Protein AF-A0AAD2G4K4-F1 (afdb_monomer_lite)

Radius of gyration: 38.52 Å; chains: 1; bounding box: 92×46×113 Å

Foldseek 3Di:
DPPDDLVVLVVVCVVFFDDKDKDKFWDADLQFQQQWDWDADPVSLFIFTQDHHPLHSCNPDPHDGQWTWQDWPPHGQDSDPVVNRVSRNRDHTMIMTIITHGPDRPPPPPPDDDDDDDDDDDDDFDKDKDKFFAPDLQDDQQWDKDWDPDADPVRFTWIFTLGGHCVGRCNPDAGGWTWQDKPPHGPRDPVVNVVSSRRDRMIMTITGDDSGRPPSPPCVVPVVVVPDPPPLPQPPPLVVVLLVLLVLLLVLLVVLLVLLVVLQPPQPDDDVNHGADPPCVSVVLSVVLVVLSVVLVLLSVLLVCCSVPVDPPDPVVPDPPDDPVCCVSPVDDVVVSVVVNLVSLLCNLVSLLVSLLSCLQRHDPVSSVVSLVSSVVSLVSSVVSCVSVVLVVDPVSVVSSCVSVVSNVVSVVVVVVCVVQVGWHAHPVQRWIWTFAQWAAPVRHRADQQWHFDWDQDPNDTDRPDTHHDDPVNTDHDPDDDVVRGGTHGDDD

Sequence (493 aa):
MKGGSETSALAALKPYLESVFSIEAEKPFPNCKVGIRVTKSNRWKVFYVSQIREDSIFVNTKLKTGDVLVTINGKPCPDTLQHVLGMLGSITGPVKLTAAATKRAFDIEDDDEEKGEEKGEVTSRRLTTFEVTKKKKSDKLGFTVDTSRFKNPDGSNQLIVTRVQRGGSFPDLKSGSILLSVNGKRATDYKKTVKQLRSSRSLNIAVEEPLCPSLMGQDQRSIMFGKRHIKIETPPKGVIIIWFLIAVELLFDLVTTSFAFKAFFEESRTCCGEKIDSGAIPLATALPFALLVVAELGFLLRAMRLTMWPPTVSEEELDPNRSCISKLFFGSNPGIVIFVINFLTVINPFFGFIIAWMLIYQSDEQEAYFVVGMESIAVILHFISVHYEGQARTIVGKLIHSLVIIPFLATGVLLSWFLQVKGICYNSEVNLFWFEGCEVCPTGVPPENGLCPIIETSNGTNTTVGYEQYYLWELEQTNYCDGEFRMCFFPSD

Organism: NCBI:txid2856

pLDDT: mean 82.11, std 15.87, range [33.81, 98.06]

Secondary structure (DSSP, 8-state):
----STHHHHHHHTTTEEEEEEEEEEESSTTS---EEEEE-TTT--EEEEEE-TT-TTTTSS--TTPEEEEETTEEPPSSHHHHHHHHHH--EEEEEEEEEESS------S---------------EEEEEEE-SSTT---SEEEEEEEEEPTTSPEEEEEEEE-TTSS-TTPPTT-EEEEETTEE---HHHHHHHHHH-SEEEEEEEPPS-GGGTTTSHHHHTTTTS--------HHHHHHHHHHHHHHHHHHHHHHHHHHHHH-TTPEETTEEPP--SHHHHHHHHHHHHHHHHHHHHHHHHHHHHS-----GGGG-TTS-HHHHHHHT--HHHHHHHHHHHHHHHHHHHHHHHHHHHHHS-HHHHHHHHHHHHHHHHHHHHHHHHHTGGGSHHHHHHHGGGHHHHHHHHHHHHHHHHHT-EEEETTTTEEEE-B-EE-TTSSPPBTTBEEEEEEETTEEEEEEEE---GGGSEEPS---TT--B------

InterPro domains:
  IPR001478 PDZ domain [PS50106] (129-200)
  IPR001478 PDZ domain [SM00228] (32-103)
  IPR001478 PDZ domain [SM00228] (139-211)
  IPR036034 PDZ superfamily [G3DSA:2.30.42.10] (17-103)
  IPR036034 PDZ superfamily [G3DSA:2.30.42.10] (107-211)
  IPR036034 PDZ superfamily [SSF50156] (22-100)
  IPR036034 PDZ superfamily [SSF50156] (126-200)

Structure (mmCIF, N/CA/C/O backbone):
data_AF-A0AAD2G4K4-F1
#
_entry.id   AF-A0AAD2G4K4-F1
#
loop_
_atom_site.group_PDB
_atom_site.id
_atom_site.type_symbol
_atom_site.label_atom_id
_atom_site.label_alt_id
_atom_site.label_comp_id
_atom_site.label_asym_id
_atom_site.label_entity_id
_atom_site.label_seq_id
_atom_site.pdbx_PDB_ins_code
_atom_site.Cartn_x
_atom_site.Cartn_y
_atom_site.Cartn_z
_atom_site.occupancy
_atom_site.B_iso_or_equiv
_atom_site.auth_seq_id
_atom_site.auth_comp_id
_atom_site.auth_asym_id
_atom_site.auth_atom_id
_atom_site.pdbx_PDB_model_num
ATOM 1 N N . MET A 1 1 ? -20.060 -12.446 -41.875 1.00 38.09 1 MET A N 1
ATOM 2 C CA . MET A 1 1 ? -18.981 -11.491 -42.214 1.00 38.09 1 MET A CA 1
ATOM 3 C C . MET A 1 1 ? -19.585 -10.093 -42.317 1.00 38.09 1 MET A C 1
ATOM 5 O O . MET A 1 1 ? -20.312 -9.833 -43.263 1.00 38.09 1 MET A O 1
ATOM 9 N N . LYS A 1 2 ? -19.381 -9.224 -41.315 1.00 38.09 2 LYS A N 1
ATOM 10 C CA . LYS A 1 2 ? -19.821 -7.816 -41.347 1.00 38.09 2 LYS A CA 1
ATOM 11 C C . LYS A 1 2 ? -18.715 -6.972 -41.997 1.00 38.09 2 LYS A C 1
ATOM 13 O O . LYS A 1 2 ? -17.807 -6.534 -41.305 1.00 38.09 2 LYS A O 1
ATOM 18 N N . GLY A 1 3 ? -18.757 -6.792 -43.315 1.00 46.12 3 GLY A N 1
ATOM 19 C CA . GLY A 1 3 ? -17.822 -5.933 -44.056 1.00 46.12 3 GLY A CA 1
ATOM 20 C C . GLY A 1 3 ? -18.427 -4.562 -44.360 1.00 46.12 3 GLY A C 1
ATOM 21 O O . GLY A 1 3 ? -18.760 -4.314 -45.511 1.00 46.12 3 GLY A O 1
ATOM 22 N N . GLY A 1 4 ? -18.646 -3.708 -43.349 1.00 44.84 4 GLY A N 1
ATOM 23 C CA . GLY A 1 4 ? -19.543 -2.553 -43.534 1.00 44.84 4 GLY A CA 1
ATOM 24 C C . GLY A 1 4 ? -19.251 -1.231 -42.820 1.00 44.84 4 GLY A C 1
ATOM 25 O O . GLY A 1 4 ? -20.104 -0.360 -42.910 1.00 44.84 4 GLY A O 1
ATOM 26 N N . SER A 1 5 ? -18.122 -1.026 -42.131 1.00 53.84 5 SER A N 1
ATOM 27 C CA . SER A 1 5 ? -17.897 0.259 -41.423 1.00 53.84 5 SER A CA 1
ATOM 28 C C . SER A 1 5 ? -16.596 0.984 -41.778 1.00 53.84 5 SER A C 1
ATOM 30 O O . SER A 1 5 ? -16.565 2.212 -41.763 1.00 53.84 5 SER A O 1
ATOM 32 N N . GLU A 1 6 ? -15.525 0.275 -42.140 1.00 51.62 6 GLU A N 1
ATOM 33 C CA . GLU A 1 6 ? -14.201 0.899 -42.321 1.00 51.62 6 GLU A CA 1
ATOM 34 C C . GLU A 1 6 ? -14.027 1.612 -43.674 1.00 51.62 6 GLU A C 1
ATOM 36 O O . GLU A 1 6 ? -13.258 2.566 -43.782 1.00 51.62 6 GLU A O 1
ATOM 41 N N . THR A 1 7 ? -14.799 1.247 -44.703 1.00 56.56 7 THR A N 1
ATOM 42 C CA . THR A 1 7 ? -14.780 1.944 -46.003 1.00 56.56 7 THR A CA 1
ATOM 43 C C . THR A 1 7 ? -15.347 3.363 -45.933 1.00 56.56 7 THR A C 1
ATOM 45 O O . THR A 1 7 ? -15.078 4.163 -46.826 1.00 56.56 7 THR A O 1
ATOM 48 N N . SER A 1 8 ? -16.080 3.716 -44.872 1.00 64.62 8 SER A N 1
ATOM 49 C CA . SER A 1 8 ? -16.776 5.003 -44.784 1.00 64.62 8 SER A CA 1
ATOM 50 C C . SER A 1 8 ? -15.848 6.190 -44.502 1.00 64.62 8 SER A C 1
ATOM 52 O O . SER A 1 8 ? -16.069 7.266 -45.055 1.00 64.62 8 SER A O 1
ATOM 54 N N . ALA A 1 9 ? -14.814 6.029 -43.667 1.00 75.44 9 ALA A N 1
ATOM 55 C CA . ALA A 1 9 ? -13.943 7.147 -43.279 1.00 75.44 9 ALA A CA 1
ATOM 56 C C . ALA A 1 9 ? -12.976 7.539 -44.409 1.00 75.44 9 ALA A C 1
ATOM 58 O O . ALA A 1 9 ? -12.831 8.717 -44.738 1.00 75.44 9 ALA A O 1
ATOM 59 N N . LEU A 1 10 ? -12.375 6.547 -45.075 1.00 80.69 10 LEU A N 1
ATOM 60 C CA . LEU A 1 10 ? -11.493 6.798 -46.217 1.00 80.69 10 LEU A CA 1
ATOM 61 C C . LEU A 1 10 ? -12.275 7.320 -47.436 1.00 80.69 10 LEU A C 1
ATOM 63 O O . LEU A 1 10 ? -11.776 8.169 -48.172 1.00 80.69 10 LEU A O 1
ATOM 67 N N . ALA A 1 11 ? -13.516 6.856 -47.633 1.00 84.31 11 ALA A N 1
ATOM 68 C CA . ALA A 1 11 ? -14.384 7.358 -48.697 1.00 84.31 11 ALA A CA 1
ATOM 69 C C . ALA A 1 11 ? -14.719 8.847 -48.519 1.00 84.31 11 ALA A C 1
ATOM 71 O O . ALA A 1 11 ? -14.697 9.586 -49.502 1.00 84.31 11 ALA A O 1
ATOM 72 N N . ALA A 1 12 ? -14.948 9.299 -47.280 1.00 83.44 12 ALA A N 1
ATOM 73 C CA . ALA A 1 12 ? -15.188 10.710 -46.972 1.00 83.44 12 ALA A CA 1
ATOM 74 C C . ALA A 1 12 ? -13.959 11.600 -47.245 1.00 83.44 12 ALA A C 1
ATOM 76 O O . ALA A 1 12 ? -14.106 12.772 -47.588 1.00 83.44 12 ALA A O 1
ATOM 77 N N . LEU A 1 13 ? -12.749 11.039 -47.147 1.00 86.44 13 LEU A N 1
ATOM 78 C CA . LEU A 1 13 ? -11.493 11.745 -47.414 1.00 86.44 13 LEU A CA 1
ATOM 79 C C . LEU A 1 13 ? -11.042 11.697 -48.873 1.00 86.44 13 LEU A C 1
ATOM 81 O O . LEU A 1 13 ? -10.170 12.472 -49.255 1.00 86.44 13 LEU A O 1
ATOM 85 N N . LYS A 1 14 ? -11.645 10.844 -49.708 1.00 89.38 14 LYS A N 1
ATOM 86 C CA . LYS A 1 14 ? -11.273 10.659 -51.119 1.00 89.38 14 LYS A CA 1
ATOM 87 C C . LYS A 1 14 ? -11.053 11.962 -51.918 1.00 89.38 14 LYS A C 1
ATOM 89 O O . LYS A 1 14 ? -10.082 11.989 -52.669 1.00 89.38 14 LYS A O 1
ATOM 94 N N . PRO A 1 15 ? -11.858 13.040 -51.786 1.00 88.69 15 PRO A N 1
ATOM 95 C CA . PRO A 1 15 ? -11.594 14.290 -52.514 1.00 88.69 15 PRO A CA 1
ATOM 96 C C . PRO A 1 15 ? -10.344 15.056 -52.036 1.00 88.69 15 PRO A C 1
ATOM 98 O O . PRO A 1 15 ? -9.802 15.865 -52.792 1.00 88.69 15 PRO A O 1
ATOM 101 N N . TYR A 1 16 ? -9.867 14.792 -50.816 1.00 87.25 16 TYR A N 1
ATOM 102 C CA . TYR A 1 16 ? -8.712 15.449 -50.190 1.00 87.25 16 TYR A CA 1
ATOM 103 C C . TYR A 1 16 ? -7.402 14.661 -50.339 1.00 87.25 16 TYR A C 1
ATOM 105 O O . TYR A 1 16 ? -6.321 15.217 -50.127 1.00 87.25 16 TYR A O 1
ATOM 113 N N . LEU A 1 17 ? -7.486 13.383 -50.718 1.00 90.31 17 LEU A N 1
ATOM 114 C CA . LEU A 1 17 ? -6.324 12.534 -50.962 1.00 90.31 17 LEU A CA 1
ATOM 115 C C . LEU A 1 17 ? -5.774 12.770 -52.375 1.00 90.31 17 LEU A C 1
ATOM 117 O O . LEU A 1 17 ? -6.519 12.862 -53.352 1.00 90.31 17 LEU A O 1
ATOM 121 N N . GLU A 1 18 ? -4.455 12.876 -52.486 1.00 91.31 18 GLU A N 1
ATOM 122 C CA . GLU A 1 18 ? -3.761 13.026 -53.765 1.00 91.31 18 GLU A CA 1
ATOM 123 C C . GLU A 1 18 ? -3.397 11.668 -54.359 1.00 91.31 18 GLU A C 1
ATOM 125 O O . GLU A 1 18 ? -3.717 11.374 -55.510 1.00 91.31 18 GLU A O 1
ATOM 130 N N . SER A 1 19 ? -2.753 10.820 -53.559 1.00 94.69 19 SER A N 1
ATOM 131 C CA . SER A 1 19 ? -2.336 9.482 -53.965 1.00 94.69 19 SER A CA 1
ATOM 132 C C . SER A 1 19 ? -2.186 8.571 -52.751 1.00 94.69 19 SER A C 1
ATOM 134 O O . SER A 1 19 ? -1.867 9.027 -51.656 1.00 94.69 19 SER A O 1
ATOM 136 N N . VAL A 1 20 ? -2.417 7.272 -52.943 1.00 95.50 20 VAL A N 1
ATOM 137 C CA . VAL A 1 20 ? -2.126 6.240 -51.940 1.00 95.50 20 VAL A CA 1
ATOM 138 C C . VAL A 1 20 ? -0.822 5.563 -52.334 1.00 95.50 20 VAL A C 1
ATOM 140 O O . VAL A 1 20 ? -0.665 5.144 -53.480 1.00 95.50 20 VAL A O 1
ATOM 143 N N . PHE A 1 21 ? 0.113 5.447 -51.398 1.00 97.06 21 PHE A N 1
ATOM 144 C CA . PHE A 1 21 ? 1.418 4.843 -51.635 1.00 97.06 21 PHE A CA 1
ATOM 145 C C . PHE A 1 21 ? 1.817 3.913 -50.485 1.00 97.06 21 PHE A C 1
ATOM 147 O O . PHE A 1 21 ? 1.339 4.033 -49.357 1.00 97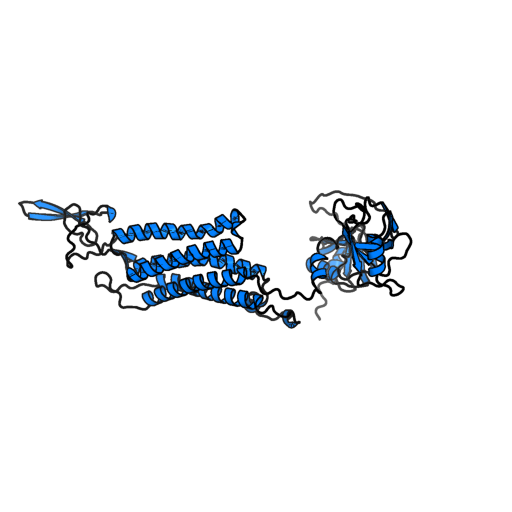.06 21 PHE A O 1
ATOM 154 N N . SER A 1 22 ? 2.691 2.950 -50.780 1.00 96.94 22 SER A N 1
ATOM 155 C CA . SER A 1 22 ? 3.241 2.029 -49.784 1.00 96.94 22 SER A CA 1
ATOM 156 C C . SER A 1 22 ? 4.729 2.287 -49.608 1.00 96.94 22 SER A C 1
ATOM 158 O O . SER A 1 22 ? 5.456 2.452 -50.586 1.00 96.94 22 SER A O 1
ATOM 160 N N . ILE A 1 23 ? 5.172 2.283 -48.358 1.00 97.62 23 ILE A N 1
ATOM 161 C CA . ILE A 1 23 ? 6.576 2.368 -47.960 1.00 97.62 23 ILE A CA 1
ATOM 162 C C . ILE A 1 23 ? 6.923 1.168 -47.093 1.00 97.62 23 ILE A C 1
ATOM 164 O O . ILE A 1 23 ? 6.054 0.603 -46.426 1.00 97.62 23 ILE A O 1
ATOM 168 N N . GLU A 1 24 ? 8.193 0.799 -47.096 1.00 97.12 24 GLU A N 1
ATOM 169 C CA . GLU A 1 24 ? 8.725 -0.275 -46.273 1.00 97.12 24 GLU A CA 1
ATOM 170 C C . GLU A 1 24 ? 10.051 0.179 -45.671 1.00 97.12 24 GLU A C 1
ATOM 172 O O . GLU A 1 24 ? 10.870 0.791 -46.356 1.00 97.12 24 GLU A O 1
ATOM 177 N N . ALA A 1 25 ? 10.229 -0.079 -44.380 1.00 95.19 25 ALA A N 1
ATOM 178 C CA . ALA A 1 25 ? 11.468 0.174 -43.663 1.00 95.19 25 ALA A CA 1
ATOM 179 C C . ALA A 1 25 ? 11.753 -0.989 -42.717 1.00 95.19 25 ALA A C 1
ATOM 181 O O . ALA A 1 25 ? 10.838 -1.578 -42.142 1.00 95.19 25 ALA A O 1
ATOM 182 N N . GLU A 1 26 ? 13.024 -1.325 -42.534 1.00 92.50 26 GLU A N 1
ATOM 183 C CA . GLU A 1 26 ? 13.418 -2.408 -41.641 1.00 92.50 26 GLU A CA 1
ATOM 184 C C . GLU A 1 26 ? 13.613 -1.879 -40.220 1.00 92.50 26 GLU A C 1
ATOM 186 O O . GLU A 1 26 ? 14.428 -0.988 -39.972 1.00 92.50 26 GLU A O 1
ATOM 191 N N . LYS A 1 27 ? 12.862 -2.433 -39.265 1.00 91.38 27 LYS A N 1
ATOM 192 C CA . LYS A 1 27 ? 13.034 -2.137 -37.847 1.00 91.38 27 LYS A CA 1
ATOM 193 C C . LYS A 1 27 ? 14.104 -3.076 -37.275 1.00 91.38 27 LYS A C 1
ATOM 195 O O . LYS A 1 27 ? 13.838 -4.270 -37.116 1.00 91.38 27 LYS A O 1
ATOM 200 N N . PRO A 1 28 ? 15.293 -2.556 -36.908 1.00 79.50 28 PRO A N 1
ATOM 201 C CA . PRO A 1 28 ? 16.455 -3.391 -36.598 1.00 79.50 28 PRO A CA 1
ATOM 202 C C . PRO A 1 28 ? 16.275 -4.210 -35.315 1.00 79.50 28 PRO A C 1
ATOM 204 O O . PRO A 1 28 ? 16.853 -5.284 -35.168 1.00 79.50 28 PRO A O 1
ATOM 207 N N . PHE A 1 29 ? 15.463 -3.712 -34.376 1.00 78.62 29 PHE A N 1
ATOM 208 C CA . PHE A 1 29 ? 15.222 -4.346 -33.084 1.00 78.62 29 PHE A CA 1
ATOM 209 C C . PHE A 1 29 ? 13.735 -4.286 -32.730 1.00 78.62 29 PHE A C 1
ATOM 211 O O . PHE A 1 29 ? 13.131 -3.232 -32.940 1.00 78.62 29 PHE A O 1
ATOM 218 N N . PRO A 1 30 ? 13.159 -5.326 -32.094 1.00 75.56 30 PRO A N 1
ATOM 219 C CA . PRO A 1 30 ? 11.766 -5.320 -31.634 1.00 75.56 30 PRO A CA 1
ATOM 220 C C . PRO A 1 30 ? 11.384 -4.082 -30.822 1.00 75.56 30 PRO A C 1
ATOM 222 O O . PRO A 1 30 ? 10.279 -3.563 -30.945 1.00 75.56 30 PRO A O 1
ATOM 225 N N . ASN A 1 31 ? 12.342 -3.555 -30.062 1.00 72.06 31 ASN A N 1
ATOM 226 C CA . ASN A 1 31 ? 12.116 -2.424 -29.180 1.00 72.06 31 ASN A CA 1
ATOM 227 C C . ASN A 1 31 ? 12.498 -1.077 -29.812 1.00 72.06 31 ASN A C 1
ATOM 229 O O . ASN A 1 31 ? 12.203 -0.064 -29.190 1.00 72.06 31 ASN A O 1
ATOM 233 N N . CYS A 1 32 ? 13.136 -1.014 -30.999 1.00 81.44 32 CYS A N 1
ATOM 234 C CA . CYS A 1 32 ? 13.417 0.291 -31.620 1.00 81.44 32 CYS A CA 1
ATOM 235 C C . CYS A 1 32 ? 12.094 0.972 -32.000 1.00 81.44 32 CYS A C 1
ATOM 237 O O . CYS A 1 32 ? 11.219 0.388 -32.640 1.00 81.44 32 CYS A O 1
ATOM 239 N N . LYS A 1 33 ? 11.916 2.219 -31.565 1.00 89.38 33 LYS A N 1
ATOM 240 C CA . LYS A 1 33 ? 10.749 3.007 -31.952 1.00 89.38 33 LYS A CA 1
ATOM 241 C C . LYS A 1 33 ? 10.818 3.271 -33.450 1.00 89.38 33 LYS A C 1
ATOM 243 O O . LYS A 1 33 ? 11.879 3.548 -33.989 1.00 89.38 33 LYS A O 1
ATOM 248 N N . VAL A 1 34 ? 9.661 3.247 -34.096 1.00 95.00 34 VAL A N 1
ATOM 249 C CA . VAL A 1 34 ? 9.535 3.558 -35.523 1.00 95.00 34 VAL A CA 1
ATOM 250 C C . VAL A 1 34 ? 9.960 5.006 -35.831 1.00 95.00 34 VAL A C 1
ATOM 252 O O . VAL A 1 34 ? 10.424 5.294 -36.925 1.00 95.00 34 VAL A O 1
ATOM 255 N N . GLY A 1 35 ? 9.841 5.913 -34.854 1.00 94.19 35 GLY A N 1
ATOM 256 C CA . GLY A 1 35 ? 10.281 7.308 -34.976 1.00 94.19 35 GLY A CA 1
ATOM 257 C C . GLY A 1 35 ? 9.278 8.237 -35.664 1.00 94.19 35 GLY A C 1
ATOM 258 O O . GLY A 1 35 ? 9.604 9.384 -35.950 1.00 94.19 35 GLY A O 1
ATOM 259 N N . ILE A 1 36 ? 8.042 7.779 -35.871 1.00 96.81 36 ILE A N 1
ATOM 260 C CA . ILE A 1 36 ? 6.916 8.620 -36.291 1.00 96.81 36 ILE A CA 1
ATOM 261 C C . ILE A 1 36 ? 5.986 8.891 -35.106 1.00 96.81 36 ILE A C 1
ATOM 263 O O . ILE A 1 36 ? 5.761 8.012 -34.268 1.00 96.81 36 ILE A O 1
ATOM 267 N N . ARG A 1 37 ? 5.437 10.102 -35.045 1.00 96.00 37 ARG A N 1
ATOM 268 C CA . ARG A 1 37 ? 4.323 10.470 -34.171 1.00 96.00 37 ARG A CA 1
ATOM 269 C C . ARG A 1 37 ? 3.048 10.436 -34.997 1.00 96.00 37 ARG A C 1
ATOM 271 O O . ARG A 1 37 ? 3.013 10.945 -36.115 1.00 96.00 37 ARG A O 1
ATOM 278 N N . VAL A 1 38 ? 2.024 9.802 -34.445 1.00 96.62 38 VAL A N 1
ATOM 279 C CA . VAL A 1 38 ? 0.726 9.648 -35.093 1.00 96.62 38 VAL A CA 1
ATOM 280 C C . VAL A 1 38 ? -0.315 10.322 -34.218 1.00 96.62 38 VAL A C 1
ATOM 282 O O . VAL A 1 38 ? -0.332 10.092 -33.009 1.00 96.62 38 VAL A O 1
ATOM 285 N N . THR A 1 39 ? -1.176 11.128 -34.827 1.00 95.19 39 THR A N 1
ATOM 286 C CA . THR A 1 39 ? -2.286 11.805 -34.151 1.00 95.19 39 THR A CA 1
ATOM 287 C C . THR A 1 39 ? -3.598 11.378 -34.800 1.00 95.19 39 THR A C 1
ATOM 289 O O . THR A 1 39 ? -3.647 11.094 -35.999 1.00 95.19 39 THR A O 1
ATOM 292 N N . LYS A 1 40 ? -4.666 11.279 -34.002 1.00 95.12 40 LYS A N 1
ATOM 293 C CA . LYS A 1 40 ? -6.010 11.000 -34.509 1.00 95.12 40 LYS A CA 1
ATOM 294 C C . LYS A 1 40 ? -6.724 12.318 -34.772 1.00 95.12 40 LYS A C 1
ATOM 296 O O . LYS A 1 40 ? -6.896 13.104 -33.852 1.00 95.12 40 LYS A O 1
ATOM 301 N N . SER A 1 41 ? -7.195 12.528 -35.995 1.00 92.12 41 SER A N 1
ATOM 302 C CA . SER A 1 41 ? -8.091 13.643 -36.288 1.00 92.12 41 SER A CA 1
ATOM 303 C C . SER A 1 41 ? -9.498 13.325 -35.784 1.00 92.12 41 SER A C 1
ATOM 305 O O . SER A 1 41 ? -10.118 12.354 -36.228 1.00 92.12 41 SER A O 1
ATOM 307 N N . ASN A 1 42 ? -10.030 14.162 -34.893 1.00 88.50 42 ASN A N 1
ATOM 308 C CA . ASN A 1 42 ? -11.394 14.013 -34.378 1.00 88.50 42 ASN A CA 1
ATOM 309 C C . ASN A 1 42 ? -12.450 14.236 -35.469 1.00 88.50 42 ASN A C 1
ATOM 311 O O . ASN A 1 42 ? -13.436 13.501 -35.539 1.00 88.50 42 ASN A O 1
ATOM 315 N N . ARG A 1 43 ? -12.205 15.201 -36.365 1.00 87.50 43 ARG A N 1
ATOM 316 C CA . ARG A 1 43 ? -13.115 15.568 -37.459 1.00 87.50 43 ARG A CA 1
ATOM 317 C C . ARG A 1 43 ? -13.258 14.458 -38.497 1.00 87.50 43 ARG A C 1
ATOM 319 O O . ARG A 1 43 ? -14.366 14.137 -38.912 1.00 87.50 43 ARG A O 1
ATOM 326 N N . TRP A 1 44 ? -12.136 13.874 -38.907 1.00 86.75 44 TRP A N 1
ATOM 327 C CA . TRP A 1 44 ? -12.094 12.921 -40.020 1.00 86.75 44 TRP A CA 1
ATOM 328 C C . TRP A 1 44 ? -12.034 11.460 -39.567 1.00 86.75 44 TRP A C 1
ATOM 330 O O . TRP A 1 44 ? -12.142 10.559 -40.392 1.00 86.75 44 TRP A O 1
ATOM 340 N N . LYS A 1 45 ? -11.868 11.222 -38.257 1.00 92.25 45 LYS A N 1
ATOM 341 C CA . LYS A 1 45 ? -11.708 9.896 -37.643 1.00 92.25 45 LYS A CA 1
ATOM 342 C C . LYS A 1 45 ? -10.590 9.059 -38.284 1.00 92.25 45 LYS A C 1
ATOM 344 O O . LYS A 1 45 ? -10.679 7.837 -38.309 1.00 92.25 45 LYS A O 1
ATOM 349 N N . VAL A 1 46 ? -9.528 9.708 -38.762 1.00 94.38 46 VAL A N 1
ATOM 350 C CA . VAL A 1 46 ? -8.339 9.048 -39.326 1.00 94.38 46 VAL A CA 1
ATOM 351 C C . VAL A 1 46 ? -7.080 9.380 -38.545 1.00 94.38 46 VAL A C 1
ATOM 353 O O . VAL A 1 46 ? -7.031 10.362 -37.805 1.00 94.38 46 VAL A O 1
ATOM 356 N N . PHE A 1 47 ? -6.051 8.564 -38.739 1.00 96.06 47 PHE A N 1
ATOM 357 C CA . PHE A 1 47 ? -4.725 8.779 -38.179 1.00 96.06 47 PHE A CA 1
ATOM 358 C C . PHE A 1 47 ? -3.823 9.424 -39.218 1.00 96.06 47 PHE A C 1
ATOM 360 O O . PHE A 1 47 ? -3.763 8.952 -40.350 1.00 96.06 47 PHE A O 1
ATOM 367 N N . TYR A 1 48 ? -3.102 10.468 -38.831 1.00 95.75 48 TYR A N 1
ATOM 368 C CA . TYR A 1 48 ? -2.116 11.116 -39.689 1.00 95.75 48 TYR A CA 1
ATOM 369 C C . TYR A 1 48 ? -0.768 11.222 -38.982 1.00 95.75 48 TYR A C 1
ATOM 371 O O . TYR A 1 48 ? -0.680 11.186 -37.751 1.00 95.75 48 TYR A O 1
ATOM 379 N N . VAL A 1 49 ? 0.296 11.321 -39.774 1.00 96.94 49 VAL A N 1
ATOM 380 C CA . VAL A 1 49 ? 1.660 11.490 -39.274 1.00 96.94 49 VAL A CA 1
ATOM 381 C C . VAL A 1 49 ? 1.840 12.941 -38.842 1.00 96.94 49 VAL A C 1
ATOM 383 O O . VAL A 1 49 ? 1.946 13.828 -39.680 1.00 96.94 49 VAL A O 1
ATOM 386 N N . SER A 1 50 ? 1.871 13.208 -37.541 1.00 94.88 50 SER A N 1
ATOM 387 C CA . SER A 1 50 ? 2.050 14.569 -37.019 1.00 94.88 50 SER A CA 1
ATOM 388 C C . SER A 1 50 ? 3.516 14.991 -36.968 1.00 94.88 50 SER A C 1
ATOM 390 O O . SER A 1 50 ? 3.823 16.166 -37.127 1.00 94.88 50 SER A O 1
ATOM 392 N N . GLN A 1 51 ? 4.435 14.040 -36.793 1.00 95.44 51 GLN A N 1
ATOM 393 C CA . GLN A 1 51 ? 5.871 14.311 -36.745 1.00 95.44 51 GLN A CA 1
ATOM 394 C C . GLN A 1 51 ? 6.660 13.105 -37.253 1.00 95.44 51 GLN A C 1
ATOM 396 O O . GLN A 1 51 ? 6.331 11.960 -36.938 1.00 95.44 51 GLN A O 1
ATOM 401 N N . ILE A 1 52 ? 7.741 13.357 -37.985 1.00 95.69 52 ILE A N 1
ATOM 402 C CA . ILE A 1 52 ? 8.755 12.353 -38.315 1.00 95.69 52 ILE A CA 1
ATOM 403 C C . ILE A 1 52 ? 10.043 12.815 -37.646 1.00 95.69 52 ILE A C 1
ATOM 405 O O . ILE A 1 52 ? 10.531 13.902 -37.935 1.00 95.69 52 ILE A O 1
ATOM 409 N N . ARG A 1 53 ? 10.558 12.026 -36.702 1.00 91.19 53 ARG A N 1
ATOM 410 C CA . ARG A 1 53 ? 11.823 12.340 -36.028 1.00 91.19 53 ARG A CA 1
ATOM 411 C C . ARG A 1 53 ? 12.991 12.116 -36.987 1.00 91.19 53 ARG A C 1
ATOM 413 O O . ARG A 1 53 ? 12.913 11.247 -37.852 1.00 91.19 53 ARG A O 1
ATOM 420 N N . GLU A 1 54 ? 14.089 12.836 -36.788 1.00 87.19 54 GLU A N 1
ATOM 421 C CA . GLU A 1 54 ? 15.309 12.662 -37.592 1.00 87.19 54 GLU A CA 1
ATOM 422 C C . GLU A 1 54 ? 15.889 11.240 -37.488 1.00 87.19 54 GLU A C 1
ATOM 424 O O . GLU A 1 54 ? 16.417 10.710 -38.459 1.00 87.19 54 GLU A O 1
ATOM 429 N N . ASP A 1 55 ? 15.720 10.582 -36.333 1.00 83.25 55 ASP A N 1
ATOM 430 C CA . ASP A 1 55 ? 16.116 9.188 -36.087 1.00 83.25 55 ASP A CA 1
ATOM 431 C C . ASP A 1 55 ? 15.048 8.158 -36.513 1.00 83.25 55 ASP A C 1
ATOM 433 O O . ASP A 1 55 ? 15.097 6.997 -36.104 1.00 83.25 55 ASP A O 1
ATOM 437 N N . SER A 1 56 ? 14.047 8.565 -37.300 1.00 94.38 56 SER A N 1
ATOM 438 C CA . SER A 1 56 ? 12.980 7.682 -37.776 1.00 94.38 56 SER A CA 1
ATOM 439 C C . SER A 1 56 ? 13.474 6.691 -38.821 1.00 94.38 56 SER A C 1
ATOM 441 O O . SER A 1 56 ? 14.168 7.062 -39.767 1.00 94.38 56 SER A O 1
ATOM 443 N N . ILE A 1 57 ? 12.993 5.444 -38.749 1.00 94.19 57 ILE A N 1
ATOM 444 C CA . ILE A 1 57 ? 13.242 4.453 -39.812 1.00 94.19 57 ILE A CA 1
ATOM 445 C C . ILE A 1 57 ? 12.604 4.874 -41.149 1.00 94.19 57 ILE A C 1
ATOM 447 O O . ILE A 1 57 ? 12.951 4.338 -42.197 1.00 94.19 57 ILE A O 1
ATOM 451 N N . PHE A 1 58 ? 11.684 5.845 -41.113 1.00 95.94 58 PHE A N 1
ATOM 452 C CA . PHE A 1 58 ? 10.984 6.383 -42.275 1.00 95.94 58 PHE A CA 1
ATOM 453 C C . PHE A 1 58 ? 11.530 7.728 -42.779 1.00 95.94 58 PHE A C 1
ATOM 455 O O . PHE A 1 58 ? 10.992 8.239 -43.760 1.00 95.94 58 PHE A O 1
ATOM 462 N N . VAL A 1 59 ? 12.586 8.291 -42.171 1.00 93.75 59 VAL A N 1
ATOM 463 C CA . VAL A 1 59 ? 13.106 9.635 -42.515 1.00 93.75 59 VAL A CA 1
ATOM 464 C C . VAL A 1 59 ? 13.506 9.771 -43.992 1.00 93.75 59 VAL A C 1
ATOM 466 O O . VAL A 1 59 ? 13.264 10.800 -44.609 1.00 93.75 59 VAL A O 1
ATOM 469 N N . ASN A 1 60 ? 14.029 8.698 -44.592 1.00 90.50 60 ASN A N 1
ATOM 470 C CA . ASN A 1 60 ? 14.472 8.663 -45.992 1.00 90.50 60 ASN A CA 1
ATOM 471 C C . ASN A 1 60 ? 13.426 8.059 -46.945 1.00 90.50 60 ASN A C 1
ATOM 473 O O . ASN A 1 60 ? 13.765 7.577 -48.027 1.00 90.50 60 ASN A O 1
ATOM 477 N N . THR A 1 61 ? 12.158 8.015 -46.537 1.00 95.94 61 THR A N 1
ATOM 478 C CA . THR A 1 61 ? 11.071 7.466 -47.359 1.00 95.94 61 THR A CA 1
ATOM 479 C C . THR A 1 61 ? 10.199 8.576 -47.939 1.00 95.94 61 THR A C 1
ATOM 481 O O . THR A 1 61 ? 10.442 9.759 -47.731 1.00 95.94 61 THR A O 1
ATOM 484 N N . LYS A 1 62 ? 9.161 8.202 -48.696 1.00 96.31 62 LYS A N 1
ATOM 485 C CA . LYS A 1 62 ? 8.185 9.162 -49.233 1.00 96.31 62 LYS A CA 1
ATOM 486 C C . LYS A 1 62 ? 7.197 9.687 -48.182 1.00 96.31 62 LYS A C 1
ATOM 488 O O . LYS A 1 62 ? 6.403 10.553 -48.527 1.00 96.31 62 LYS A O 1
ATOM 493 N N . LEU A 1 63 ? 7.224 9.155 -46.955 1.00 96.94 63 LEU A N 1
ATOM 494 C CA . LEU A 1 63 ? 6.338 9.577 -45.871 1.00 96.94 63 LEU A CA 1
ATOM 495 C C . LEU A 1 63 ? 6.659 11.007 -45.442 1.00 96.94 63 LEU A C 1
ATOM 497 O O . LEU A 1 63 ? 7.813 11.324 -45.161 1.00 96.94 63 LEU A O 1
ATOM 501 N N . LYS A 1 64 ? 5.634 11.842 -45.336 1.00 96.38 64 LYS A N 1
ATOM 502 C CA . LYS A 1 64 ? 5.730 13.220 -44.862 1.00 96.38 64 LYS A CA 1
ATOM 503 C C . LYS A 1 64 ? 4.784 13.450 -43.689 1.00 96.38 64 LYS A C 1
ATOM 505 O O . LYS A 1 64 ? 3.847 12.688 -43.447 1.00 96.38 64 LYS A O 1
ATOM 510 N N . THR A 1 65 ? 5.041 14.513 -42.935 1.00 95.75 65 THR A N 1
ATOM 511 C CA . THR A 1 65 ? 4.078 15.013 -41.952 1.00 95.75 65 THR A CA 1
ATOM 512 C C . THR A 1 65 ? 2.800 15.464 -42.668 1.00 95.75 65 THR A C 1
ATOM 514 O O . THR A 1 65 ? 2.856 16.073 -43.733 1.00 95.75 65 THR A O 1
ATOM 517 N N . GLY A 1 66 ? 1.640 15.120 -42.109 1.00 94.62 66 GLY A N 1
ATOM 518 C CA . GLY A 1 66 ? 0.318 15.346 -42.699 1.00 94.62 66 GLY A CA 1
ATOM 519 C C . GLY A 1 66 ? -0.252 14.168 -43.501 1.00 94.62 66 GLY A C 1
ATOM 520 O O . GLY A 1 66 ? -1.453 14.166 -43.780 1.00 94.62 66 GLY A O 1
ATOM 521 N N . ASP A 1 67 ? 0.551 13.148 -43.826 1.00 96.19 67 ASP A N 1
ATOM 522 C CA . ASP A 1 67 ? 0.066 11.963 -44.544 1.00 96.19 67 ASP A CA 1
ATOM 523 C C . ASP A 1 67 ? -0.862 11.113 -43.667 1.00 96.19 67 ASP A C 1
ATOM 525 O O . ASP A 1 67 ? -0.593 10.885 -42.483 1.00 96.19 67 ASP A O 1
ATOM 529 N N . VAL A 1 68 ? -1.941 10.594 -44.258 1.00 96.31 68 VAL A N 1
ATOM 530 C CA . VAL A 1 68 ? -2.910 9.730 -43.565 1.00 96.31 68 VAL A CA 1
ATOM 531 C C . VAL A 1 68 ? -2.416 8.291 -43.570 1.00 96.31 68 VAL A C 1
ATOM 533 O O . VAL A 1 68 ? -2.169 7.724 -44.632 1.00 96.31 68 VAL A O 1
ATOM 536 N N . LEU A 1 69 ? -2.331 7.660 -42.402 1.00 97.25 69 LEU A N 1
ATOM 537 C CA . LEU A 1 69 ? -2.024 6.238 -42.282 1.00 97.25 69 LEU A CA 1
ATOM 538 C C . LEU A 1 69 ? -3.271 5.399 -42.572 1.00 97.25 69 LEU A C 1
ATOM 540 O O . LEU A 1 69 ? -4.259 5.462 -41.842 1.00 97.25 69 LEU A O 1
ATOM 544 N N . VAL A 1 70 ? -3.195 4.577 -43.619 1.00 96.06 70 VAL A N 1
ATOM 545 C CA . VAL A 1 70 ? -4.289 3.709 -44.079 1.00 96.06 70 VAL A CA 1
ATOM 546 C C . VAL A 1 70 ? -4.134 2.297 -43.520 1.00 96.06 70 VAL A C 1
ATOM 548 O O . VAL A 1 70 ? -5.072 1.757 -42.934 1.00 96.06 70 VAL A O 1
ATOM 551 N N . THR A 1 71 ? -2.953 1.690 -43.692 1.00 97.12 71 THR A N 1
ATOM 552 C CA . THR A 1 71 ? -2.666 0.342 -43.176 1.00 97.12 71 THR A CA 1
ATOM 553 C C . THR A 1 71 ? -1.267 0.235 -42.579 1.00 97.12 71 THR A C 1
ATOM 555 O O . THR A 1 71 ? -0.336 0.928 -42.999 1.00 97.12 71 THR A O 1
ATOM 558 N N . ILE A 1 72 ? -1.122 -0.679 -41.618 1.00 97.75 72 ILE A N 1
ATOM 559 C CA . ILE A 1 72 ? 0.137 -1.060 -40.976 1.00 97.75 72 ILE A CA 1
ATOM 560 C C . ILE A 1 72 ? 0.322 -2.569 -41.176 1.00 97.75 72 ILE A C 1
ATOM 562 O O . ILE A 1 72 ? -0.490 -3.371 -40.715 1.00 97.75 72 ILE A O 1
ATOM 566 N N . ASN A 1 73 ? 1.378 -2.967 -41.885 1.00 96.94 73 ASN A N 1
ATOM 567 C CA . ASN A 1 73 ? 1.649 -4.343 -42.318 1.00 96.94 73 ASN A CA 1
ATOM 568 C C . ASN A 1 73 ? 0.435 -5.006 -42.995 1.00 96.94 73 ASN A C 1
ATOM 570 O O . ASN A 1 73 ? 0.107 -6.162 -42.733 1.00 96.94 73 ASN A O 1
ATOM 574 N N . GLY A 1 74 ? -0.259 -4.245 -43.850 1.00 95.81 74 GLY A N 1
ATOM 575 C CA . GLY A 1 74 ? -1.441 -4.702 -44.588 1.00 95.81 74 GLY A CA 1
ATOM 576 C C . GLY A 1 74 ? -2.723 -4.812 -43.755 1.00 95.81 74 GLY A C 1
ATOM 577 O O . GLY A 1 74 ? -3.764 -5.151 -44.310 1.00 95.81 74 GLY A O 1
ATOM 578 N N . LYS A 1 75 ? -2.679 -4.511 -42.450 1.00 96.12 75 LYS A N 1
ATOM 579 C CA . LYS A 1 75 ? -3.866 -4.442 -41.588 1.00 96.12 75 LYS A CA 1
ATOM 580 C C . LYS A 1 75 ? -4.394 -3.004 -41.526 1.00 96.12 75 LYS A C 1
ATOM 582 O O . LYS A 1 75 ? -3.576 -2.097 -41.352 1.00 96.12 75 LYS A O 1
ATOM 587 N N . PRO A 1 76 ? -5.714 -2.775 -41.642 1.00 95.31 76 PRO A N 1
ATOM 588 C CA . PRO A 1 76 ? -6.304 -1.449 -41.467 1.00 95.31 76 PRO A CA 1
ATOM 589 C C . PRO A 1 76 ? -5.891 -0.812 -40.137 1.00 95.31 76 PRO A C 1
ATOM 591 O O . PRO A 1 76 ? -5.719 -1.513 -39.136 1.00 95.31 76 PRO A O 1
ATOM 594 N N . CYS A 1 77 ? -5.712 0.510 -40.128 1.00 94.94 77 CYS A N 1
ATOM 595 C CA . CYS A 1 77 ? -5.464 1.237 -38.886 1.00 94.94 77 CYS A CA 1
ATOM 596 C C . CYS A 1 77 ? -6.683 1.111 -37.946 1.00 94.94 77 CYS A C 1
ATOM 598 O O . CYS A 1 77 ? -7.787 1.464 -38.356 1.00 94.94 77 CYS A O 1
ATOM 600 N N . PRO A 1 78 ? -6.508 0.639 -36.698 1.00 93.75 78 PRO A N 1
ATOM 601 C CA . PRO A 1 78 ? -7.599 0.479 -35.735 1.00 93.75 78 PRO A CA 1
ATOM 602 C C . PRO A 1 78 ? -8.138 1.829 -35.256 1.00 93.75 78 PRO A C 1
ATOM 604 O O . PRO A 1 78 ? -7.406 2.809 -35.240 1.00 93.75 78 PRO A O 1
ATOM 607 N N . ASP A 1 79 ? -9.371 1.868 -34.749 1.00 92.25 79 ASP A N 1
ATOM 608 C CA . ASP A 1 79 ? -10.058 3.113 -34.366 1.00 92.25 79 ASP A CA 1
ATOM 609 C C . ASP A 1 79 ? -9.434 3.882 -33.185 1.00 92.25 79 ASP A C 1
ATOM 611 O O . ASP A 1 79 ? -9.794 5.038 -32.940 1.00 92.25 79 ASP A O 1
ATOM 615 N N . THR A 1 80 ? -8.517 3.285 -32.419 1.00 93.81 80 THR A N 1
ATOM 616 C CA . THR A 1 80 ? -7.920 3.903 -31.222 1.00 93.81 80 THR A CA 1
ATOM 617 C C . THR A 1 80 ? -6.423 4.149 -31.388 1.00 93.81 80 THR A C 1
ATOM 619 O O . THR A 1 80 ? -5.675 3.300 -31.875 1.00 93.81 80 THR A O 1
ATOM 622 N N . LEU A 1 81 ? -5.958 5.313 -30.915 1.00 95.00 81 LEU A N 1
ATOM 623 C CA . LEU A 1 81 ? -4.543 5.690 -30.993 1.00 95.00 81 LEU A CA 1
ATOM 624 C C . LEU A 1 81 ? -3.640 4.689 -30.262 1.00 95.00 81 LEU A C 1
ATOM 626 O O . LEU A 1 81 ? -2.582 4.331 -30.769 1.00 95.00 81 LEU A O 1
ATOM 630 N N . GLN A 1 82 ? -4.075 4.184 -29.105 1.00 94.00 82 GLN A N 1
ATOM 631 C CA . GLN A 1 82 ? -3.319 3.190 -28.340 1.00 94.00 82 GLN A CA 1
ATOM 632 C C . GLN A 1 82 ? -3.098 1.892 -29.127 1.00 94.00 82 GLN A C 1
ATOM 634 O O . GLN A 1 82 ? -1.996 1.350 -29.088 1.00 94.00 82 GLN A O 1
ATOM 639 N N . HIS A 1 83 ? -4.089 1.415 -29.891 1.00 95.44 83 HIS A N 1
ATOM 640 C CA . HIS A 1 83 ? -3.906 0.233 -30.736 1.00 95.44 83 HIS A CA 1
ATOM 641 C C . HIS A 1 83 ? -2.965 0.504 -31.912 1.00 95.44 83 HIS A C 1
ATOM 643 O O . HIS A 1 83 ? -2.111 -0.333 -32.193 1.00 95.44 83 HIS A O 1
ATOM 649 N N .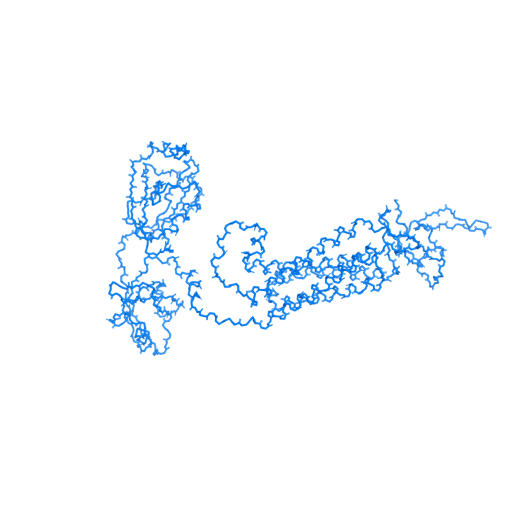 VAL A 1 84 ? -3.054 1.673 -32.560 1.00 96.62 84 VAL A N 1
ATOM 650 C CA . VAL A 1 84 ? -2.111 2.069 -33.623 1.00 96.62 84 VAL A CA 1
ATOM 651 C C . VAL A 1 84 ? -0.673 2.072 -33.092 1.00 96.62 84 VAL A C 1
ATOM 653 O O . VAL A 1 84 ? 0.221 1.472 -33.693 1.00 96.62 84 VAL A O 1
ATOM 656 N N . LEU A 1 85 ? -0.449 2.696 -31.931 1.00 95.19 85 LEU A N 1
ATOM 657 C CA . LEU A 1 85 ? 0.865 2.743 -31.286 1.00 95.19 85 LEU A CA 1
ATOM 658 C C . LEU A 1 85 ? 1.340 1.352 -30.843 1.00 95.19 85 LEU A C 1
ATOM 660 O O . LEU A 1 85 ? 2.513 1.027 -31.020 1.00 95.19 85 LEU A O 1
ATOM 664 N N . GLY A 1 86 ? 0.440 0.508 -30.330 1.00 93.31 86 GLY A N 1
ATOM 665 C CA . GLY A 1 86 ? 0.733 -0.884 -29.984 1.00 93.31 86 GLY A CA 1
ATOM 666 C C . GLY A 1 86 ? 1.125 -1.729 -31.199 1.00 93.31 86 GLY A C 1
ATOM 667 O O . GLY A 1 86 ? 2.078 -2.507 -31.130 1.00 93.31 86 GLY A O 1
ATOM 668 N N . MET A 1 87 ? 0.464 -1.535 -32.345 1.00 95.81 87 MET A N 1
ATOM 669 C CA . MET A 1 87 ? 0.830 -2.186 -33.606 1.00 95.81 87 MET A CA 1
ATOM 670 C C . MET A 1 87 ? 2.220 -1.745 -34.074 1.00 95.81 87 MET A C 1
ATOM 672 O O . MET A 1 87 ? 3.079 -2.591 -34.295 1.00 95.81 87 MET A O 1
ATOM 676 N N . LEU A 1 88 ? 2.492 -0.439 -34.148 1.00 95.31 88 LEU A N 1
ATOM 677 C CA . LEU A 1 88 ? 3.820 0.074 -34.526 1.00 95.31 88 LEU A CA 1
ATOM 678 C C . LEU A 1 88 ? 4.924 -0.372 -33.547 1.00 95.31 88 LEU A C 1
ATOM 680 O O . LEU A 1 88 ? 6.057 -0.647 -33.950 1.00 95.31 88 LEU A O 1
ATOM 684 N N . GLY A 1 89 ? 4.597 -0.465 -32.256 1.00 91.06 89 GLY A N 1
ATOM 685 C CA . GLY A 1 89 ? 5.507 -0.915 -31.206 1.00 91.06 89 GLY A CA 1
ATOM 686 C C . GLY A 1 89 ? 5.851 -2.403 -31.290 1.00 91.06 89 GLY A C 1
ATOM 687 O O . GLY A 1 89 ? 7.009 -2.762 -31.094 1.00 91.06 89 GLY A O 1
ATOM 688 N N . SER A 1 90 ? 4.879 -3.253 -31.628 1.00 91.94 90 SER A N 1
ATOM 689 C CA . SER A 1 90 ? 5.017 -4.718 -31.612 1.00 91.94 90 SER A CA 1
ATOM 690 C C . SER A 1 90 ? 5.639 -5.324 -32.874 1.00 91.94 90 SER A C 1
ATOM 692 O O . SER A 1 90 ? 6.097 -6.464 -32.827 1.00 91.94 90 SER A O 1
ATOM 694 N N . ILE A 1 91 ? 5.698 -4.591 -33.992 1.00 92.69 91 ILE A N 1
ATOM 695 C CA . ILE A 1 91 ? 6.308 -5.106 -35.228 1.00 92.69 91 ILE A CA 1
ATOM 696 C C . ILE A 1 91 ? 7.810 -5.326 -35.034 1.00 92.69 91 ILE A C 1
ATOM 698 O O . ILE A 1 91 ? 8.518 -4.462 -34.509 1.00 92.69 91 ILE A O 1
ATOM 702 N N . THR A 1 92 ? 8.295 -6.471 -35.509 1.00 90.19 92 THR A N 1
ATOM 703 C CA . THR A 1 92 ? 9.709 -6.846 -35.569 1.00 90.19 92 THR A CA 1
ATOM 704 C C . THR A 1 92 ? 10.089 -7.118 -37.029 1.00 90.19 92 THR A C 1
ATOM 706 O O . THR A 1 92 ? 9.316 -7.730 -37.765 1.00 90.19 92 THR A O 1
ATOM 709 N N . GLY A 1 93 ? 11.250 -6.630 -37.479 1.00 93.25 93 GLY A N 1
ATOM 710 C CA . GLY A 1 93 ? 11.669 -6.759 -38.880 1.00 93.25 93 GLY A CA 1
ATOM 711 C C . GLY A 1 93 ? 10.994 -5.736 -39.811 1.00 93.25 93 GLY A C 1
ATOM 712 O O . GLY A 1 93 ? 10.943 -4.556 -39.454 1.00 93.25 93 GLY A O 1
ATOM 713 N N . PRO A 1 94 ? 10.520 -6.125 -41.010 1.00 95.38 94 PRO A N 1
ATOM 714 C CA . PRO A 1 94 ? 9.992 -5.180 -41.992 1.00 95.38 94 PRO A CA 1
ATOM 715 C C . PRO A 1 94 ? 8.678 -4.532 -41.528 1.00 95.38 94 PRO A C 1
ATOM 717 O O . PRO A 1 94 ? 7.702 -5.200 -41.171 1.00 95.38 94 PRO A O 1
ATOM 720 N N . VAL A 1 95 ? 8.656 -3.201 -41.555 1.00 97.25 95 VAL A N 1
ATOM 721 C CA . VAL A 1 95 ? 7.493 -2.357 -41.281 1.00 97.25 95 VAL A CA 1
ATOM 722 C C . VAL A 1 95 ? 7.016 -1.773 -42.605 1.00 97.25 95 VAL A C 1
ATOM 724 O O . VAL A 1 95 ? 7.645 -0.878 -43.167 1.00 97.25 95 VAL A O 1
ATOM 727 N N . LYS A 1 96 ? 5.881 -2.265 -43.095 1.00 98.06 96 LYS A N 1
ATOM 728 C CA . LYS A 1 96 ? 5.214 -1.793 -44.305 1.00 98.06 96 LYS A CA 1
ATOM 729 C C . LYS A 1 96 ? 4.042 -0.894 -43.934 1.00 98.06 96 LYS A C 1
ATOM 731 O O . LYS A 1 96 ? 3.074 -1.353 -43.334 1.00 98.06 96 LYS A O 1
ATOM 736 N N . LEU A 1 97 ? 4.102 0.375 -44.316 1.00 98.00 97 LEU A N 1
ATOM 737 C CA . LEU A 1 97 ? 3.000 1.318 -44.133 1.00 98.00 97 LEU A CA 1
ATOM 738 C C . LEU A 1 97 ? 2.355 1.616 -45.482 1.00 98.00 97 LEU A C 1
ATOM 740 O O . LEU A 1 97 ? 3.046 1.824 -46.479 1.00 98.00 97 LEU A O 1
ATOM 744 N N . THR A 1 98 ? 1.027 1.656 -45.516 1.00 97.56 98 THR A N 1
ATOM 745 C CA . THR A 1 98 ? 0.287 2.286 -46.612 1.00 97.56 98 THR A CA 1
ATOM 746 C C . THR A 1 98 ? -0.232 3.618 -46.111 1.00 97.56 98 THR A C 1
ATOM 748 O O . THR A 1 98 ? -0.997 3.653 -45.147 1.00 97.56 98 THR A O 1
ATOM 751 N N . ALA A 1 99 ? 0.190 4.694 -46.761 1.00 97.25 99 ALA A N 1
ATOM 752 C CA . ALA A 1 99 ? -0.212 6.050 -46.435 1.00 97.25 99 ALA A CA 1
ATOM 753 C C . ALA A 1 99 ? -0.886 6.708 -47.643 1.00 97.25 99 ALA A C 1
ATOM 755 O O . ALA A 1 99 ? -0.711 6.274 -48.784 1.00 97.25 99 ALA A O 1
ATOM 756 N N . ALA A 1 100 ? -1.678 7.741 -47.391 1.00 96.19 100 ALA A N 1
ATOM 757 C CA . ALA A 1 100 ? -2.283 8.561 -48.423 1.00 96.19 100 ALA A CA 1
ATOM 758 C C . ALA A 1 100 ? -1.801 10.007 -48.281 1.00 96.19 100 ALA A C 1
ATOM 760 O O . ALA A 1 100 ? -1.995 10.624 -47.231 1.00 96.19 100 ALA A O 1
ATOM 761 N N . ALA A 1 101 ? -1.182 10.519 -49.346 1.00 95.44 101 ALA A N 1
ATOM 762 C CA . ALA A 1 101 ? -0.751 11.906 -49.444 1.00 95.44 101 ALA A CA 1
ATOM 763 C C . ALA A 1 101 ? -1.971 12.829 -49.434 1.00 95.44 101 ALA A C 1
ATOM 765 O O . ALA A 1 101 ? -2.976 12.548 -50.098 1.00 95.44 101 ALA A O 1
ATOM 766 N N . THR A 1 102 ? -1.882 13.932 -48.701 1.00 91.31 102 THR A N 1
ATOM 767 C CA . THR A 1 102 ? -2.961 14.913 -48.558 1.00 91.31 102 THR A CA 1
ATOM 768 C C . THR A 1 102 ? -2.653 16.166 -49.378 1.00 91.31 102 THR A C 1
ATOM 770 O O . THR A 1 102 ? -1.544 16.689 -49.346 1.00 91.31 102 THR A O 1
ATOM 773 N N . LYS A 1 103 ? -3.637 16.661 -50.149 1.00 83.44 103 LYS A N 1
ATOM 774 C CA . LYS A 1 103 ? -3.455 17.842 -51.028 1.00 83.44 103 LYS A CA 1
ATOM 775 C C . LYS A 1 103 ? -3.293 19.155 -50.263 1.00 83.44 103 LYS A C 1
ATOM 777 O O . LYS A 1 103 ? -2.803 20.143 -50.803 1.00 83.44 103 LYS A O 1
ATOM 782 N N . ARG A 1 104 ? -3.783 19.185 -49.030 1.00 74.75 104 ARG A N 1
ATOM 783 C CA . ARG A 1 104 ? -3.594 20.260 -48.065 1.00 74.75 104 ARG A CA 1
ATOM 784 C C . ARG A 1 104 ? -3.160 19.584 -46.781 1.00 74.75 104 ARG A C 1
ATOM 786 O O . ARG A 1 104 ? -3.735 18.546 -46.443 1.00 74.75 104 ARG A O 1
ATOM 793 N N . ALA A 1 105 ? -2.187 20.169 -46.083 1.00 64.88 105 ALA A N 1
ATOM 794 C CA . ALA A 1 105 ? -2.025 19.855 -44.673 1.00 64.88 105 ALA A CA 1
ATOM 795 C C . ALA A 1 105 ? -3.423 19.976 -44.060 1.00 64.88 105 ALA A C 1
ATOM 797 O O . ALA A 1 105 ? -4.129 20.943 -44.356 1.00 64.88 105 ALA A O 1
ATOM 798 N N . PHE A 1 106 ? -3.881 18.961 -43.323 1.00 67.75 106 PHE A N 1
ATOM 799 C CA . PHE A 1 106 ? -5.044 19.179 -42.472 1.00 67.75 106 PHE A CA 1
ATOM 800 C C . PHE A 1 106 ? -4.731 20.455 -41.704 1.00 67.75 106 PHE A C 1
ATOM 802 O O . PHE A 1 106 ? -3.646 20.528 -41.136 1.00 67.75 106 PHE A O 1
ATOM 809 N N . ASP A 1 107 ? -5.575 21.479 -41.806 1.00 55.53 107 ASP A N 1
ATOM 810 C CA . ASP A 1 107 ? -5.383 22.696 -41.031 1.00 55.53 107 ASP A CA 1
ATOM 811 C C . ASP A 1 107 ? -5.444 22.244 -39.564 1.00 55.53 107 ASP A C 1
ATOM 813 O O . ASP A 1 107 ? -6.511 21.912 -39.043 1.00 55.53 107 ASP A O 1
ATOM 817 N N . ILE A 1 108 ? -4.262 22.038 -38.971 1.00 55.41 108 ILE A N 1
ATOM 818 C CA . ILE A 1 108 ? -4.061 21.612 -37.589 1.00 55.41 108 ILE A CA 1
ATOM 819 C C . ILE A 1 108 ? -4.313 22.876 -36.769 1.00 55.41 108 ILE A C 1
ATOM 821 O O . ILE A 1 108 ? -3.389 23.554 -36.341 1.00 55.41 108 ILE A O 1
ATOM 825 N N . GLU A 1 109 ? -5.583 23.241 -36.637 1.00 50.12 109 GLU A N 1
ATOM 826 C CA . GLU A 1 109 ? -6.065 24.106 -35.565 1.00 50.12 109 GLU A CA 1
ATOM 827 C C . GLU A 1 109 ? -6.338 23.200 -34.354 1.00 50.12 109 GLU A C 1
ATOM 829 O O . GLU A 1 109 ? -7.480 22.949 -33.989 1.00 50.12 109 GLU A O 1
ATOM 834 N N . ASP A 1 110 ? -5.276 22.610 -33.802 1.00 49.84 110 ASP A N 1
ATOM 835 C CA . ASP A 1 110 ? -5.275 22.063 -32.445 1.00 49.84 110 ASP A CA 1
ATOM 836 C C . ASP A 1 110 ? -4.294 22.948 -31.648 1.00 49.84 110 ASP A C 1
ATOM 838 O O . ASP A 1 110 ? -3.120 23.051 -32.009 1.00 49.84 110 ASP A O 1
ATOM 842 N N . ASP A 1 111 ? -4.813 23.627 -30.621 1.00 45.00 111 ASP A N 1
ATOM 843 C CA . ASP A 1 111 ? -4.274 24.770 -29.852 1.00 45.00 111 ASP A CA 1
ATOM 844 C C . ASP A 1 111 ? -2.968 24.552 -29.045 1.00 45.00 111 ASP A C 1
ATOM 846 O O . ASP A 1 111 ? -2.773 25.174 -28.004 1.00 45.00 111 ASP A O 1
ATOM 850 N N . ASP A 1 112 ? -2.023 23.733 -29.503 1.00 46.41 112 ASP A N 1
ATOM 851 C CA . ASP A 1 112 ? -0.734 23.558 -28.815 1.00 46.41 112 ASP A CA 1
ATOM 852 C C . ASP A 1 112 ? 0.440 23.990 -29.713 1.00 46.41 112 ASP A C 1
ATOM 854 O O . ASP A 1 112 ? 1.097 23.189 -30.385 1.00 46.41 112 ASP A O 1
ATOM 858 N N . GLU A 1 113 ? 0.708 25.303 -29.716 1.00 41.94 113 GLU A N 1
ATOM 859 C CA . GLU A 1 113 ? 1.942 25.898 -30.239 1.00 41.94 113 GLU A CA 1
ATOM 860 C C . GLU A 1 113 ? 3.159 25.414 -29.429 1.00 41.94 113 GLU A C 1
ATOM 862 O O . GLU A 1 113 ? 3.426 25.893 -28.329 1.00 41.94 113 GLU A O 1
ATOM 867 N N . GLU A 1 114 ? 3.993 24.556 -30.019 1.00 40.19 114 GLU A N 1
ATOM 868 C CA . GLU A 1 114 ? 5.418 24.530 -29.685 1.00 40.19 114 GLU A CA 1
ATOM 869 C C . GLU A 1 114 ? 6.243 24.397 -30.972 1.00 40.19 114 GLU A C 1
ATOM 871 O O . GLU A 1 114 ? 6.304 23.352 -31.625 1.00 40.19 114 GLU A O 1
ATOM 876 N N . LYS A 1 115 ? 6.824 25.530 -31.383 1.00 37.47 115 LYS A N 1
ATOM 877 C CA . LYS A 1 115 ? 7.657 25.679 -32.578 1.00 37.47 115 LYS A CA 1
ATOM 878 C C . LYS A 1 115 ? 9.068 25.164 -32.314 1.00 37.47 115 LYS A C 1
ATOM 880 O O . LYS A 1 115 ? 9.743 25.615 -31.394 1.00 37.47 115 LYS A O 1
ATOM 885 N N . GLY A 1 116 ? 9.543 24.319 -33.219 1.00 34.44 116 GLY A N 1
ATOM 886 C CA . GLY A 1 116 ? 10.953 23.985 -33.375 1.00 34.44 116 GLY A CA 1
ATOM 887 C C . GLY A 1 116 ? 11.180 23.382 -34.754 1.00 34.44 116 GLY A C 1
ATOM 888 O O . GLY A 1 116 ? 11.056 22.174 -34.925 1.00 34.44 116 GLY A O 1
ATOM 889 N N . GLU A 1 117 ? 11.451 24.230 -35.749 1.00 34.84 117 GLU A N 1
ATOM 890 C CA . GLU A 1 117 ? 11.968 23.797 -37.049 1.00 34.84 117 GLU A CA 1
ATOM 891 C C . GLU A 1 117 ? 13.475 23.550 -36.939 1.00 34.84 117 GLU A C 1
ATOM 893 O O . GLU A 1 117 ? 14.234 24.461 -36.612 1.00 34.84 117 GLU A O 1
ATOM 898 N N . GLU A 1 118 ? 13.917 22.347 -37.300 1.00 36.03 118 GLU A N 1
ATOM 899 C CA . GLU A 1 118 ? 15.309 22.071 -37.647 1.00 36.03 118 GLU A CA 1
ATOM 900 C C . GLU A 1 118 ? 15.316 21.231 -38.935 1.00 36.03 118 GLU A C 1
ATOM 902 O O . GLU A 1 118 ? 14.582 20.250 -39.071 1.00 36.03 118 GLU A O 1
ATOM 907 N N . LYS A 1 119 ? 16.068 21.687 -39.943 1.00 34.31 119 LYS A N 1
ATOM 908 C CA . LYS A 1 119 ? 16.236 21.002 -41.232 1.00 34.31 119 LYS A CA 1
ATOM 909 C C . LYS A 1 119 ? 17.485 20.127 -41.149 1.00 34.31 119 LYS A C 1
ATOM 911 O O . LYS A 1 119 ? 18.594 20.649 -41.207 1.00 34.31 119 LYS A O 1
ATOM 916 N N . GLY A 1 120 ? 17.291 18.814 -41.047 1.00 33.81 120 GLY A N 1
ATOM 917 C CA . GLY A 1 120 ? 18.363 17.819 -41.016 1.00 33.81 120 GLY A CA 1
ATOM 918 C C . GLY A 1 120 ? 18.614 17.153 -42.371 1.00 33.81 120 GLY A C 1
ATOM 919 O O . GLY A 1 120 ? 17.742 16.503 -42.944 1.00 33.81 120 GLY A O 1
ATOM 920 N N . GLU A 1 121 ? 19.839 17.315 -42.860 1.00 36.38 121 GLU A N 1
ATOM 921 C CA . GLU A 1 121 ? 20.446 16.658 -44.017 1.00 36.38 121 GLU A CA 1
ATOM 922 C C . GLU A 1 121 ? 20.701 15.154 -43.756 1.00 36.38 121 GLU A C 1
ATOM 924 O O . GLU A 1 121 ? 21.004 14.729 -42.638 1.00 36.38 121 GLU A O 1
ATOM 929 N N . VAL A 1 122 ? 20.563 14.333 -44.803 1.00 36.38 122 VAL A N 1
ATOM 930 C CA . VAL A 1 122 ? 20.591 12.858 -44.769 1.00 36.38 122 VAL A CA 1
ATOM 931 C C . VAL A 1 122 ? 21.924 12.326 -44.226 1.00 36.38 122 VAL A C 1
ATOM 933 O O . VAL A 1 122 ? 22.971 12.448 -44.861 1.00 36.38 122 VAL A O 1
ATOM 936 N N . THR A 1 123 ? 21.896 11.675 -43.060 1.00 41.41 123 THR A N 1
ATOM 937 C CA . THR A 1 123 ? 23.101 11.158 -42.396 1.00 41.41 123 THR A CA 1
ATOM 938 C C . THR A 1 123 ? 23.456 9.750 -42.879 1.00 41.41 123 THR A C 1
ATOM 940 O O . THR A 1 123 ? 22.853 8.745 -42.502 1.00 41.41 123 THR A O 1
ATOM 943 N N . SER A 1 124 ? 24.508 9.675 -43.694 1.00 54.69 124 SER A N 1
ATOM 944 C CA . SER A 1 124 ? 25.353 8.483 -43.817 1.00 54.69 124 SER A CA 1
ATOM 945 C C . SER A 1 124 ? 25.821 8.033 -42.424 1.00 54.69 124 SER A C 1
ATOM 947 O O . SER A 1 124 ? 26.042 8.880 -41.555 1.00 54.69 124 SER A O 1
ATOM 949 N N . ARG A 1 125 ? 25.972 6.717 -42.197 1.00 67.19 125 ARG A N 1
ATOM 950 C CA . ARG A 1 125 ? 26.465 6.138 -40.929 1.00 67.19 125 ARG A CA 1
ATOM 951 C C . ARG A 1 125 ? 27.706 6.898 -40.468 1.00 67.19 125 ARG A C 1
ATOM 953 O O . ARG A 1 125 ? 28.778 6.773 -41.063 1.00 67.19 125 ARG A O 1
ATOM 960 N N . ARG A 1 126 ? 27.551 7.716 -39.426 1.00 79.56 126 ARG A N 1
ATOM 961 C CA . ARG A 1 126 ? 28.615 8.604 -38.970 1.00 79.56 126 ARG A CA 1
ATOM 962 C C . ARG A 1 126 ? 29.623 7.787 -38.174 1.00 79.56 126 ARG A C 1
ATOM 964 O O . ARG A 1 126 ? 29.364 7.365 -37.047 1.00 79.56 126 ARG A O 1
ATOM 971 N N . LEU A 1 127 ? 30.765 7.534 -38.803 1.00 90.75 127 LEU A N 1
ATOM 972 C CA . LEU A 1 127 ? 31.934 6.991 -38.135 1.00 90.75 127 LEU A CA 1
ATOM 973 C C . LEU A 1 127 ? 32.566 8.111 -37.305 1.00 90.75 127 LEU A C 1
ATOM 975 O O . LEU A 1 127 ? 32.993 9.121 -37.862 1.00 90.75 127 LEU A O 1
ATOM 979 N N . THR A 1 128 ? 32.653 7.920 -35.992 1.00 93.56 128 THR A N 1
ATOM 980 C CA . THR A 1 128 ? 33.281 8.892 -35.093 1.00 93.56 128 THR A CA 1
ATOM 981 C C . THR A 1 128 ? 34.489 8.253 -34.423 1.00 93.56 128 THR A C 1
ATOM 983 O O . THR A 1 128 ? 34.407 7.155 -33.868 1.00 93.56 128 THR A O 1
ATOM 986 N N . THR A 1 129 ? 35.632 8.933 -34.476 1.00 95.12 129 THR A N 1
ATOM 987 C CA . THR A 1 129 ? 36.861 8.517 -33.791 1.00 95.12 129 THR A CA 1
ATOM 988 C C . THR A 1 129 ? 37.132 9.425 -32.604 1.00 95.12 129 THR A C 1
ATOM 990 O O . THR A 1 129 ? 37.069 10.644 -32.738 1.00 95.12 129 THR A O 1
ATOM 993 N N . PHE A 1 130 ? 37.480 8.839 -31.463 1.00 94.81 130 PHE A N 1
ATOM 994 C CA . PHE A 1 130 ? 37.829 9.566 -30.247 1.00 94.81 130 PHE A CA 1
ATOM 995 C C . PHE A 1 130 ? 39.252 9.229 -29.820 1.00 94.81 130 PHE A C 1
ATOM 997 O O . PHE A 1 130 ? 39.597 8.051 -29.711 1.00 94.81 130 PHE A O 1
ATOM 1004 N N . GLU A 1 131 ? 40.048 10.250 -29.510 1.00 94.94 131 GLU A N 1
ATOM 1005 C CA . GLU A 1 131 ? 41.407 10.090 -28.998 1.00 94.94 131 GLU A CA 1
ATOM 1006 C C . GLU A 1 131 ? 41.525 10.627 -27.568 1.00 94.94 131 GLU A C 1
ATOM 1008 O O . GLU A 1 131 ? 41.113 11.744 -27.267 1.00 94.94 131 GLU A O 1
ATOM 1013 N N . VAL A 1 132 ? 42.081 9.815 -26.668 1.00 95.38 132 VAL A N 1
ATOM 1014 C CA . VAL A 1 132 ? 42.230 10.130 -25.244 1.00 95.38 132 VAL A CA 1
ATOM 1015 C C . VAL A 1 132 ? 43.563 9.614 -24.725 1.00 95.38 132 VAL A C 1
ATOM 1017 O O . VAL A 1 132 ? 43.906 8.441 -24.883 1.00 95.38 132 VAL A O 1
ATOM 1020 N N . THR A 1 133 ? 44.274 10.465 -23.984 1.00 93.69 133 THR A N 1
ATOM 1021 C CA . THR A 1 133 ? 45.455 10.067 -23.210 1.00 93.69 133 THR A CA 1
ATOM 1022 C C . THR A 1 133 ? 45.132 10.044 -21.718 1.00 93.69 133 THR A C 1
ATOM 1024 O O . THR A 1 133 ? 44.800 11.064 -21.118 1.00 93.69 133 THR A O 1
ATOM 1027 N N . LYS A 1 134 ? 45.255 8.872 -21.088 1.00 91.62 134 LYS A N 1
ATOM 1028 C CA . LYS A 1 134 ? 45.108 8.716 -19.637 1.00 91.62 134 LYS A CA 1
ATOM 1029 C C . LYS A 1 134 ? 46.304 9.314 -18.898 1.00 91.62 134 LYS A C 1
ATOM 1031 O O . LYS A 1 134 ? 47.456 9.109 -19.300 1.00 91.62 134 LYS A O 1
ATOM 1036 N N . LYS A 1 135 ? 46.054 9.928 -17.737 1.00 90.81 135 LYS A N 1
ATOM 1037 C CA . LYS A 1 135 ? 47.127 10.381 -16.836 1.00 90.81 135 LYS A CA 1
ATOM 1038 C C . LYS A 1 135 ? 47.894 9.179 -16.271 1.00 90.81 135 LYS A C 1
ATOM 1040 O O . LYS A 1 135 ? 49.123 9.155 -16.337 1.00 90.81 135 LYS A O 1
ATOM 1045 N N . LYS A 1 136 ? 47.181 8.144 -15.811 1.00 91.19 136 LYS A N 1
ATOM 1046 C CA . LYS A 1 136 ? 47.725 6.851 -15.360 1.00 91.19 136 LYS A CA 1
ATOM 1047 C C . LYS A 1 136 ? 47.029 5.687 -16.071 1.00 91.19 136 LYS A C 1
ATOM 1049 O O . LYS A 1 136 ? 45.848 5.755 -16.394 1.00 91.19 136 LYS A O 1
ATOM 1054 N N . LYS A 1 137 ? 47.733 4.565 -16.275 1.00 88.25 137 LYS A N 1
ATOM 1055 C CA . LYS A 1 137 ? 47.152 3.361 -16.917 1.00 88.25 137 LYS A CA 1
ATOM 1056 C C . LYS A 1 137 ? 45.903 2.843 -16.182 1.00 88.25 137 LYS A C 1
ATOM 1058 O O . LYS A 1 137 ? 44.980 2.351 -16.823 1.00 88.25 137 LYS A O 1
ATOM 1063 N N . SER A 1 138 ? 45.869 2.993 -14.858 1.00 88.31 138 SER A N 1
ATOM 1064 C CA . SER A 1 138 ? 44.770 2.576 -13.979 1.00 88.31 138 SER A CA 1
ATOM 1065 C C . SER A 1 138 ? 43.534 3.477 -14.026 1.00 88.31 138 SER A C 1
ATOM 1067 O O . SER A 1 138 ? 42.512 3.107 -13.448 1.00 88.31 138 SER A O 1
ATOM 1069 N N . ASP A 1 139 ? 43.606 4.646 -14.666 1.00 92.44 139 ASP A N 1
ATOM 1070 C CA . ASP A 1 139 ? 42.488 5.587 -14.667 1.00 92.44 139 ASP A CA 1
ATOM 1071 C C . ASP A 1 139 ? 41.284 4.996 -15.410 1.00 92.44 139 ASP A C 1
ATOM 1073 O O . ASP A 1 139 ? 41.405 4.364 -16.471 1.00 92.44 139 ASP A O 1
ATOM 1077 N N . LYS A 1 140 ? 40.100 5.191 -14.822 1.00 92.75 140 LYS A N 1
ATOM 1078 C CA . LYS A 1 140 ? 38.831 4.754 -15.404 1.00 92.75 140 LYS A CA 1
ATOM 1079 C C . LYS A 1 140 ? 38.513 5.632 -16.615 1.00 92.75 140 LYS A C 1
ATOM 1081 O O . LYS A 1 140 ? 38.564 6.849 -16.522 1.00 92.75 140 LYS A O 1
ATOM 1086 N N . LEU A 1 141 ? 38.118 5.006 -17.724 1.00 93.44 141 LEU A N 1
ATOM 1087 C CA . LEU A 1 141 ? 37.748 5.702 -18.968 1.00 93.44 141 LEU A CA 1
ATOM 1088 C C . LEU A 1 141 ? 36.412 6.447 -18.880 1.00 93.44 141 LEU A C 1
ATOM 1090 O O . LEU A 1 141 ? 36.116 7.296 -19.714 1.00 93.44 141 LEU A O 1
ATOM 1094 N N . GLY A 1 142 ? 35.588 6.102 -17.889 1.00 93.88 142 GLY A N 1
ATOM 1095 C CA . GLY A 1 142 ? 34.247 6.653 -17.751 1.00 93.88 142 GLY A CA 1
ATOM 1096 C C . GLY A 1 142 ? 33.218 6.030 -18.696 1.00 93.88 142 GLY A C 1
ATOM 1097 O O . GLY A 1 142 ? 32.172 6.623 -18.886 1.00 93.88 142 GLY A O 1
ATOM 1098 N N . PHE A 1 143 ? 33.449 4.843 -19.263 1.00 95.75 143 PHE A N 1
ATOM 1099 C CA . PHE A 1 143 ? 32.404 4.082 -19.961 1.00 95.75 143 PHE A CA 1
ATOM 1100 C C . PHE A 1 143 ? 32.566 2.566 -19.778 1.00 95.75 143 PHE A C 1
ATOM 1102 O O . PHE A 1 143 ? 33.631 2.093 -19.367 1.00 95.75 143 PHE A O 1
ATOM 1109 N N . THR A 1 144 ? 31.507 1.801 -20.053 1.00 93.50 144 THR A N 1
ATOM 1110 C CA . THR A 1 144 ? 31.512 0.329 -20.061 1.00 93.50 144 THR A CA 1
ATOM 1111 C C . THR A 1 144 ? 31.149 -0.212 -21.435 1.00 93.50 144 THR A C 1
ATOM 1113 O O . THR A 1 144 ? 30.332 0.371 -22.142 1.00 93.50 144 THR A O 1
ATOM 1116 N N . VAL A 1 145 ? 31.759 -1.340 -21.795 1.00 94.44 145 VAL A N 1
ATOM 1117 C CA . VAL A 1 145 ? 31.513 -2.066 -23.046 1.00 94.44 145 VAL A CA 1
ATOM 1118 C C . VAL A 1 145 ? 30.976 -3.446 -22.696 1.00 94.44 145 VAL A C 1
ATOM 1120 O O . VAL A 1 145 ? 31.423 -4.030 -21.704 1.00 94.44 145 VAL A O 1
ATOM 1123 N N . ASP A 1 146 ? 30.055 -3.960 -23.503 1.00 92.31 146 ASP A N 1
ATOM 1124 C CA . ASP A 1 146 ? 29.527 -5.321 -23.398 1.00 92.31 146 ASP A CA 1
ATOM 1125 C C . ASP A 1 146 ? 29.383 -5.974 -24.782 1.00 92.31 146 ASP A C 1
ATOM 1127 O O . ASP A 1 146 ? 29.404 -5.290 -25.808 1.00 92.31 146 ASP A O 1
ATOM 1131 N N . THR A 1 147 ? 29.259 -7.299 -24.821 1.00 89.06 147 THR A N 1
ATOM 1132 C CA . THR A 1 147 ? 28.946 -8.033 -26.050 1.00 89.06 147 THR A CA 1
ATOM 1133 C C . THR A 1 147 ? 27.477 -7.860 -26.412 1.00 89.06 147 THR A C 1
ATOM 1135 O O . THR A 1 147 ? 26.583 -8.185 -25.632 1.00 89.06 147 THR A O 1
ATOM 1138 N N . SER A 1 148 ? 27.233 -7.384 -27.626 1.00 80.00 148 SER A N 1
ATOM 1139 C CA . SER A 1 148 ? 25.919 -7.364 -28.251 1.00 80.00 148 SER A CA 1
ATOM 1140 C C . SER A 1 148 ? 25.431 -8.785 -28.536 1.00 80.00 148 SER A C 1
ATOM 1142 O O . SER A 1 148 ? 26.224 -9.687 -28.810 1.00 80.00 148 SER A O 1
ATOM 1144 N N . ARG A 1 149 ? 24.107 -8.977 -28.538 1.00 74.56 149 ARG A N 1
ATOM 1145 C CA . ARG A 1 149 ? 23.483 -10.210 -29.054 1.00 74.56 149 ARG A CA 1
ATOM 1146 C C . ARG A 1 149 ? 23.590 -10.317 -30.579 1.00 74.56 149 ARG A C 1
ATOM 1148 O O . ARG A 1 149 ? 23.398 -11.400 -31.122 1.00 74.56 149 ARG A O 1
ATOM 1155 N N . PHE A 1 150 ? 23.884 -9.207 -31.251 1.00 71.00 150 PHE A N 1
ATOM 1156 C CA . PHE A 1 150 ? 24.037 -9.142 -32.696 1.00 71.00 150 PHE A CA 1
ATOM 1157 C C . PHE A 1 150 ? 25.468 -9.478 -33.097 1.00 71.00 150 PHE A C 1
ATOM 1159 O O . PHE A 1 150 ? 26.443 -9.040 -32.475 1.00 71.00 150 PHE A O 1
ATOM 1166 N N . LYS A 1 151 ? 25.572 -10.284 -34.150 1.00 80.56 151 LYS A N 1
ATOM 1167 C CA . LYS A 1 151 ? 26.842 -10.642 -34.762 1.00 80.56 151 LYS A CA 1
ATOM 1168 C C . LYS A 1 151 ? 27.119 -9.703 -35.926 1.00 80.56 151 LYS A C 1
ATOM 1170 O O . LYS A 1 151 ? 26.209 -9.298 -36.643 1.00 80.56 151 LYS A O 1
ATOM 1175 N N . ASN A 1 152 ? 28.387 -9.374 -36.110 1.00 79.06 152 ASN A N 1
ATOM 1176 C CA . ASN A 1 152 ? 28.874 -8.789 -37.345 1.00 79.06 152 ASN A CA 1
ATOM 1177 C C . ASN A 1 152 ? 28.597 -9.739 -38.525 1.00 79.06 152 ASN A C 1
ATOM 1179 O O . ASN A 1 152 ? 28.416 -10.940 -38.310 1.00 79.06 152 ASN A O 1
ATOM 1183 N N . PRO A 1 153 ? 28.629 -9.239 -39.773 1.00 78.75 153 PRO A N 1
ATOM 1184 C CA . PRO A 1 153 ? 28.483 -10.077 -40.967 1.00 78.75 153 PRO A CA 1
ATOM 1185 C C . PRO A 1 153 ? 29.485 -11.239 -41.034 1.00 78.75 153 PRO A C 1
ATOM 1187 O O . PRO A 1 153 ? 29.190 -12.282 -41.603 1.00 78.75 153 PRO A O 1
ATOM 1190 N N . ASP A 1 154 ? 30.656 -11.079 -40.412 1.00 83.38 154 ASP A N 1
ATOM 1191 C CA . ASP A 1 154 ? 31.692 -12.111 -40.290 1.00 83.38 154 ASP A CA 1
ATOM 1192 C C . ASP A 1 154 ? 31.436 -13.125 -39.150 1.00 83.38 154 ASP A C 1
ATOM 1194 O O . ASP A 1 154 ? 32.282 -13.967 -38.859 1.00 83.38 154 ASP A O 1
ATOM 1198 N N . GLY A 1 155 ? 30.283 -13.049 -38.477 1.00 85.25 155 GLY A N 1
ATOM 1199 C CA . GLY A 1 155 ? 29.889 -13.932 -37.379 1.00 85.25 155 GLY A CA 1
ATOM 1200 C C . GLY A 1 155 ? 30.501 -13.588 -36.016 1.00 85.25 155 GLY A C 1
ATOM 1201 O O . GLY A 1 155 ? 30.164 -14.244 -35.023 1.00 85.25 155 GLY A O 1
ATOM 1202 N N . SER A 1 156 ? 31.369 -12.573 -35.932 1.00 86.31 156 SER A N 1
ATOM 1203 C CA . SER A 1 156 ? 31.960 -12.122 -34.666 1.00 86.31 156 SER A CA 1
ATOM 1204 C C . SER A 1 156 ? 30.966 -11.331 -33.812 1.00 86.31 156 SER A C 1
ATOM 1206 O O . SER A 1 156 ? 30.030 -10.722 -34.326 1.00 86.31 156 SER A O 1
ATOM 1208 N N . ASN A 1 157 ? 31.150 -11.319 -32.491 1.00 86.56 157 ASN A N 1
ATOM 1209 C CA . ASN A 1 157 ? 30.282 -10.542 -31.605 1.00 86.56 157 ASN A CA 1
ATOM 1210 C C . ASN A 1 157 ? 30.546 -9.042 -31.787 1.00 86.56 157 ASN A C 1
ATOM 1212 O O . ASN A 1 157 ? 31.700 -8.608 -31.774 1.00 86.56 157 ASN A O 1
ATOM 1216 N N . GLN A 1 158 ? 29.485 -8.242 -31.896 1.00 91.06 158 GLN A N 1
ATOM 1217 C CA . GLN A 1 158 ? 29.612 -6.788 -31.812 1.00 91.06 158 GLN A CA 1
ATOM 1218 C C . GLN A 1 158 ? 29.842 -6.359 -30.366 1.00 91.06 158 GLN A C 1
ATOM 1220 O O . GLN A 1 158 ? 29.269 -6.933 -29.441 1.00 91.06 158 GLN A O 1
ATOM 1225 N N . LEU A 1 159 ? 30.661 -5.331 -30.161 1.00 94.25 159 LEU A N 1
ATOM 1226 C CA . LEU A 1 159 ? 30.861 -4.718 -28.853 1.00 94.25 159 LEU A CA 1
ATOM 1227 C C . LEU A 1 159 ? 30.107 -3.393 -28.803 1.00 94.25 159 LEU A C 1
ATOM 1229 O O . LEU A 1 159 ? 30.281 -2.555 -29.680 1.00 94.25 159 LEU A O 1
ATOM 1233 N N . ILE A 1 160 ? 29.270 -3.202 -27.787 1.00 92.56 160 ILE A N 1
ATOM 1234 C CA . ILE A 1 160 ? 28.451 -1.996 -27.621 1.00 92.56 160 ILE A CA 1
ATOM 1235 C C . ILE A 1 160 ? 28.841 -1.248 -26.353 1.00 92.56 160 ILE A C 1
ATOM 1237 O O . ILE A 1 160 ? 29.135 -1.852 -25.319 1.00 92.56 160 ILE A O 1
ATOM 1241 N N . VAL A 1 161 ? 28.828 0.079 -26.420 1.00 93.81 161 VAL A N 1
ATOM 1242 C CA . VAL A 1 161 ? 28.986 0.944 -25.250 1.00 93.81 161 VAL A CA 1
ATOM 1243 C C . VAL A 1 161 ? 27.677 0.921 -24.466 1.00 93.81 161 VAL A C 1
ATOM 1245 O O . VAL A 1 161 ? 26.653 1.359 -24.970 1.00 93.81 161 VAL A O 1
ATOM 1248 N N . THR A 1 162 ? 27.678 0.398 -23.242 1.00 87.25 162 THR A N 1
ATOM 1249 C CA . THR A 1 162 ? 26.448 0.215 -22.441 1.00 87.25 162 THR A CA 1
ATOM 1250 C C . THR A 1 162 ? 26.194 1.333 -21.441 1.00 87.25 162 THR A C 1
ATOM 1252 O O . THR A 1 162 ? 25.069 1.547 -20.995 1.00 87.25 162 THR A O 1
ATOM 1255 N N . ARG A 1 163 ? 27.242 2.048 -21.036 1.00 88.75 163 ARG A N 1
ATOM 1256 C CA . ARG A 1 163 ? 27.128 3.164 -20.098 1.00 88.75 163 ARG A CA 1
ATOM 1257 C C . ARG A 1 163 ? 28.254 4.141 -20.339 1.00 88.75 163 ARG A C 1
ATOM 1259 O O . ARG A 1 163 ? 29.401 3.720 -20.432 1.00 88.75 163 ARG A O 1
ATOM 1266 N N . VAL A 1 164 ? 27.933 5.427 -20.323 1.00 91.69 164 VAL A N 1
ATOM 1267 C CA . VAL A 1 164 ? 28.906 6.523 -20.318 1.00 91.69 164 VAL A CA 1
ATOM 1268 C C . VAL A 1 164 ? 28.668 7.351 -19.055 1.00 91.69 164 VAL A C 1
ATOM 1270 O O . VAL A 1 164 ? 27.532 7.659 -18.699 1.00 91.69 164 VAL A O 1
ATOM 1273 N N . GLN A 1 165 ? 29.724 7.601 -18.289 1.00 90.25 165 GLN A N 1
ATOM 1274 C CA . GLN A 1 165 ? 29.705 8.354 -17.040 1.00 90.25 165 GLN A CA 1
ATOM 1275 C C . GLN A 1 165 ? 29.861 9.841 -17.350 1.00 90.25 165 GLN A C 1
ATOM 1277 O O . GLN A 1 165 ? 30.749 10.234 -18.106 1.00 90.25 165 GLN A O 1
ATOM 1282 N N . ARG A 1 166 ? 29.028 10.674 -16.720 1.00 87.19 166 ARG A N 1
ATOM 1283 C CA . ARG A 1 166 ? 29.142 12.132 -16.812 1.00 87.19 166 ARG A CA 1
ATOM 1284 C C . ARG A 1 166 ? 30.499 12.566 -16.244 1.00 87.19 166 ARG A C 1
ATOM 1286 O O . ARG A 1 166 ? 30.842 12.166 -15.134 1.00 87.19 166 ARG A O 1
ATOM 1293 N N . GLY A 1 167 ? 31.270 13.334 -17.015 1.00 88.56 167 GLY A N 1
ATOM 1294 C CA . GLY A 1 167 ? 32.646 13.720 -16.663 1.00 88.56 167 GLY A CA 1
ATOM 1295 C C . GLY A 1 167 ? 33.711 12.646 -16.939 1.00 88.56 167 GLY A C 1
ATOM 1296 O O . GLY A 1 167 ? 34.841 12.776 -16.474 1.00 88.56 167 GLY A O 1
ATOM 1297 N N . GLY A 1 168 ? 33.365 11.575 -17.663 1.00 91.44 168 GLY A N 1
ATOM 1298 C CA . GLY A 1 168 ? 34.326 10.588 -18.156 1.00 91.44 168 GLY A CA 1
ATOM 1299 C C . GLY A 1 168 ? 35.276 11.157 -19.215 1.00 91.44 168 GLY A C 1
ATOM 1300 O O . GLY A 1 168 ? 35.099 12.272 -19.696 1.00 91.44 168 GLY A O 1
ATOM 1301 N N . SER A 1 169 ? 36.274 10.372 -19.627 1.00 93.12 169 SER A N 1
ATOM 1302 C CA . SER A 1 169 ? 37.262 10.822 -20.620 1.00 93.12 169 SER A CA 1
ATOM 1303 C C . SER A 1 169 ? 36.706 10.942 -22.047 1.00 93.12 169 SER A C 1
ATOM 1305 O O . SER A 1 169 ? 37.412 11.426 -22.920 1.00 93.12 169 SER A O 1
ATOM 1307 N N . PHE A 1 170 ? 35.465 10.503 -22.281 1.00 92.88 170 PHE A N 1
ATOM 1308 C CA . PHE A 1 170 ? 34.781 10.526 -23.576 1.00 92.88 170 PHE A CA 1
ATOM 1309 C C . PHE A 1 170 ? 33.419 11.221 -23.425 1.00 92.88 170 PHE A C 1
ATOM 1311 O O . PHE A 1 170 ? 32.403 10.533 -23.313 1.00 92.88 170 PHE A O 1
ATOM 1318 N N . PRO A 1 171 ? 33.381 12.563 -23.346 1.00 87.88 171 PRO A N 1
ATOM 1319 C CA . PRO A 1 171 ? 32.143 13.304 -23.091 1.00 87.88 171 PRO A CA 1
ATOM 1320 C C . PRO A 1 171 ? 31.122 13.174 -24.231 1.00 87.88 171 PRO A C 1
ATOM 1322 O O . PRO A 1 171 ? 29.924 13.147 -23.963 1.00 87.88 171 PRO A O 1
ATOM 1325 N N . ASP A 1 172 ? 31.598 13.009 -25.466 1.00 91.75 172 ASP A N 1
ATOM 1326 C CA . ASP A 1 172 ? 30.760 12.935 -26.671 1.00 91.75 172 ASP A CA 1
ATOM 1327 C C . ASP A 1 172 ? 30.384 11.497 -27.064 1.00 91.75 172 ASP A C 1
ATOM 1329 O O . ASP A 1 172 ? 29.644 11.269 -28.022 1.00 91.75 172 ASP A O 1
ATOM 1333 N N . LEU A 1 173 ? 30.888 10.498 -26.332 1.00 93.25 173 LEU A N 1
ATOM 1334 C CA . LEU A 1 173 ? 30.533 9.107 -26.575 1.00 93.25 173 LEU A CA 1
ATOM 1335 C C . LEU A 1 173 ? 29.119 8.844 -26.051 1.00 93.25 173 LEU A C 1
ATOM 1337 O O . LEU A 1 173 ? 28.809 9.102 -24.888 1.00 93.25 173 LEU A O 1
ATOM 1341 N N . LYS A 1 174 ? 28.260 8.281 -26.900 1.00 90.06 174 LYS A N 1
ATOM 1342 C CA . LYS A 1 174 ? 26.871 7.972 -26.550 1.00 90.06 174 LYS A CA 1
ATOM 1343 C C . LYS A 1 174 ? 26.732 6.514 -26.110 1.00 90.06 174 LYS A C 1
ATOM 1345 O O . LYS A 1 174 ? 27.423 5.618 -26.596 1.00 90.06 174 LYS A O 1
ATOM 1350 N N . SER A 1 175 ? 25.809 6.262 -25.182 1.00 87.50 175 SER A N 1
ATOM 1351 C CA . SER A 1 175 ? 25.403 4.886 -24.879 1.00 87.50 175 SER A CA 1
ATOM 1352 C C . SER A 1 175 ? 24.697 4.281 -26.096 1.00 87.50 175 SER A C 1
ATOM 1354 O O . SER A 1 175 ? 23.895 4.951 -26.743 1.00 87.50 175 SER A O 1
ATOM 1356 N N . GLY A 1 176 ? 25.001 3.027 -26.409 1.00 85.00 176 GLY A N 1
ATOM 1357 C CA . GLY A 1 176 ? 24.526 2.304 -27.587 1.00 85.00 176 GLY A CA 1
ATOM 1358 C C . GLY A 1 176 ? 25.482 2.319 -28.781 1.00 85.00 176 GLY A C 1
ATOM 1359 O O . GLY A 1 176 ? 25.283 1.518 -29.690 1.00 85.00 176 GLY A O 1
ATOM 1360 N N . SER A 1 177 ? 26.524 3.161 -28.789 1.00 92.56 177 SER A N 1
ATOM 1361 C CA . SER A 1 177 ? 27.520 3.176 -29.870 1.00 92.56 177 SER A CA 1
ATOM 1362 C C . SER A 1 177 ? 28.194 1.814 -30.046 1.00 92.56 177 SER A C 1
ATOM 1364 O O . SER A 1 177 ? 28.571 1.165 -29.064 1.00 92.56 177 SER A O 1
ATOM 1366 N N . ILE A 1 178 ? 28.376 1.391 -31.299 1.00 93.12 178 ILE A N 1
ATOM 1367 C CA . ILE A 1 178 ? 29.073 0.146 -31.634 1.00 93.12 178 ILE A CA 1
ATOM 1368 C C . ILE A 1 178 ? 30.566 0.445 -31.663 1.00 93.12 178 ILE A C 1
ATOM 1370 O O . ILE A 1 178 ? 31.031 1.277 -32.436 1.00 93.12 178 ILE A O 1
ATOM 1374 N N . LEU A 1 179 ? 31.331 -0.233 -30.814 1.00 96.06 179 LEU A N 1
ATOM 1375 C CA . LEU A 1 179 ? 32.779 -0.120 -30.776 1.00 96.06 179 LEU A CA 1
ATOM 1376 C C . LEU A 1 179 ? 33.379 -0.936 -31.924 1.00 96.06 179 LEU A C 1
ATOM 1378 O O . LEU A 1 179 ? 33.368 -2.164 -31.893 1.00 96.06 179 LEU A O 1
ATOM 1382 N N . LEU A 1 180 ? 33.920 -0.246 -32.927 1.00 95.88 180 LEU A N 1
ATOM 1383 C CA . LEU A 1 180 ? 34.462 -0.864 -34.136 1.00 95.88 180 LEU A CA 1
ATOM 1384 C C . LEU A 1 180 ? 35.942 -1.220 -33.986 1.00 95.88 180 LEU A C 1
ATOM 1386 O O . LEU A 1 180 ? 36.372 -2.301 -34.398 1.00 95.88 180 LEU A O 1
ATOM 1390 N N . SER A 1 181 ? 36.741 -0.325 -33.397 1.00 96.50 181 SER A N 1
ATOM 1391 C CA . SER A 1 181 ? 38.171 -0.567 -33.183 1.00 96.50 181 SER A CA 1
ATOM 1392 C C . SER A 1 181 ? 38.740 0.171 -31.970 1.00 96.50 181 SER A C 1
ATOM 1394 O O . SER A 1 181 ? 38.191 1.174 -31.516 1.00 96.50 181 SER A O 1
ATOM 1396 N N . VAL A 1 182 ? 39.854 -0.350 -31.446 1.00 97.06 182 VAL A N 1
ATOM 1397 C CA . VAL A 1 182 ? 40.671 0.265 -30.391 1.00 97.06 182 VAL A CA 1
ATOM 1398 C C . VAL A 1 182 ? 42.132 0.256 -30.843 1.00 97.06 182 VAL A C 1
ATOM 1400 O O . VAL A 1 182 ? 42.706 -0.799 -31.115 1.00 97.06 182 VAL A O 1
ATOM 1403 N N . ASN A 1 183 ? 42.745 1.432 -30.928 1.00 96.50 183 ASN A N 1
ATOM 1404 C CA . ASN A 1 183 ? 44.077 1.715 -31.477 1.00 96.50 183 ASN A CA 1
ATOM 1405 C C . ASN A 1 183 ? 44.304 1.030 -32.833 1.00 96.50 183 ASN A C 1
ATOM 1407 O O . ASN A 1 183 ? 45.277 0.297 -33.008 1.00 96.50 183 ASN A O 1
ATOM 1411 N N . GLY A 1 184 ? 43.349 1.190 -33.754 1.00 94.62 184 GLY A N 1
ATOM 1412 C CA . GLY A 1 184 ? 43.403 0.605 -35.098 1.00 94.62 184 GLY A CA 1
ATOM 1413 C C . GLY A 1 184 ? 43.162 -0.909 -35.165 1.00 94.62 184 GLY A C 1
ATOM 1414 O O . GLY A 1 184 ? 43.115 -1.466 -36.257 1.00 94.62 184 GLY A O 1
ATOM 1415 N N . LYS A 1 185 ? 42.975 -1.601 -34.030 1.00 96.12 185 LYS A N 1
ATOM 1416 C CA . LYS A 1 185 ? 42.643 -3.036 -34.000 1.00 96.12 185 LYS A CA 1
ATOM 1417 C C . LYS A 1 185 ? 41.140 -3.240 -33.882 1.00 96.12 185 LYS A C 1
ATOM 1419 O O . LYS A 1 185 ? 40.514 -2.669 -32.989 1.00 96.12 185 LYS A O 1
ATOM 1424 N N . ARG A 1 186 ? 40.569 -4.079 -34.751 1.00 95.62 186 ARG A N 1
ATOM 1425 C CA . ARG A 1 186 ? 39.131 -4.392 -34.760 1.00 95.62 186 ARG A CA 1
ATOM 1426 C C . ARG A 1 186 ? 38.683 -4.954 -33.408 1.00 95.62 186 ARG A C 1
ATOM 1428 O O . ARG A 1 186 ? 39.338 -5.828 -32.840 1.00 95.62 186 ARG A O 1
ATOM 1435 N N . ALA A 1 187 ? 37.568 -4.452 -32.896 1.00 95.06 187 ALA A N 1
ATOM 1436 C CA . ALA A 1 187 ? 37.060 -4.767 -31.569 1.00 95.06 187 ALA A CA 1
ATOM 1437 C C . ALA A 1 187 ? 36.070 -5.949 -31.608 1.00 95.06 187 ALA A C 1
ATOM 1439 O O . ALA A 1 187 ? 34.890 -5.790 -31.325 1.00 95.06 187 ALA A O 1
ATOM 1440 N N . THR A 1 188 ? 36.548 -7.136 -31.993 1.00 91.56 188 THR A N 1
ATOM 1441 C CA . THR A 1 188 ? 35.709 -8.345 -32.163 1.00 91.56 188 THR A CA 1
ATOM 1442 C C . THR A 1 188 ? 35.753 -9.314 -30.976 1.00 91.56 188 THR A C 1
ATOM 1444 O O . THR A 1 188 ? 34.844 -10.121 -30.796 1.00 91.56 188 THR A O 1
ATOM 1447 N N . ASP A 1 189 ? 36.799 -9.249 -30.144 1.00 94.38 189 ASP A N 1
ATOM 1448 C CA . ASP A 1 189 ? 36.998 -10.117 -28.975 1.00 94.38 189 ASP A CA 1
ATOM 1449 C C . ASP A 1 189 ? 36.912 -9.289 -27.692 1.00 94.38 189 ASP A C 1
ATOM 1451 O O . ASP A 1 189 ? 37.812 -8.509 -27.371 1.00 94.38 189 ASP A O 1
ATOM 1455 N N . TYR A 1 190 ? 35.842 -9.506 -26.925 1.00 93.38 190 TYR A N 1
ATOM 1456 C CA . TYR A 1 190 ? 35.570 -8.790 -25.682 1.00 93.38 190 TYR A CA 1
ATOM 1457 C C . TYR A 1 190 ? 36.758 -8.779 -24.711 1.00 93.38 190 TYR A C 1
ATOM 1459 O O . TYR A 1 190 ? 37.139 -7.723 -24.202 1.00 93.38 190 TYR A O 1
ATOM 1467 N N . LYS A 1 191 ? 37.383 -9.938 -24.460 1.00 94.62 191 LYS A N 1
ATOM 1468 C CA . LYS A 1 191 ? 38.460 -10.051 -23.466 1.00 94.62 191 LYS A CA 1
ATOM 1469 C C . LYS A 1 191 ? 39.695 -9.284 -23.926 1.00 94.62 191 LYS A C 1
ATOM 1471 O O . LYS A 1 191 ? 40.305 -8.571 -23.123 1.00 94.62 191 LYS A O 1
ATOM 1476 N N . LYS A 1 192 ? 40.055 -9.397 -25.209 1.00 96.38 192 LYS A N 1
ATOM 1477 C CA . LYS A 1 192 ? 41.202 -8.676 -25.784 1.00 96.38 192 LYS A CA 1
ATOM 1478 C C . LYS A 1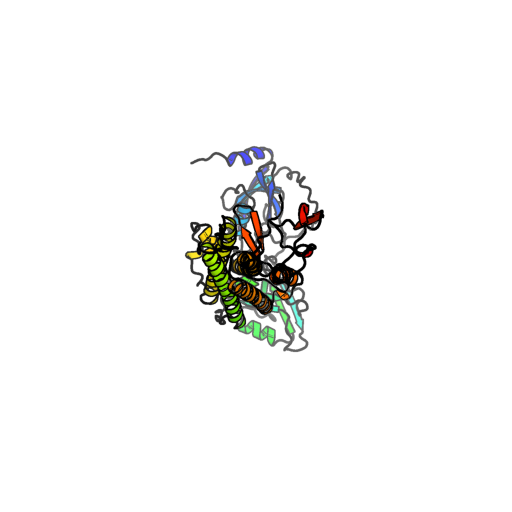 192 ? 40.956 -7.170 -25.811 1.00 96.38 192 LYS A C 1
ATOM 1480 O O . LYS A 1 192 ? 41.820 -6.416 -25.362 1.00 96.38 192 LYS A O 1
ATOM 1485 N N . THR A 1 193 ? 39.773 -6.739 -26.245 1.00 96.00 193 THR A N 1
ATOM 1486 C CA . THR A 1 193 ? 39.401 -5.322 -26.310 1.00 96.00 193 THR A CA 1
ATOM 1487 C C . THR A 1 193 ? 39.372 -4.685 -24.922 1.00 96.00 193 THR A C 1
ATOM 1489 O O . THR A 1 193 ? 39.986 -3.638 -24.724 1.00 96.00 193 THR A O 1
ATOM 1492 N N . VAL A 1 194 ? 38.757 -5.323 -23.919 1.00 95.12 194 VAL A N 1
ATOM 1493 C CA . VAL A 1 194 ? 38.737 -4.798 -22.540 1.00 95.12 194 VAL A CA 1
ATOM 1494 C C . VAL A 1 194 ? 40.142 -4.745 -21.939 1.00 95.12 194 VAL A C 1
ATOM 1496 O O . VAL A 1 194 ? 40.485 -3.767 -21.268 1.00 95.12 194 VAL A O 1
ATOM 1499 N N . LYS A 1 195 ? 40.986 -5.754 -22.197 1.00 96.06 195 LYS A N 1
ATOM 1500 C CA . LYS A 1 195 ? 42.393 -5.735 -21.771 1.00 96.06 195 LYS A CA 1
ATOM 1501 C C . LYS A 1 195 ? 43.126 -4.538 -22.378 1.00 96.06 195 LYS A C 1
ATOM 1503 O O . LYS A 1 195 ? 43.788 -3.817 -21.639 1.00 96.06 195 LYS A O 1
ATOM 1508 N N . GLN A 1 196 ? 42.945 -4.287 -23.674 1.00 95.81 196 GLN A N 1
ATOM 1509 C CA . GLN A 1 196 ? 43.558 -3.163 -24.383 1.00 95.81 196 GLN A CA 1
ATOM 1510 C C . GLN A 1 196 ? 43.062 -1.801 -23.869 1.00 95.81 196 GLN A C 1
ATOM 1512 O O . GLN A 1 196 ? 43.876 -0.929 -23.571 1.00 95.81 196 GLN A O 1
ATOM 1517 N N . LEU A 1 197 ? 41.748 -1.640 -23.668 1.00 95.56 197 LEU A N 1
ATOM 1518 C CA . LEU A 1 197 ? 41.147 -0.439 -23.072 1.00 95.56 197 LEU A CA 1
ATOM 1519 C C . LEU A 1 197 ? 41.705 -0.147 -21.668 1.00 95.56 197 LEU A C 1
ATOM 1521 O O . LEU A 1 197 ? 41.880 1.011 -21.286 1.00 95.56 197 LEU A O 1
ATOM 1525 N N . ARG A 1 198 ? 42.017 -1.184 -20.881 1.00 93.94 198 ARG A N 1
ATOM 1526 C CA . ARG A 1 198 ? 42.604 -1.030 -19.541 1.00 93.94 198 ARG A CA 1
ATOM 1527 C C . ARG A 1 198 ? 44.105 -0.755 -19.581 1.00 93.94 198 ARG A C 1
ATOM 1529 O O . ARG A 1 198 ? 44.554 0.134 -18.868 1.00 93.94 198 ARG A O 1
ATOM 1536 N N . SER A 1 199 ? 44.877 -1.471 -20.398 1.00 94.56 199 SER A N 1
ATOM 1537 C CA . SER A 1 199 ? 46.345 -1.417 -20.349 1.00 94.56 199 SER A CA 1
ATOM 1538 C C . SER A 1 199 ? 46.973 -0.254 -21.124 1.00 94.56 199 SER A C 1
ATOM 1540 O O . SER A 1 199 ? 48.124 0.098 -20.848 1.00 94.56 199 SER A O 1
ATOM 1542 N N . SER A 1 200 ? 46.261 0.335 -22.090 1.00 94.38 200 SER A N 1
ATOM 1543 C CA . SER A 1 200 ? 46.793 1.421 -22.920 1.00 94.38 200 SER A CA 1
ATOM 1544 C C . SER A 1 200 ? 46.726 2.786 -22.225 1.00 94.38 200 SER A C 1
ATOM 1546 O O . SER A 1 200 ? 45.743 3.117 -21.557 1.00 94.38 200 SER A O 1
ATOM 1548 N N . ARG A 1 201 ? 47.797 3.578 -22.392 1.00 94.44 201 ARG A N 1
ATOM 1549 C CA . ARG A 1 201 ? 47.898 4.967 -21.906 1.00 94.44 201 ARG A CA 1
ATOM 1550 C C . ARG A 1 201 ? 47.301 5.960 -22.906 1.00 94.44 201 ARG A C 1
ATOM 1552 O O . ARG A 1 201 ? 46.591 6.855 -22.476 1.00 94.44 201 ARG A O 1
ATOM 1559 N N . SER A 1 202 ? 47.554 5.767 -24.200 1.00 95.12 202 SER A N 1
ATOM 1560 C CA . SER A 1 202 ? 46.866 6.470 -25.290 1.00 95.12 202 SER A CA 1
ATOM 1561 C C . SER A 1 202 ? 45.866 5.524 -25.958 1.00 95.12 202 SER A C 1
ATOM 1563 O O . SER A 1 202 ? 46.173 4.348 -26.211 1.00 95.12 202 SER A O 1
ATOM 1565 N N . LEU A 1 203 ? 44.651 6.023 -26.160 1.00 96.12 203 LEU A N 1
ATOM 1566 C CA . LEU A 1 203 ? 43.528 5.303 -26.732 1.00 96.12 203 LEU A CA 1
ATOM 1567 C C . LEU A 1 203 ? 42.935 6.094 -27.885 1.00 96.12 203 LEU A C 1
ATOM 1569 O O . LEU A 1 203 ? 42.508 7.224 -27.697 1.00 96.12 203 LEU A O 1
ATOM 1573 N N . ASN A 1 204 ? 42.847 5.451 -29.040 1.00 96.06 204 ASN A N 1
ATOM 1574 C CA . ASN A 1 204 ? 42.073 5.899 -30.182 1.00 96.06 204 ASN A CA 1
ATOM 1575 C C . ASN A 1 204 ? 40.968 4.864 -30.413 1.00 96.06 204 ASN A C 1
ATOM 1577 O O . ASN A 1 204 ? 41.267 3.707 -30.713 1.00 96.06 204 ASN A O 1
ATOM 1581 N N . ILE A 1 205 ? 39.709 5.234 -30.195 1.00 97.00 205 ILE A N 1
ATOM 1582 C CA . ILE A 1 205 ? 38.567 4.344 -30.416 1.00 97.00 205 ILE A CA 1
ATOM 1583 C C . ILE A 1 205 ? 37.761 4.828 -31.614 1.00 97.00 205 ILE A C 1
ATOM 1585 O O . ILE A 1 205 ? 37.455 6.011 -31.717 1.00 97.00 205 ILE A O 1
ATOM 1589 N N . ALA A 1 206 ? 37.390 3.907 -32.500 1.00 96.25 206 ALA A N 1
ATOM 1590 C CA . ALA A 1 206 ? 36.436 4.178 -33.569 1.00 96.25 206 ALA A CA 1
ATOM 1591 C C . ALA A 1 206 ? 35.090 3.573 -33.187 1.00 96.25 206 ALA A C 1
ATOM 1593 O O . ALA A 1 206 ? 35.027 2.386 -32.843 1.00 96.25 206 ALA A O 1
ATOM 1594 N N . VAL A 1 207 ? 34.031 4.372 -33.258 1.00 95.50 207 VAL A N 1
ATOM 1595 C CA . VAL A 1 207 ? 32.670 3.923 -32.980 1.00 95.50 207 VAL A CA 1
ATOM 1596 C C . VAL A 1 207 ? 31.717 4.304 -34.106 1.00 95.50 207 VAL A C 1
ATOM 1598 O O . VAL A 1 207 ? 31.894 5.317 -34.780 1.00 95.50 207 VAL A O 1
ATOM 1601 N N . GLU A 1 208 ? 30.693 3.482 -34.287 1.00 92.38 208 GLU A N 1
ATOM 1602 C CA . GLU A 1 208 ? 29.516 3.795 -35.098 1.00 92.38 208 GLU A CA 1
ATOM 1603 C C . GLU A 1 208 ? 28.423 4.298 -34.148 1.00 92.38 208 GLU A C 1
ATOM 1605 O O . GLU A 1 208 ? 28.122 3.643 -33.140 1.00 92.38 208 GLU A O 1
ATOM 1610 N N . GLU A 1 209 ? 27.866 5.484 -34.406 1.00 86.44 209 GLU A N 1
ATOM 1611 C CA . GLU A 1 209 ? 26.756 5.997 -33.598 1.00 86.44 209 GLU A CA 1
ATOM 1612 C C . GLU A 1 209 ? 25.511 5.096 -33.730 1.00 86.44 209 GLU A C 1
ATOM 1614 O O . GLU A 1 209 ? 25.236 4.569 -34.812 1.00 86.44 209 GLU A O 1
ATOM 1619 N N . PRO A 1 210 ? 24.747 4.883 -32.640 1.00 73.25 210 PRO A N 1
ATOM 1620 C CA . PRO A 1 210 ? 23.553 4.055 -32.702 1.00 73.25 210 PRO A CA 1
ATOM 1621 C C . PRO A 1 210 ? 22.483 4.736 -33.559 1.00 73.25 210 PRO A C 1
ATOM 1623 O O . PRO A 1 210 ? 22.125 5.882 -33.304 1.00 73.25 210 PRO A O 1
ATOM 1626 N N . LEU A 1 211 ? 21.900 3.987 -34.499 1.00 61.38 211 LEU A N 1
ATOM 1627 C CA . LEU A 1 211 ? 20.784 4.444 -35.342 1.00 61.38 211 LEU A CA 1
ATOM 1628 C C . LEU A 1 211 ? 19.514 4.811 -34.538 1.00 61.38 211 LEU A C 1
ATOM 1630 O O . LEU A 1 211 ? 18.656 5.507 -35.058 1.00 61.38 211 LEU A O 1
ATOM 1634 N N . CYS A 1 212 ? 19.395 4.380 -33.271 1.00 58.47 212 CYS A N 1
ATOM 1635 C CA . CYS A 1 212 ? 18.282 4.730 -32.375 1.00 58.47 212 CYS A CA 1
ATOM 1636 C C . CYS A 1 212 ? 18.812 5.158 -30.974 1.00 58.47 212 CYS A C 1
ATOM 1638 O O . CYS A 1 212 ? 18.844 4.327 -30.059 1.00 58.47 212 CYS A O 1
ATOM 1640 N N . PRO A 1 213 ? 19.225 6.421 -30.737 1.00 53.62 213 PRO A N 1
ATOM 1641 C CA . PRO A 1 213 ? 19.760 6.861 -29.436 1.00 53.62 213 PRO A CA 1
ATOM 1642 C C . PRO A 1 213 ? 18.706 6.901 -28.307 1.00 53.62 213 PRO A C 1
ATOM 1644 O O . PRO A 1 213 ? 19.050 6.834 -27.126 1.00 53.62 213 PRO A O 1
ATOM 1647 N N . SER A 1 214 ? 17.411 6.949 -28.644 1.00 49.25 214 SER A N 1
ATOM 1648 C CA . SER A 1 214 ? 16.312 7.233 -27.702 1.00 49.25 214 SER A CA 1
ATOM 1649 C C . SER A 1 214 ? 15.863 6.079 -26.779 1.00 49.25 214 SER A C 1
ATOM 1651 O O . SER A 1 214 ? 14.930 6.261 -25.999 1.00 49.25 214 SER A O 1
ATOM 1653 N N . LEU A 1 215 ? 16.513 4.905 -26.806 1.00 48.28 215 LEU A N 1
ATOM 1654 C CA . LEU A 1 215 ? 16.099 3.723 -26.015 1.00 48.28 215 LEU A CA 1
ATOM 1655 C C . LEU A 1 215 ? 17.120 3.188 -25.006 1.00 48.28 215 LEU A C 1
ATOM 1657 O O . LEU A 1 215 ? 16.763 2.384 -24.147 1.00 48.28 215 LEU A O 1
ATOM 1661 N N . MET A 1 216 ? 18.374 3.637 -25.039 1.00 49.25 216 MET A N 1
ATOM 1662 C CA . MET A 1 216 ? 19.402 3.106 -24.129 1.00 49.25 216 MET A CA 1
ATOM 1663 C C . MET A 1 216 ? 19.330 3.692 -22.703 1.00 49.25 216 MET A C 1
ATOM 1665 O O . MET A 1 216 ? 19.981 3.175 -21.799 1.00 49.25 216 MET A O 1
ATOM 1669 N N . GLY A 1 217 ? 18.530 4.742 -22.471 1.00 47.31 217 GLY A N 1
ATOM 1670 C CA . GLY A 1 217 ? 18.466 5.452 -21.185 1.00 47.31 217 GLY A CA 1
ATOM 1671 C C . GLY A 1 217 ? 17.574 4.825 -20.105 1.00 47.31 217 GLY A C 1
ATOM 1672 O O . GLY A 1 217 ? 17.882 4.972 -18.923 1.00 47.31 217 GLY A O 1
ATOM 1673 N N . GLN A 1 218 ? 16.497 4.118 -20.474 1.00 45.03 218 GLN A N 1
ATOM 1674 C CA . GLN A 1 218 ? 15.513 3.607 -19.501 1.00 45.03 218 GLN A CA 1
ATOM 1675 C C . GLN A 1 218 ? 15.440 2.076 -19.423 1.00 45.03 218 GLN A C 1
ATOM 1677 O O . GLN A 1 218 ? 15.329 1.550 -18.318 1.00 45.03 218 GLN A O 1
ATOM 1682 N N . ASP A 1 219 ? 15.602 1.347 -20.532 1.00 45.28 219 ASP A N 1
ATOM 1683 C CA . ASP A 1 219 ? 15.251 -0.085 -20.558 1.00 45.28 219 ASP A CA 1
ATOM 1684 C C . ASP A 1 219 ? 16.447 -1.056 -20.474 1.00 45.28 219 ASP A C 1
ATOM 1686 O O . ASP A 1 219 ? 16.295 -2.244 -20.199 1.00 45.28 219 ASP A O 1
ATOM 1690 N N . GLN A 1 220 ? 17.693 -0.583 -20.604 1.00 44.41 220 GLN A N 1
ATOM 1691 C CA . GLN A 1 220 ? 18.852 -1.455 -20.349 1.00 44.41 220 GLN A CA 1
ATOM 1692 C C . GLN A 1 220 ? 19.042 -1.786 -18.858 1.00 44.41 220 GLN A C 1
ATOM 1694 O O . GLN A 1 220 ? 19.696 -2.779 -18.537 1.00 44.41 220 GLN A O 1
ATOM 1699 N N . ARG A 1 221 ? 18.441 -1.015 -17.934 1.00 45.94 221 ARG A N 1
ATOM 1700 C CA . ARG A 1 221 ? 18.406 -1.386 -16.508 1.00 45.94 221 ARG A CA 1
ATOM 1701 C C . ARG A 1 221 ? 17.501 -2.584 -16.231 1.00 45.94 221 ARG A C 1
ATOM 1703 O O . ARG A 1 221 ? 17.794 -3.295 -15.283 1.00 45.94 221 ARG A O 1
ATOM 1710 N N . SER A 1 222 ? 16.457 -2.834 -17.020 1.00 42.66 222 SER A N 1
ATOM 1711 C CA . SER A 1 222 ? 15.552 -3.972 -16.803 1.00 42.66 222 SER A CA 1
ATOM 1712 C C . SER A 1 222 ? 16.095 -5.247 -17.469 1.00 42.66 222 SER A C 1
ATOM 171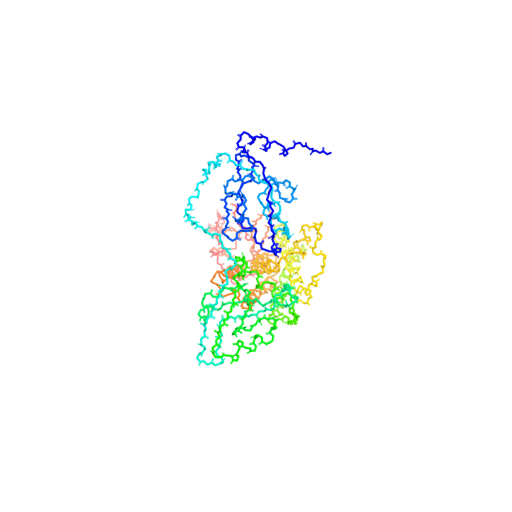4 O O . SER A 1 222 ? 16.124 -6.315 -16.860 1.00 42.66 222 SER A O 1
ATOM 1716 N N . ILE A 1 223 ? 16.649 -5.137 -18.682 1.00 45.41 223 ILE A N 1
ATOM 1717 C CA . ILE A 1 223 ? 17.028 -6.307 -19.494 1.00 45.41 223 ILE A CA 1
ATOM 1718 C C . ILE A 1 223 ? 18.396 -6.905 -19.100 1.00 45.41 223 ILE A C 1
ATOM 1720 O O . ILE A 1 223 ? 18.597 -8.115 -19.230 1.00 45.41 223 ILE A O 1
ATOM 1724 N N . MET A 1 224 ? 19.340 -6.118 -18.560 1.00 43.12 224 MET A N 1
ATOM 1725 C CA . MET A 1 224 ? 20.652 -6.644 -18.130 1.00 43.12 224 MET A CA 1
ATOM 1726 C C . MET A 1 224 ? 20.623 -7.372 -16.768 1.00 43.12 224 MET A C 1
ATOM 1728 O O . MET A 1 224 ? 21.602 -8.024 -16.402 1.00 43.12 224 MET A O 1
ATOM 1732 N N . PHE A 1 225 ? 19.503 -7.322 -16.037 1.00 45.22 225 PHE A N 1
ATOM 1733 C CA . PHE A 1 225 ? 19.276 -8.158 -14.850 1.00 45.22 225 PHE A CA 1
ATOM 1734 C C . PHE A 1 225 ? 18.695 -9.543 -15.185 1.00 45.22 225 PHE A C 1
ATOM 1736 O O . PHE A 1 225 ? 18.765 -10.442 -14.354 1.00 45.22 225 PHE A O 1
ATOM 1743 N N . GLY A 1 226 ? 18.216 -9.768 -16.414 1.00 41.03 226 GLY A N 1
ATOM 1744 C CA . GLY A 1 226 ? 17.464 -10.973 -16.789 1.00 41.03 226 GLY A CA 1
ATOM 1745 C C . GLY A 1 226 ? 18.252 -12.283 -16.943 1.00 41.03 226 GLY A C 1
ATOM 1746 O O . GLY A 1 226 ? 17.652 -13.288 -17.302 1.00 41.03 226 GLY A O 1
ATOM 1747 N N . LYS A 1 227 ? 19.574 -12.313 -16.715 1.00 39.62 227 LYS A N 1
ATOM 1748 C CA . LYS A 1 227 ? 20.380 -13.559 -16.732 1.00 39.62 227 LYS A CA 1
ATOM 1749 C C . LYS A 1 227 ? 21.579 -13.554 -15.777 1.00 39.62 227 LYS A C 1
ATOM 1751 O O . LYS A 1 227 ? 22.533 -14.304 -15.973 1.00 39.62 227 LYS A O 1
ATOM 1756 N N . ARG A 1 228 ? 21.560 -12.752 -14.709 1.00 38.97 228 ARG A N 1
ATOM 1757 C CA . ARG A 1 228 ? 22.313 -13.188 -13.526 1.00 38.97 228 ARG A CA 1
ATOM 1758 C C . ARG A 1 228 ? 21.459 -14.280 -12.911 1.00 38.97 228 ARG A C 1
ATOM 1760 O O . ARG A 1 228 ? 20.270 -14.056 -12.726 1.00 38.97 228 ARG A O 1
ATOM 1767 N N . HIS A 1 229 ? 22.040 -15.437 -12.601 1.00 39.31 229 HIS A N 1
ATOM 1768 C CA . HIS A 1 229 ? 21.508 -16.229 -11.501 1.00 39.31 229 HIS A CA 1
ATOM 1769 C C . HIS A 1 229 ? 21.360 -15.240 -10.347 1.00 39.31 229 HIS A C 1
ATOM 1771 O O . HIS A 1 229 ? 22.364 -14.809 -9.775 1.00 39.31 229 HIS A O 1
ATOM 1777 N N . ILE A 1 230 ? 20.133 -14.778 -10.104 1.00 41.78 230 ILE A N 1
ATOM 1778 C CA . ILE A 1 230 ? 19.783 -14.116 -8.867 1.00 41.78 230 ILE A CA 1
ATOM 1779 C C . ILE A 1 230 ? 20.082 -15.225 -7.876 1.00 41.78 230 ILE A C 1
ATOM 1781 O O . ILE A 1 230 ? 19.330 -16.192 -7.774 1.00 41.78 230 ILE A O 1
ATOM 1785 N N . LYS A 1 231 ? 21.266 -15.174 -7.247 1.00 40.06 231 LYS A N 1
ATOM 1786 C CA . LYS A 1 231 ? 21.424 -15.813 -5.952 1.00 40.06 231 LYS A CA 1
ATOM 1787 C C . LYS A 1 231 ? 20.221 -15.285 -5.204 1.00 40.06 231 LYS A C 1
ATOM 1789 O O . LYS A 1 231 ? 20.120 -14.070 -5.045 1.00 40.06 231 LYS A O 1
ATOM 1794 N N . ILE A 1 232 ? 19.275 -16.175 -4.929 1.00 44.59 232 ILE A N 1
ATOM 1795 C CA . ILE A 1 232 ? 18.131 -15.900 -4.082 1.00 44.59 232 ILE A CA 1
ATOM 1796 C C . ILE A 1 232 ? 18.787 -15.567 -2.748 1.00 44.59 232 ILE A C 1
ATOM 1798 O O . ILE A 1 232 ? 19.123 -16.452 -1.965 1.00 44.59 232 ILE A O 1
ATOM 1802 N N . GLU A 1 233 ? 19.166 -14.301 -2.582 1.00 50.00 233 GLU A N 1
ATOM 1803 C CA . GLU A 1 233 ? 19.563 -13.766 -1.304 1.00 50.00 233 GLU A CA 1
ATOM 1804 C C . GLU A 1 233 ? 18.311 -13.957 -0.474 1.00 50.00 233 GLU A C 1
ATOM 1806 O O . GLU A 1 233 ? 17.256 -13.395 -0.774 1.00 50.00 233 GLU A O 1
ATOM 1811 N N . THR A 1 234 ? 18.414 -14.873 0.487 1.00 58.38 234 THR A N 1
ATOM 1812 C CA . THR A 1 234 ? 17.423 -15.053 1.540 1.00 58.38 234 THR A CA 1
ATOM 1813 C C . THR A 1 234 ? 16.917 -13.678 1.957 1.00 58.38 234 THR A C 1
ATOM 1815 O O . THR A 1 234 ? 17.759 -12.779 2.101 1.00 58.38 234 THR A O 1
ATOM 1818 N N . PRO A 1 235 ? 15.594 -13.498 2.128 1.00 64.81 235 PRO A N 1
ATOM 1819 C CA . PRO A 1 235 ? 15.028 -12.196 2.439 1.00 64.81 235 PRO A CA 1
ATOM 1820 C C . PRO A 1 235 ? 15.837 -11.565 3.577 1.00 64.81 235 PRO A C 1
ATOM 1822 O O . PRO A 1 235 ? 16.176 -12.263 4.542 1.00 64.81 235 PRO A O 1
ATOM 1825 N N . PRO A 1 236 ? 16.243 -10.289 3.448 1.00 78.19 236 PRO A N 1
ATOM 1826 C CA . PRO A 1 236 ? 17.082 -9.657 4.453 1.00 78.19 236 PRO A CA 1
ATOM 1827 C C . PRO A 1 236 ? 16.404 -9.811 5.813 1.00 78.19 236 PRO A C 1
ATOM 1829 O O . PRO A 1 236 ? 15.195 -9.626 5.915 1.00 78.19 236 PRO A O 1
ATOM 1832 N N . LYS A 1 237 ? 17.169 -10.165 6.855 1.00 82.81 237 LYS A N 1
ATOM 1833 C CA . LYS A 1 237 ? 16.640 -10.523 8.188 1.00 82.81 237 LYS A CA 1
ATOM 1834 C C . LYS A 1 237 ? 15.598 -9.530 8.729 1.00 82.81 237 LYS A C 1
ATOM 1836 O O . LYS A 1 237 ? 14.687 -9.942 9.434 1.00 82.81 237 LYS A O 1
ATOM 1841 N N . GLY A 1 238 ? 15.705 -8.250 8.363 1.00 85.12 238 GLY A N 1
ATOM 1842 C CA . GLY A 1 238 ? 14.732 -7.216 8.727 1.00 85.12 238 GLY A CA 1
ATOM 1843 C C . GLY A 1 238 ? 13.310 -7.479 8.221 1.00 85.12 238 GLY A C 1
ATOM 1844 O O . GLY A 1 238 ? 12.362 -7.203 8.940 1.00 85.12 238 GLY A O 1
ATOM 1845 N N . VAL A 1 239 ? 13.140 -8.080 7.043 1.00 86.06 239 VAL A N 1
ATOM 1846 C CA . VAL A 1 239 ? 11.814 -8.382 6.478 1.00 86.06 239 VAL A CA 1
ATOM 1847 C C . VAL A 1 239 ? 11.076 -9.432 7.316 1.00 86.06 239 VAL A C 1
ATOM 1849 O O . VAL A 1 239 ? 9.882 -9.294 7.555 1.00 86.06 239 VAL A O 1
ATOM 1852 N N . ILE A 1 240 ? 11.792 -10.437 7.828 1.00 88.69 240 ILE A N 1
ATOM 1853 C CA . ILE A 1 240 ? 11.212 -11.464 8.709 1.00 88.69 240 ILE A CA 1
ATOM 1854 C C . ILE A 1 240 ? 10.739 -10.836 10.026 1.00 88.69 240 ILE A C 1
ATOM 1856 O O . ILE A 1 240 ? 9.670 -11.181 10.521 1.00 88.69 240 ILE A O 1
ATOM 1860 N N . ILE A 1 241 ? 11.515 -9.894 10.574 1.00 90.00 241 ILE A N 1
ATOM 1861 C CA . ILE A 1 241 ? 11.142 -9.159 11.790 1.00 90.00 241 ILE A CA 1
ATOM 1862 C C . ILE A 1 241 ? 9.871 -8.341 11.544 1.00 90.00 241 ILE A C 1
ATOM 1864 O O . ILE A 1 241 ? 8.956 -8.407 12.355 1.00 90.00 241 ILE A O 1
ATOM 1868 N N . ILE A 1 242 ? 9.783 -7.631 10.414 1.00 90.25 242 ILE A N 1
ATOM 1869 C CA . ILE A 1 242 ? 8.586 -6.858 10.046 1.00 90.25 242 ILE A CA 1
ATOM 1870 C C . ILE A 1 242 ? 7.356 -7.769 9.973 1.00 90.25 242 ILE A C 1
ATOM 1872 O O . ILE A 1 242 ? 6.333 -7.457 10.570 1.00 90.25 242 ILE A O 1
ATOM 1876 N N . TRP A 1 243 ? 7.449 -8.926 9.313 1.00 90.75 243 TRP A N 1
ATOM 1877 C CA . TRP A 1 243 ? 6.319 -9.858 9.253 1.00 90.75 243 TRP A CA 1
ATOM 1878 C C . TRP A 1 243 ? 5.898 -10.389 10.611 1.00 90.75 243 TRP A C 1
ATOM 1880 O O . TRP A 1 243 ? 4.708 -10.554 10.845 1.00 90.75 243 TRP A O 1
ATOM 1890 N N . PHE A 1 244 ? 6.861 -10.679 11.484 1.00 93.19 244 PHE A N 1
ATOM 1891 C CA . PHE A 1 244 ? 6.559 -11.120 12.837 1.00 93.19 244 PHE A CA 1
ATOM 1892 C C . PHE A 1 244 ? 5.820 -10.028 13.616 1.00 93.19 244 PHE A C 1
ATOM 1894 O O . PHE A 1 244 ? 4.818 -10.325 14.251 1.00 93.19 244 PHE A O 1
ATOM 1901 N N . LEU A 1 245 ? 6.264 -8.770 13.516 1.00 93.19 245 LEU A N 1
ATOM 1902 C CA . LEU A 1 245 ? 5.594 -7.640 14.164 1.00 93.19 245 LEU A CA 1
ATOM 1903 C C . LEU A 1 245 ? 4.158 -7.464 13.654 1.00 93.19 245 LEU A C 1
ATOM 1905 O O . LEU A 1 245 ? 3.247 -7.408 14.471 1.00 93.19 245 LEU A O 1
ATOM 1909 N N . ILE A 1 246 ? 3.955 -7.477 12.331 1.00 91.44 246 ILE A N 1
ATOM 1910 C CA . ILE A 1 246 ? 2.616 -7.377 11.723 1.00 91.44 246 ILE A CA 1
ATOM 1911 C C . ILE A 1 246 ? 1.742 -8.578 12.122 1.00 91.44 246 ILE A C 1
ATOM 1913 O O . ILE A 1 246 ? 0.557 -8.424 12.380 1.00 91.44 246 ILE A O 1
ATOM 1917 N N . ALA A 1 247 ? 2.306 -9.787 12.212 1.00 93.88 247 ALA A N 1
ATOM 1918 C CA . ALA A 1 247 ? 1.554 -10.968 12.639 1.00 93.88 247 ALA A CA 1
ATOM 1919 C C . ALA A 1 247 ? 1.113 -10.894 14.111 1.00 93.88 247 ALA A C 1
ATOM 1921 O O . ALA A 1 247 ? 0.044 -11.397 14.445 1.00 93.88 247 ALA A O 1
ATOM 1922 N N . VAL A 1 248 ? 1.932 -10.302 14.988 1.00 94.94 248 VAL A N 1
ATOM 1923 C CA . VAL A 1 248 ? 1.579 -10.087 16.401 1.00 94.94 248 VAL A CA 1
ATOM 1924 C C . VAL A 1 248 ? 0.518 -8.996 16.538 1.00 94.94 248 VAL A C 1
ATOM 1926 O O . VAL A 1 248 ? -0.427 -9.187 17.293 1.00 94.94 248 VAL A O 1
ATOM 1929 N N . GLU A 1 249 ? 0.642 -7.897 15.791 1.00 93.19 249 GLU A N 1
ATOM 1930 C CA . GLU A 1 249 ? -0.383 -6.844 15.707 1.00 93.19 249 GLU A CA 1
ATOM 1931 C C . GLU A 1 249 ? -1.734 -7.437 15.282 1.00 93.19 249 GLU A C 1
ATOM 1933 O O . GLU A 1 249 ? -2.709 -7.359 16.021 1.00 93.19 249 GLU A O 1
ATOM 1938 N N . LEU A 1 250 ? -1.746 -8.197 14.185 1.00 93.38 250 LEU A N 1
ATOM 1939 C CA . LEU A 1 250 ? -2.944 -8.858 13.671 1.00 93.38 250 LEU A CA 1
ATOM 1940 C C . LEU A 1 250 ? -3.543 -9.895 14.637 1.00 93.38 250 LEU A C 1
ATOM 1942 O O . LEU A 1 250 ? -4.749 -10.143 14.637 1.00 93.38 250 LEU A O 1
ATOM 1946 N N . LEU A 1 251 ? -2.704 -10.539 15.457 1.00 95.06 251 LEU A N 1
ATOM 1947 C CA . LEU A 1 251 ? -3.178 -11.428 16.514 1.00 95.06 251 LEU A CA 1
ATOM 1948 C C . LEU A 1 251 ? -3.938 -10.640 17.587 1.00 95.06 251 LEU A C 1
ATOM 1950 O O . LEU A 1 251 ? -4.957 -11.133 18.063 1.00 95.06 251 LEU A O 1
ATOM 1954 N N . PHE A 1 252 ? -3.474 -9.444 17.955 1.00 95.00 252 PHE A N 1
ATOM 1955 C CA . PHE A 1 252 ? -4.205 -8.580 18.883 1.00 95.00 252 PHE A CA 1
ATOM 1956 C C . PHE A 1 252 ? -5.547 -8.156 18.296 1.00 95.00 252 PHE A C 1
ATOM 1958 O O . PHE A 1 252 ? -6.559 -8.354 18.963 1.00 95.00 252 PHE A O 1
ATOM 1965 N N . ASP A 1 253 ? -5.587 -7.745 17.028 1.00 92.88 253 ASP A N 1
ATOM 1966 C CA . ASP A 1 253 ? -6.843 -7.384 16.361 1.00 92.88 253 ASP A CA 1
ATOM 1967 C C . ASP A 1 253 ? -7.840 -8.551 16.334 1.00 92.88 253 ASP A C 1
ATOM 1969 O O . ASP A 1 253 ? -9.040 -8.380 16.571 1.00 92.88 253 ASP A O 1
ATOM 1973 N N . LEU A 1 254 ? -7.353 -9.774 16.091 1.00 94.50 254 LEU A N 1
ATOM 1974 C CA . LEU A 1 254 ? -8.177 -10.982 16.125 1.00 94.50 254 LEU A CA 1
ATOM 1975 C C . LEU A 1 254 ? -8.731 -11.253 17.530 1.00 94.50 254 LEU A C 1
ATOM 1977 O O . LEU A 1 254 ? -9.894 -11.645 17.667 1.00 94.50 254 LEU A O 1
ATOM 1981 N N . VAL A 1 255 ? -7.919 -11.057 18.571 1.00 95.00 255 VAL A N 1
ATOM 1982 C CA . VAL A 1 255 ? -8.347 -11.222 19.965 1.00 95.00 255 VAL A CA 1
ATOM 1983 C C . VAL A 1 255 ? -9.383 -10.156 20.326 1.00 95.00 255 VAL A C 1
ATOM 1985 O O . VAL A 1 255 ? -10.452 -10.518 20.814 1.00 95.00 255 VAL A O 1
ATOM 1988 N N . THR A 1 256 ? -9.136 -8.882 20.015 1.00 93.06 256 THR A N 1
ATOM 1989 C CA . THR A 1 256 ? -10.086 -7.774 20.207 1.00 93.06 256 THR A CA 1
ATOM 1990 C C . THR A 1 256 ? -11.411 -8.043 19.497 1.00 93.06 256 THR A C 1
ATOM 1992 O O . THR A 1 256 ? -12.479 -7.960 20.105 1.00 93.06 256 THR A O 1
ATOM 1995 N N . THR A 1 257 ? -11.355 -8.473 18.235 1.00 93.75 257 THR A N 1
ATOM 1996 C CA . THR A 1 257 ? -12.537 -8.869 17.456 1.00 93.75 257 THR A CA 1
ATOM 1997 C C . THR A 1 257 ? -13.288 -10.021 18.126 1.00 93.75 257 THR A C 1
ATOM 1999 O O . THR A 1 257 ? -14.515 -10.015 18.196 1.00 93.75 257 THR A O 1
ATOM 2002 N N . SER A 1 258 ? -12.565 -11.011 18.655 1.00 94.00 258 SER A N 1
ATOM 2003 C CA . SER A 1 258 ? -13.167 -12.158 19.342 1.00 94.00 258 SER A CA 1
ATOM 2004 C C . SER A 1 258 ? -13.877 -11.742 20.632 1.00 94.00 258 SER A C 1
ATOM 2006 O O . SER A 1 258 ? -14.978 -12.225 20.887 1.00 94.00 258 SER A O 1
ATOM 2008 N N . PHE A 1 259 ? -13.298 -10.823 21.415 1.00 93.75 259 PHE A N 1
ATOM 2009 C CA . PHE A 1 259 ? -13.963 -10.242 22.586 1.00 93.75 259 PHE A CA 1
ATOM 2010 C C . PHE A 1 259 ? -15.208 -9.444 22.199 1.00 93.75 259 PHE A C 1
ATOM 2012 O O . PHE A 1 259 ? -16.232 -9.592 22.856 1.00 93.75 259 PHE A O 1
ATOM 2019 N N . ALA A 1 260 ? -15.165 -8.682 21.103 1.00 91.69 260 ALA A N 1
ATOM 2020 C CA . ALA A 1 260 ? -16.330 -7.963 20.585 1.00 91.69 260 ALA A CA 1
ATOM 2021 C C . ALA A 1 260 ? -17.489 -8.906 20.233 1.00 91.69 260 ALA A C 1
ATOM 2023 O O . ALA A 1 260 ? -18.618 -8.692 20.668 1.00 91.69 260 ALA A O 1
ATOM 2024 N N . PHE A 1 261 ? -17.214 -9.996 19.510 1.00 92.62 261 PHE A N 1
ATOM 2025 C CA . PHE A 1 261 ? -18.244 -10.995 19.215 1.00 92.62 261 PHE A CA 1
ATOM 2026 C C . PHE A 1 261 ? -18.707 -11.751 20.458 1.00 92.62 261 PHE A C 1
ATOM 2028 O O . PHE A 1 261 ? -19.895 -12.028 20.584 1.00 92.62 261 PHE A O 1
ATOM 2035 N N . LYS A 1 262 ? -17.800 -12.084 21.382 1.00 92.69 262 LYS A N 1
ATOM 2036 C CA . LYS A 1 262 ? -18.166 -12.725 22.649 1.00 92.69 262 LYS A CA 1
ATOM 2037 C C . LYS A 1 262 ? -19.131 -11.836 23.440 1.00 92.69 262 LYS A C 1
ATOM 2039 O O . LYS A 1 262 ? -20.189 -12.315 23.828 1.00 92.69 262 LYS A O 1
ATOM 2044 N N . ALA A 1 263 ? -18.795 -10.556 23.610 1.00 88.25 263 ALA A N 1
ATOM 2045 C CA . ALA A 1 263 ? -19.646 -9.582 24.287 1.00 88.25 263 ALA A CA 1
ATOM 2046 C C . ALA A 1 263 ? -21.015 -9.446 23.599 1.00 88.25 263 ALA A C 1
ATOM 2048 O O . ALA A 1 263 ? -22.025 -9.331 24.281 1.00 88.25 263 ALA A O 1
ATOM 2049 N N . PHE A 1 264 ? -21.059 -9.545 22.266 1.00 85.94 264 PHE A N 1
ATOM 2050 C CA . PHE A 1 264 ? -22.306 -9.518 21.500 1.00 85.94 264 PHE A CA 1
ATOM 2051 C C . PHE A 1 264 ? -23.186 -10.765 21.696 1.00 85.94 264 PHE A C 1
ATOM 2053 O O . PHE A 1 264 ? -24.405 -10.648 21.768 1.00 85.94 264 PHE A O 1
ATOM 2060 N N . PHE A 1 265 ? -22.597 -11.965 21.752 1.00 88.12 265 PHE A N 1
ATOM 2061 C CA . PHE A 1 265 ? -23.361 -13.217 21.854 1.00 88.12 265 PHE A CA 1
ATOM 2062 C C . PHE A 1 265 ? -23.718 -13.618 23.290 1.00 88.12 265 PHE A C 1
ATOM 2064 O O . PHE A 1 265 ? -24.601 -14.452 23.490 1.00 88.12 265 PHE A O 1
ATOM 2071 N N . GLU A 1 266 ? -23.051 -13.059 24.298 1.00 87.44 266 GLU A N 1
ATOM 2072 C CA . GLU A 1 266 ? -23.417 -13.260 25.698 1.00 87.44 266 GLU A CA 1
ATOM 2073 C C . GLU A 1 266 ? -24.673 -12.435 26.048 1.00 87.44 266 GLU A C 1
ATOM 2075 O O . GLU A 1 266 ? -24.597 -11.395 26.695 1.00 87.44 266 GLU A O 1
ATOM 2080 N N . GLU A 1 267 ? -25.853 -12.947 25.667 1.00 66.94 267 GLU A N 1
ATOM 2081 C CA . GLU A 1 267 ? -27.206 -12.391 25.923 1.00 66.94 267 GLU A CA 1
ATOM 2082 C C . GLU A 1 267 ? -27.566 -12.184 27.417 1.00 66.94 267 GLU A C 1
ATOM 2084 O O . GLU A 1 267 ? -28.699 -11.839 27.765 1.00 66.94 267 GLU A O 1
ATOM 2089 N N . SER A 1 268 ? -26.639 -12.437 28.342 1.00 63.03 268 SER A N 1
ATOM 2090 C CA . SER A 1 268 ? -26.892 -12.443 29.783 1.00 63.03 268 SER A CA 1
ATOM 2091 C C . SER A 1 268 ? -26.371 -11.220 30.531 1.00 63.03 268 SER A C 1
ATOM 2093 O O . SER A 1 268 ? -26.434 -11.221 31.760 1.00 63.03 268 SER A O 1
ATOM 2095 N N . ARG A 1 269 ? -25.845 -10.191 29.856 1.00 72.94 269 ARG A N 1
ATOM 2096 C CA . ARG A 1 269 ? -25.361 -9.009 30.579 1.00 72.94 269 ARG A CA 1
ATOM 2097 C C . ARG A 1 269 ? -26.523 -8.136 31.019 1.00 72.94 269 ARG A C 1
ATOM 2099 O O . ARG A 1 269 ? -27.321 -7.655 30.215 1.00 72.94 269 ARG A O 1
ATOM 2106 N N . THR A 1 270 ? -26.605 -7.963 32.330 1.00 78.44 270 THR A N 1
ATOM 2107 C CA . THR A 1 270 ? -27.534 -7.038 32.956 1.00 78.44 270 THR A CA 1
ATOM 2108 C C . THR A 1 270 ? -26.787 -5.781 33.364 1.00 78.44 270 THR A C 1
ATOM 2110 O O . THR A 1 270 ? -25.835 -5.886 34.136 1.00 78.44 270 THR A O 1
ATOM 2113 N N . CYS A 1 271 ? -27.229 -4.613 32.914 1.00 74.56 271 CYS A N 1
ATOM 2114 C CA . CYS A 1 271 ? -26.815 -3.344 33.502 1.00 74.56 271 CYS A CA 1
ATOM 2115 C C . CYS A 1 271 ? -27.954 -2.825 34.366 1.00 74.56 271 CYS A C 1
ATOM 2117 O O . CYS A 1 271 ? -29.110 -2.898 33.963 1.00 74.56 271 CYS A O 1
ATOM 2119 N N . CYS A 1 272 ? -27.650 -2.395 35.592 1.00 71.62 272 CYS A N 1
ATOM 2120 C CA . CYS A 1 272 ? -28.677 -2.067 36.585 1.00 71.62 272 CYS A CA 1
ATOM 2121 C C . CYS A 1 272 ? -29.717 -3.192 36.836 1.00 71.62 272 CYS A C 1
ATOM 2123 O O . CYS A 1 272 ? -30.843 -2.924 37.241 1.00 71.62 272 CYS A O 1
ATOM 2125 N N . GLY A 1 273 ? -29.376 -4.461 36.583 1.00 76.56 273 GLY A N 1
ATOM 2126 C CA . GLY A 1 273 ? -30.324 -5.580 36.694 1.00 76.56 273 GLY A CA 1
ATOM 2127 C C . GLY A 1 273 ? -31.269 -5.761 35.497 1.00 76.56 273 GLY A C 1
ATOM 2128 O O . GLY A 1 273 ? -31.966 -6.775 35.442 1.00 76.56 273 GLY A O 1
ATOM 2129 N N . GLU A 1 274 ? -31.248 -4.866 34.506 1.00 78.00 274 GLU A N 1
ATOM 2130 C CA . GLU A 1 274 ? -31.979 -5.028 33.246 1.00 78.00 274 GLU A CA 1
ATOM 2131 C C . GLU A 1 274 ? -31.077 -5.594 32.152 1.00 78.00 274 GLU A C 1
ATOM 2133 O O . GLU A 1 274 ? -29.896 -5.260 32.062 1.00 78.00 274 GLU A O 1
ATOM 2138 N N . LYS A 1 275 ? -31.627 -6.472 31.310 1.00 82.69 275 LYS A N 1
ATOM 2139 C CA . LYS A 1 275 ? -30.888 -7.036 30.176 1.00 82.69 275 LYS A CA 1
ATOM 2140 C C . LYS A 1 275 ? -30.615 -5.946 29.148 1.00 82.69 275 LYS A C 1
ATOM 2142 O O . LYS A 1 275 ? -31.536 -5.255 28.728 1.00 82.69 275 LYS A O 1
ATOM 2147 N N . ILE A 1 276 ? -29.363 -5.834 28.721 1.00 78.31 276 ILE A N 1
ATOM 2148 C CA . ILE A 1 276 ? -28.978 -4.886 27.678 1.00 78.31 276 ILE A CA 1
ATOM 2149 C C . ILE A 1 276 ? -29.231 -5.538 26.319 1.00 78.31 276 ILE A C 1
ATOM 2151 O O . ILE A 1 276 ? -28.567 -6.519 25.979 1.00 78.31 276 ILE A O 1
ATOM 2155 N N . ASP A 1 277 ? -30.143 -4.980 25.520 1.00 81.31 277 ASP A N 1
ATOM 2156 C CA . ASP A 1 277 ? -30.142 -5.267 24.086 1.00 81.31 277 ASP A CA 1
ATOM 2157 C C . ASP A 1 277 ? -29.040 -4.433 23.423 1.00 81.31 277 ASP A C 1
ATOM 2159 O O . ASP A 1 277 ? -29.043 -3.196 23.435 1.00 81.31 277 ASP A O 1
ATOM 2163 N N . SER A 1 278 ? -28.065 -5.136 22.860 1.00 76.69 278 SER A N 1
ATOM 2164 C CA . SER A 1 278 ? -26.916 -4.552 22.172 1.00 76.69 278 SER A CA 1
ATOM 2165 C C . SER A 1 278 ? -27.297 -3.939 20.818 1.00 76.69 278 SER A C 1
ATOM 2167 O O . SER A 1 278 ? -26.548 -3.118 20.282 1.00 76.69 278 SER A O 1
ATOM 2169 N N . GLY A 1 279 ? -28.455 -4.313 20.262 1.00 83.88 279 GLY A N 1
ATOM 2170 C CA . GLY A 1 279 ? -28.947 -3.821 18.982 1.00 83.88 279 GLY A CA 1
ATOM 2171 C C . GLY A 1 279 ? -28.040 -4.184 17.800 1.00 83.88 279 GLY A C 1
ATOM 2172 O O . GLY A 1 279 ? -27.146 -5.028 17.877 1.00 83.88 279 GLY A O 1
ATOM 2173 N N . ALA A 1 280 ? -28.261 -3.533 16.655 1.00 88.19 280 ALA A N 1
ATOM 2174 C CA . ALA A 1 280 ? -27.517 -3.820 15.422 1.00 88.19 280 ALA A CA 1
ATOM 2175 C C . ALA A 1 280 ? -26.155 -3.107 15.326 1.00 88.19 280 ALA A C 1
ATOM 2177 O O . ALA A 1 280 ? -25.323 -3.493 14.503 1.00 88.19 280 ALA A O 1
ATOM 2178 N N . ILE A 1 281 ? -25.921 -2.063 16.132 1.00 84.88 281 ILE A N 1
ATOM 2179 C CA . ILE A 1 281 ? -24.730 -1.202 16.030 1.00 84.88 281 ILE A CA 1
ATOM 2180 C C . ILE A 1 281 ? -23.428 -1.996 16.248 1.00 84.88 281 ILE A C 1
ATOM 2182 O O . ILE A 1 281 ? -22.544 -1.883 15.399 1.00 84.88 281 ILE A O 1
ATOM 2186 N N . PRO A 1 282 ? -23.293 -2.849 17.284 1.00 85.56 282 PRO A N 1
ATOM 2187 C CA . PRO A 1 282 ? -22.064 -3.612 17.529 1.00 85.56 282 PRO A CA 1
ATOM 2188 C C . PRO A 1 282 ? -21.749 -4.613 16.439 1.00 85.56 282 PRO A C 1
ATOM 2190 O O . PRO A 1 282 ? -20.596 -4.780 16.057 1.00 85.56 282 PRO A O 1
ATOM 2193 N N . LEU A 1 283 ? -22.775 -5.243 15.874 1.00 89.75 283 LEU A N 1
ATOM 2194 C CA . LEU A 1 283 ? -22.582 -6.127 14.737 1.00 89.75 283 LEU A CA 1
ATOM 2195 C C . LEU A 1 283 ? -22.156 -5.334 13.492 1.00 89.75 283 LEU A C 1
ATOM 2197 O O . LEU A 1 283 ? -21.265 -5.766 12.759 1.00 89.75 283 LEU A O 1
ATOM 2201 N N . ALA A 1 284 ? -22.765 -4.166 13.263 1.00 89.00 284 ALA A N 1
ATOM 2202 C CA . ALA A 1 284 ? -22.452 -3.292 12.136 1.00 89.00 284 ALA A CA 1
ATOM 2203 C C . ALA A 1 284 ? -21.029 -2.712 12.196 1.00 89.00 284 ALA A C 1
ATOM 2205 O O . ALA A 1 284 ? -20.473 -2.394 11.146 1.00 89.00 284 ALA A O 1
ATOM 2206 N N . THR A 1 285 ? -20.426 -2.601 13.382 1.00 87.56 285 THR A N 1
ATOM 2207 C CA . THR A 1 285 ? -19.039 -2.148 13.573 1.00 87.56 285 THR A CA 1
ATOM 2208 C C . THR A 1 285 ? -18.037 -3.305 13.635 1.00 87.56 285 THR A C 1
ATOM 2210 O O . THR A 1 285 ? -16.999 -3.239 12.974 1.00 87.56 285 THR A O 1
ATOM 2213 N N . ALA A 1 286 ? -18.346 -4.391 14.352 1.00 90.50 286 ALA A N 1
ATOM 2214 C CA . ALA A 1 286 ? -17.459 -5.546 14.502 1.00 90.50 286 ALA A CA 1
ATOM 2215 C C . ALA A 1 286 ? -17.299 -6.342 13.201 1.00 90.50 286 ALA A C 1
ATOM 2217 O O . ALA A 1 286 ? -16.206 -6.826 12.905 1.00 90.50 286 ALA A O 1
ATOM 2218 N N . LEU A 1 287 ? -18.355 -6.461 12.385 1.00 93.38 287 LEU A N 1
ATOM 2219 C CA . LEU A 1 287 ? -18.301 -7.243 11.149 1.00 93.38 287 LEU A CA 1
ATOM 2220 C C . LEU A 1 287 ? -17.337 -6.646 10.100 1.00 93.38 287 LEU A C 1
ATOM 2222 O O . LEU A 1 287 ? -16.505 -7.399 9.589 1.00 93.38 287 LEU A O 1
ATOM 2226 N N . PRO A 1 288 ? -17.372 -5.336 9.771 1.00 90.75 288 PRO A N 1
ATOM 2227 C CA . PRO A 1 288 ? -16.370 -4.731 8.894 1.00 90.75 288 PRO A CA 1
ATOM 2228 C C . PRO A 1 288 ? -14.940 -4.894 9.408 1.00 90.75 288 PRO A C 1
ATOM 2230 O O . PRO A 1 288 ? -14.052 -5.187 8.610 1.00 90.75 288 PRO A O 1
ATOM 2233 N N . PHE A 1 289 ? -14.721 -4.753 10.720 1.00 91.81 289 PHE A N 1
ATOM 2234 C CA . PHE A 1 289 ? -13.397 -4.933 11.315 1.00 91.81 289 PHE A CA 1
ATOM 2235 C C . PHE A 1 289 ? -12.907 -6.378 11.175 1.00 91.81 289 PHE A C 1
ATOM 2237 O O . PHE A 1 289 ? -11.806 -6.611 10.690 1.00 91.81 289 PHE A O 1
ATOM 2244 N N . ALA A 1 290 ? -13.762 -7.363 11.453 1.00 93.94 290 ALA A N 1
ATOM 2245 C CA . ALA A 1 290 ? -13.437 -8.774 11.260 1.00 93.94 290 ALA A CA 1
ATOM 2246 C C . ALA A 1 290 ? -13.067 -9.100 9.804 1.00 93.94 290 ALA A C 1
ATOM 2248 O O . ALA A 1 290 ? -12.112 -9.833 9.542 1.00 93.94 290 ALA A O 1
ATOM 2249 N N . LEU A 1 291 ? -13.801 -8.536 8.838 1.00 93.25 291 LEU A N 1
ATOM 2250 C CA . LEU A 1 291 ? -13.477 -8.680 7.418 1.00 93.25 291 LEU A CA 1
ATOM 2251 C C . LEU A 1 291 ? -12.133 -8.031 7.069 1.00 93.25 291 LEU A C 1
ATOM 2253 O O . LEU A 1 291 ? -11.406 -8.565 6.228 1.00 93.25 291 LEU A O 1
ATOM 2257 N N . LEU A 1 292 ? -11.797 -6.912 7.712 1.00 92.00 292 LEU A N 1
ATOM 2258 C CA . LEU A 1 292 ? -10.529 -6.213 7.535 1.00 92.00 292 LEU A CA 1
ATOM 2259 C C . LEU A 1 292 ? -9.359 -7.044 8.086 1.00 92.00 292 LEU A C 1
ATOM 2261 O O . LEU A 1 292 ? -8.420 -7.304 7.338 1.00 92.00 292 LEU A O 1
ATOM 2265 N N . VAL A 1 293 ? -9.482 -7.597 9.297 1.00 92.38 293 VAL A N 1
ATOM 2266 C CA . VAL A 1 293 ? -8.508 -8.533 9.898 1.00 92.38 293 VAL A CA 1
ATOM 2267 C C . VAL A 1 293 ? -8.292 -9.763 9.006 1.00 92.38 293 VAL A C 1
ATOM 2269 O O . VAL A 1 293 ? -7.160 -10.174 8.742 1.00 92.38 293 VAL A O 1
ATOM 2272 N N . VAL A 1 294 ? -9.365 -10.350 8.461 1.00 93.50 294 VAL A N 1
ATOM 2273 C CA . VAL A 1 294 ? -9.259 -11.488 7.528 1.00 93.50 294 VAL A CA 1
ATOM 2274 C C . VAL A 1 294 ? -8.561 -11.086 6.225 1.00 93.50 294 VAL A C 1
ATOM 2276 O O . VAL A 1 294 ? -7.737 -11.846 5.702 1.00 93.50 294 VAL A O 1
ATOM 2279 N N . ALA A 1 295 ? -8.865 -9.902 5.687 1.00 90.62 295 ALA A N 1
ATOM 2280 C CA . ALA A 1 295 ? -8.210 -9.387 4.490 1.00 90.62 295 ALA A CA 1
ATOM 2281 C C . ALA A 1 295 ? -6.709 -9.166 4.732 1.00 90.62 295 ALA A C 1
ATOM 2283 O O . ALA A 1 295 ? -5.891 -9.603 3.918 1.00 90.62 295 ALA A O 1
ATOM 2284 N N . GLU A 1 296 ? -6.344 -8.560 5.861 1.00 90.62 296 GLU A N 1
ATOM 2285 C CA . GLU A 1 296 ? -4.959 -8.358 6.278 1.00 90.62 296 GLU A CA 1
ATOM 2286 C C . GLU A 1 296 ? -4.195 -9.663 6.430 1.00 90.62 296 GLU A C 1
ATOM 2288 O O . GLU A 1 296 ? -3.118 -9.805 5.845 1.00 90.62 296 GLU A O 1
ATOM 2293 N N . LEU A 1 297 ? -4.781 -10.657 7.104 1.00 92.88 297 LEU A N 1
ATOM 2294 C CA . LEU A 1 297 ? -4.196 -11.992 7.207 1.00 92.88 297 LEU A CA 1
ATOM 2295 C C . LEU A 1 297 ? -3.921 -12.582 5.822 1.00 92.88 297 LEU A C 1
ATOM 2297 O O . LEU A 1 297 ? -2.836 -13.104 5.556 1.00 92.88 297 LEU A O 1
ATOM 2301 N N . GLY A 1 298 ? -4.889 -12.465 4.910 1.00 90.94 298 GLY A N 1
ATOM 2302 C CA . GLY A 1 298 ? -4.755 -12.927 3.532 1.00 90.94 298 GLY A CA 1
ATOM 2303 C C . GLY A 1 298 ? -3.613 -12.235 2.780 1.00 90.94 298 GLY A C 1
ATOM 2304 O O . GLY A 1 298 ? -2.813 -12.902 2.112 1.00 90.94 298 GLY A O 1
ATOM 2305 N N . PHE A 1 299 ? -3.496 -10.909 2.899 1.00 90.38 299 PHE A N 1
ATOM 2306 C CA . PHE A 1 299 ? -2.420 -10.143 2.268 1.00 90.38 299 PHE A CA 1
ATOM 2307 C C . PHE A 1 299 ? -1.052 -10.420 2.896 1.00 90.38 299 PHE A C 1
ATOM 2309 O O . PHE A 1 299 ? -0.077 -10.569 2.154 1.00 90.38 299 PHE A O 1
ATOM 2316 N N . LEU A 1 300 ? -0.970 -10.569 4.219 1.00 90.69 300 LEU A N 1
ATOM 2317 C CA . LEU A 1 300 ? 0.256 -10.911 4.937 1.00 90.69 300 LEU A CA 1
ATOM 2318 C C . LEU A 1 300 ? 0.765 -12.299 4.534 1.00 90.69 300 LEU A C 1
ATOM 2320 O O . LEU A 1 300 ? 1.914 -12.433 4.109 1.00 90.69 300 LEU A O 1
ATOM 2324 N N . LEU A 1 301 ? -0.099 -13.320 4.578 1.00 90.75 301 LEU A N 1
ATOM 2325 C CA . LEU A 1 301 ? 0.240 -14.679 4.140 1.00 90.75 301 LEU A CA 1
ATOM 2326 C C . LEU A 1 301 ? 0.690 -14.695 2.677 1.00 90.75 301 LEU A C 1
ATOM 2328 O O . LEU A 1 301 ? 1.620 -15.418 2.308 1.00 90.75 301 LEU A O 1
ATOM 2332 N N . ARG A 1 302 ? 0.076 -13.865 1.828 1.00 86.38 302 ARG A N 1
ATOM 2333 C CA . ARG A 1 302 ? 0.508 -13.711 0.438 1.00 86.38 302 ARG A CA 1
ATOM 2334 C C . ARG A 1 302 ? 1.872 -13.036 0.328 1.00 86.38 302 ARG A C 1
ATOM 2336 O O . ARG A 1 302 ? 2.698 -13.512 -0.449 1.00 86.38 302 ARG A O 1
ATOM 2343 N N . ALA A 1 303 ? 2.123 -11.956 1.060 1.00 87.50 303 ALA A N 1
ATOM 2344 C CA . ALA A 1 303 ? 3.417 -11.281 1.056 1.00 87.50 303 ALA A CA 1
ATOM 2345 C C . ALA A 1 303 ? 4.529 -12.225 1.527 1.00 87.50 303 ALA A C 1
ATOM 2347 O O . ALA A 1 303 ? 5.558 -12.334 0.860 1.00 87.50 303 ALA A O 1
ATOM 2348 N N . MET A 1 304 ? 4.280 -12.985 2.595 1.00 89.69 304 MET A N 1
ATOM 2349 C CA . MET A 1 304 ? 5.143 -14.065 3.079 1.00 89.69 304 MET A CA 1
ATOM 2350 C C . MET A 1 304 ? 5.369 -15.142 2.008 1.00 89.69 304 MET A C 1
ATOM 2352 O O . MET A 1 304 ? 6.500 -15.554 1.757 1.00 89.69 304 MET A O 1
ATOM 2356 N N . ARG A 1 305 ? 4.314 -15.580 1.309 1.00 87.88 305 ARG A N 1
ATOM 2357 C CA . ARG A 1 305 ? 4.436 -16.562 0.221 1.00 87.88 305 ARG A CA 1
ATOM 2358 C C . ARG A 1 305 ? 5.276 -16.035 -0.940 1.00 87.88 305 ARG A C 1
ATOM 2360 O O . ARG A 1 305 ? 6.152 -16.753 -1.399 1.00 87.88 305 ARG A O 1
ATOM 2367 N N . LEU A 1 306 ? 5.035 -14.810 -1.411 1.00 83.25 306 LEU A N 1
ATOM 2368 C CA . LEU A 1 306 ? 5.751 -14.217 -2.553 1.00 83.25 306 LEU A CA 1
ATOM 2369 C C . LEU A 1 306 ? 7.248 -14.030 -2.292 1.00 83.25 306 LEU A C 1
ATOM 2371 O O . LEU A 1 306 ? 8.048 -13.995 -3.222 1.00 83.25 306 LEU A O 1
ATOM 2375 N N . THR A 1 307 ? 7.620 -13.882 -1.030 1.00 82.81 307 THR A N 1
ATOM 2376 C CA . THR A 1 307 ? 8.988 -13.586 -0.604 1.00 82.81 307 THR A CA 1
ATOM 2377 C C . THR A 1 307 ? 9.747 -14.846 -0.198 1.00 82.81 307 THR A C 1
ATOM 2379 O O . THR A 1 307 ? 10.933 -14.948 -0.501 1.00 82.81 307 THR A O 1
ATOM 2382 N N . MET A 1 308 ? 9.081 -15.827 0.422 1.00 85.00 308 MET A N 1
ATOM 2383 C CA . MET A 1 308 ? 9.668 -17.140 0.720 1.00 85.00 308 MET A CA 1
ATOM 2384 C C . MET A 1 308 ? 9.677 -18.080 -0.497 1.00 85.00 308 MET A C 1
ATOM 2386 O O . MET A 1 308 ? 10.643 -18.812 -0.702 1.00 85.00 308 MET A O 1
ATOM 2390 N N . TRP A 1 309 ? 8.627 -18.037 -1.320 1.00 82.88 309 TRP A N 1
ATOM 2391 C CA . TRP A 1 309 ? 8.464 -18.820 -2.549 1.00 82.88 309 TRP A CA 1
ATOM 2392 C C . TRP A 1 309 ? 8.168 -17.888 -3.727 1.00 82.88 309 TRP A C 1
ATOM 2394 O O . TRP A 1 309 ? 7.026 -17.838 -4.201 1.00 82.88 309 TRP A O 1
ATOM 2404 N N . PRO A 1 310 ? 9.175 -17.138 -4.217 1.00 75.88 310 PRO A N 1
ATOM 2405 C CA . PRO A 1 310 ? 8.993 -16.318 -5.403 1.00 75.88 310 PRO A CA 1
ATOM 2406 C C . PRO A 1 310 ? 8.502 -17.216 -6.544 1.00 75.88 310 PRO A C 1
ATOM 2408 O O . PRO A 1 310 ? 9.135 -18.245 -6.813 1.00 75.88 310 PRO A O 1
ATOM 2411 N N . PRO A 1 311 ? 7.364 -16.886 -7.184 1.00 69.56 311 PRO A N 1
ATOM 2412 C CA . PRO A 1 311 ? 6.832 -17.714 -8.249 1.00 69.56 311 PRO A CA 1
ATOM 2413 C C . PRO A 1 311 ? 7.903 -17.847 -9.328 1.00 69.56 311 PRO A C 1
ATOM 2415 O O . PRO A 1 311 ? 8.450 -16.855 -9.816 1.00 69.56 311 PRO A O 1
ATOM 2418 N N . THR A 1 312 ? 8.234 -19.084 -9.689 1.00 72.31 312 THR A N 1
ATOM 2419 C CA . THR A 1 312 ? 9.009 -19.333 -10.898 1.00 72.31 312 THR A CA 1
ATOM 2420 C C . THR A 1 312 ? 8.142 -18.840 -12.040 1.00 72.31 312 THR A C 1
ATOM 2422 O O . THR A 1 312 ? 7.091 -19.433 -12.282 1.00 72.31 312 THR A O 1
ATOM 2425 N N . VAL A 1 313 ? 8.535 -17.727 -12.669 1.00 57.84 313 VAL A N 1
ATOM 2426 C CA . VAL A 1 313 ? 7.850 -17.137 -13.826 1.00 57.84 313 VAL A CA 1
ATOM 2427 C C . VAL A 1 313 ? 7.828 -18.196 -14.927 1.00 57.84 313 VAL A C 1
ATOM 2429 O O . VAL A 1 313 ? 8.764 -18.344 -15.706 1.00 57.84 313 VAL A O 1
ATOM 2432 N N . SER A 1 314 ? 6.787 -19.009 -14.897 1.00 53.34 314 SER A N 1
ATOM 2433 C CA . SER A 1 314 ? 6.435 -20.014 -15.881 1.00 53.34 314 SER A CA 1
ATOM 2434 C C . SER A 1 314 ? 5.139 -19.529 -16.512 1.00 53.34 314 SER A C 1
ATOM 2436 O O . SER A 1 314 ? 4.395 -18.769 -15.894 1.00 53.34 314 SER A O 1
ATOM 2438 N N . GLU A 1 315 ? 4.933 -19.884 -17.773 1.00 53.84 315 GLU A N 1
ATOM 2439 C CA . GLU A 1 315 ? 4.049 -19.243 -18.761 1.00 53.84 315 GLU A CA 1
ATOM 2440 C C . GLU A 1 315 ? 2.547 -19.119 -18.387 1.00 53.84 315 GLU A C 1
ATOM 2442 O O . GLU A 1 315 ? 1.757 -18.610 -19.177 1.00 53.84 315 GLU A O 1
ATOM 2447 N N . GLU A 1 316 ? 2.140 -19.502 -17.174 1.00 54.69 316 GLU A N 1
ATOM 2448 C CA . GLU A 1 316 ? 0.776 -19.410 -16.634 1.00 54.69 316 GLU A CA 1
ATOM 2449 C C . GLU A 1 316 ? 0.270 -17.981 -16.347 1.00 54.69 316 GLU A C 1
ATOM 2451 O O . GLU A 1 316 ? -0.926 -17.792 -16.124 1.00 54.69 316 GLU A O 1
ATOM 2456 N N . GLU A 1 317 ? 1.121 -16.949 -16.375 1.00 55.88 317 GLU A N 1
ATOM 2457 C CA . GLU A 1 317 ? 0.678 -15.550 -16.189 1.00 55.88 317 GLU A CA 1
ATOM 2458 C C . GLU A 1 317 ? -0.123 -14.976 -17.375 1.00 55.88 317 GLU A C 1
ATOM 2460 O O . GLU A 1 317 ? -0.636 -13.859 -17.291 1.00 55.88 317 GLU A O 1
ATOM 2465 N N . LEU A 1 318 ? -0.275 -15.731 -18.466 1.00 59.91 318 LEU A N 1
ATOM 2466 C CA . LEU A 1 318 ? -0.923 -15.272 -19.694 1.00 59.91 318 LEU A CA 1
ATOM 2467 C C . LEU A 1 318 ? -2.383 -15.697 -19.868 1.00 59.91 318 LEU A C 1
ATOM 2469 O O . LEU A 1 318 ? -2.942 -15.371 -20.910 1.00 59.91 318 LEU A O 1
ATOM 2473 N N . ASP A 1 319 ? -3.027 -16.364 -18.903 1.00 67.69 319 ASP A N 1
ATOM 2474 C CA . ASP A 1 319 ? -4.447 -16.717 -19.048 1.00 67.69 319 ASP A CA 1
ATOM 2475 C C . ASP A 1 319 ? -5.359 -15.476 -18.873 1.00 67.69 319 ASP A C 1
ATOM 2477 O O . ASP A 1 319 ? -5.546 -14.981 -17.749 1.00 67.69 319 ASP A O 1
ATOM 2481 N N . PRO A 1 320 ? -5.961 -14.945 -19.961 1.00 72.88 320 PRO A N 1
ATOM 2482 C CA . PRO A 1 320 ? -6.804 -13.757 -19.891 1.00 72.88 320 PRO A CA 1
ATOM 2483 C C . PRO A 1 320 ? -8.102 -13.998 -19.107 1.00 72.88 320 PRO A C 1
ATOM 2485 O O . PRO A 1 320 ? -8.694 -13.019 -18.636 1.00 72.88 320 PRO A O 1
ATOM 2488 N N . ASN A 1 321 ? -8.510 -15.259 -18.908 1.00 82.12 321 ASN A N 1
ATOM 2489 C CA . ASN A 1 321 ? -9.797 -15.636 -18.321 1.00 82.12 321 ASN A CA 1
ATOM 2490 C C . ASN A 1 321 ? -9.807 -15.710 -16.787 1.00 82.12 321 ASN A C 1
ATOM 2492 O O . ASN A 1 321 ? -10.852 -16.000 -16.202 1.00 82.12 321 ASN A O 1
ATOM 2496 N N . ARG A 1 322 ? -8.696 -15.414 -16.097 1.00 74.25 322 ARG A N 1
ATOM 2497 C CA . ARG A 1 322 ? -8.716 -15.339 -14.625 1.00 74.25 322 ARG A CA 1
ATOM 2498 C C . ARG A 1 322 ? -9.708 -14.281 -14.136 1.00 74.25 322 ARG A C 1
ATOM 2500 O O . ARG A 1 322 ? -9.711 -13.146 -14.623 1.00 74.25 322 ARG A O 1
ATOM 2507 N N . SER A 1 323 ? -10.512 -14.654 -13.136 1.00 78.69 323 SER A N 1
ATOM 2508 C CA . SER A 1 323 ? -11.491 -13.764 -12.503 1.00 78.69 323 SER A CA 1
ATOM 2509 C C . SER A 1 323 ? -10.819 -12.495 -11.967 1.00 78.69 323 SER A C 1
ATOM 2511 O O . SER A 1 323 ? -9.646 -12.512 -11.595 1.00 78.69 323 SER A O 1
ATOM 2513 N N . CYS A 1 324 ? -11.551 -11.380 -11.910 1.00 70.31 324 CYS A N 1
ATOM 2514 C CA . CYS A 1 324 ? -11.013 -10.101 -11.429 1.00 70.31 324 CYS A CA 1
ATOM 2515 C C . CYS A 1 324 ? -10.443 -10.216 -10.001 1.00 70.31 324 CYS A C 1
ATOM 2517 O O . CYS A 1 324 ? -9.342 -9.741 -9.730 1.00 70.31 324 CYS A O 1
ATOM 2519 N N . ILE A 1 325 ? -11.129 -10.967 -9.130 1.00 71.00 325 ILE A N 1
ATOM 2520 C CA . ILE A 1 325 ? -10.667 -11.311 -7.777 1.00 71.00 325 ILE A CA 1
ATOM 2521 C C . ILE A 1 325 ? -9.359 -12.100 -7.862 1.00 71.00 325 ILE A C 1
ATOM 2523 O O . ILE A 1 325 ? -8.374 -11.737 -7.230 1.00 71.00 325 ILE A O 1
ATOM 2527 N N . SER A 1 326 ? -9.283 -13.113 -8.728 1.00 68.88 326 SER A N 1
ATOM 2528 C CA . SER A 1 326 ? -8.032 -13.829 -8.968 1.00 68.88 326 SER A CA 1
ATOM 2529 C C . SER A 1 326 ? -6.949 -12.948 -9.590 1.00 68.88 326 SER A C 1
ATOM 2531 O O . SER A 1 326 ? -5.791 -13.288 -9.441 1.00 68.88 326 SER A O 1
ATOM 2533 N N . LYS A 1 327 ? -7.229 -11.844 -10.283 1.00 70.81 327 LYS A N 1
ATOM 2534 C CA . LYS A 1 327 ? -6.177 -10.921 -10.750 1.00 70.81 327 LYS A CA 1
ATOM 2535 C C . LYS A 1 327 ? -5.697 -10.018 -9.615 1.00 70.81 327 LYS A C 1
ATOM 2537 O O . LYS A 1 327 ? -4.491 -9.848 -9.457 1.00 70.81 327 LYS A O 1
ATOM 2542 N N . LEU A 1 328 ? -6.609 -9.564 -8.756 1.00 66.44 328 LEU A N 1
ATOM 2543 C CA . LEU A 1 328 ? -6.294 -8.801 -7.546 1.00 66.44 328 LEU A CA 1
ATOM 2544 C C . LEU A 1 328 ? -5.467 -9.638 -6.540 1.00 66.44 328 LEU A C 1
ATOM 2546 O O . LEU A 1 328 ? -4.435 -9.187 -6.035 1.00 66.44 328 LEU A O 1
ATOM 2550 N N . PHE A 1 329 ? -5.851 -10.897 -6.313 1.00 63.91 329 PHE A N 1
ATOM 2551 C CA . PHE A 1 329 ? -5.181 -11.829 -5.393 1.00 63.91 329 PHE A CA 1
ATOM 2552 C C . PHE A 1 329 ? -4.065 -12.673 -6.042 1.00 63.91 329 PHE A C 1
ATOM 2554 O O . PHE A 1 329 ? -3.221 -13.205 -5.333 1.00 63.91 329 PHE A O 1
ATOM 2561 N N . PHE A 1 330 ? -4.062 -12.799 -7.371 1.00 63.34 330 PHE A N 1
ATOM 2562 C CA . PHE A 1 330 ? -3.104 -13.502 -8.254 1.00 63.34 330 PHE A CA 1
ATOM 2563 C C . PHE A 1 330 ? -1.937 -12.675 -8.801 1.00 63.34 330 PHE A C 1
ATOM 2565 O O . PHE A 1 330 ? -0.769 -12.994 -8.609 1.00 63.34 330 PHE A O 1
ATOM 2572 N N . GLY A 1 331 ? -2.284 -11.610 -9.528 1.00 61.16 331 GLY A N 1
ATOM 2573 C CA . GLY A 1 331 ? -1.405 -10.920 -10.483 1.00 61.16 331 GLY A CA 1
ATOM 2574 C C . GLY A 1 331 ? -1.049 -9.482 -10.113 1.00 61.16 331 GLY A C 1
ATOM 2575 O O . GLY A 1 331 ? -0.439 -8.775 -10.909 1.00 61.16 331 GLY A O 1
ATOM 2576 N N . SER A 1 332 ? -1.443 -9.019 -8.926 1.00 63.06 332 SER A N 1
ATOM 2577 C CA . SER A 1 332 ? -1.064 -7.689 -8.450 1.00 63.06 332 SER A CA 1
ATOM 2578 C C . SER A 1 332 ? 0.451 -7.524 -8.383 1.00 63.06 332 SER A C 1
ATOM 2580 O O . SER A 1 332 ? 1.152 -8.326 -7.766 1.00 63.06 332 SER A O 1
ATOM 2582 N N . ASN A 1 333 ? 0.927 -6.439 -8.993 1.00 76.44 333 ASN A N 1
ATOM 2583 C CA . ASN A 1 333 ? 2.290 -5.941 -8.868 1.00 76.44 333 ASN A CA 1
ATOM 2584 C C . ASN A 1 333 ? 2.696 -5.943 -7.376 1.00 76.44 333 ASN A C 1
ATOM 2586 O O . ASN A 1 333 ? 1.916 -5.448 -6.557 1.00 76.44 333 ASN A O 1
ATOM 2590 N N . PRO A 1 334 ? 3.876 -6.470 -6.996 1.00 76.94 334 PRO A N 1
ATOM 2591 C CA . PRO A 1 334 ? 4.315 -6.509 -5.598 1.00 76.94 334 PRO A CA 1
ATOM 2592 C C . PRO A 1 334 ? 4.265 -5.133 -4.919 1.00 76.94 334 PRO A C 1
ATOM 2594 O O . PRO A 1 334 ? 3.975 -5.056 -3.729 1.00 76.94 334 PRO A O 1
ATOM 2597 N N . GLY A 1 335 ? 4.451 -4.043 -5.675 1.00 78.19 335 GLY A N 1
ATOM 2598 C CA . GLY A 1 335 ? 4.284 -2.683 -5.161 1.00 78.19 335 GLY A CA 1
ATOM 2599 C C . GLY A 1 335 ? 2.860 -2.370 -4.687 1.00 78.19 335 GLY A C 1
ATOM 2600 O O . GLY A 1 335 ? 2.701 -1.683 -3.686 1.00 78.19 335 GLY A O 1
ATOM 2601 N N . ILE A 1 336 ? 1.830 -2.912 -5.347 1.00 80.94 336 ILE A N 1
ATOM 2602 C CA . ILE A 1 336 ? 0.427 -2.755 -4.928 1.00 80.94 336 ILE A CA 1
ATOM 2603 C C . ILE A 1 336 ? 0.165 -3.564 -3.659 1.00 80.94 336 ILE A C 1
ATOM 2605 O O . ILE A 1 336 ? -0.485 -3.061 -2.755 1.00 80.94 336 ILE A O 1
ATOM 2609 N N . VAL A 1 337 ? 0.684 -4.795 -3.565 1.00 82.69 337 VAL A N 1
ATOM 2610 C CA . VAL A 1 337 ? 0.506 -5.634 -2.364 1.00 82.69 337 VAL A CA 1
ATOM 2611 C C . VAL A 1 337 ? 1.120 -4.957 -1.140 1.00 82.69 337 VAL A C 1
ATOM 2613 O O . VAL A 1 337 ? 0.465 -4.864 -0.110 1.00 82.69 337 VAL A O 1
ATOM 2616 N N . ILE A 1 338 ? 2.341 -4.432 -1.271 1.00 82.06 338 ILE A N 1
ATOM 2617 C CA . ILE A 1 338 ? 3.011 -3.688 -0.197 1.00 82.06 338 ILE A CA 1
ATOM 2618 C C . ILE A 1 338 ? 2.227 -2.417 0.147 1.00 82.06 338 ILE A C 1
ATOM 2620 O O . ILE A 1 338 ? 1.975 -2.158 1.316 1.00 82.06 338 ILE A O 1
ATOM 2624 N N . PHE A 1 339 ? 1.783 -1.654 -0.858 1.00 84.19 339 PHE A N 1
ATOM 2625 C CA . PHE A 1 339 ? 0.964 -0.461 -0.630 1.00 84.19 339 PHE A CA 1
ATOM 2626 C C . PHE A 1 339 ? -0.329 -0.776 0.135 1.00 84.19 339 PHE A C 1
ATOM 2628 O O . PHE A 1 339 ? -0.654 -0.067 1.080 1.00 84.19 339 PHE A O 1
ATOM 2635 N N . VAL A 1 340 ? -1.039 -1.843 -0.243 1.00 87.38 340 VAL A N 1
ATOM 2636 C CA . VAL A 1 340 ? -2.278 -2.267 0.423 1.00 87.38 340 VAL A CA 1
ATOM 2637 C C . VAL A 1 340 ? -2.006 -2.715 1.855 1.00 87.38 340 VAL A C 1
ATOM 2639 O O . VAL A 1 340 ? -2.734 -2.290 2.738 1.00 87.38 340 VAL A O 1
ATOM 2642 N N . ILE A 1 341 ? -0.955 -3.505 2.104 1.00 86.81 341 ILE A N 1
ATOM 2643 C CA . ILE A 1 341 ? -0.578 -3.903 3.471 1.00 86.81 341 ILE A CA 1
ATOM 2644 C C . ILE A 1 341 ? -0.290 -2.669 4.324 1.00 86.81 341 ILE A C 1
ATOM 2646 O O . ILE A 1 341 ? -0.828 -2.558 5.412 1.00 86.81 341 ILE A O 1
ATOM 2650 N N . ASN A 1 342 ? 0.484 -1.715 3.811 1.00 84.69 342 ASN A N 1
ATOM 2651 C CA . ASN A 1 342 ? 0.833 -0.507 4.561 1.00 84.69 342 ASN A CA 1
ATOM 2652 C C . ASN A 1 342 ? -0.360 0.416 4.810 1.00 84.69 342 ASN A C 1
ATOM 2654 O O . ASN A 1 342 ? -0.406 1.126 5.807 1.00 84.69 342 ASN A O 1
ATOM 2658 N N . PHE A 1 343 ? -1.320 0.436 3.889 1.00 88.56 343 PHE A N 1
ATOM 2659 C CA . PHE A 1 343 ? -2.571 1.156 4.082 1.00 88.56 343 PHE A CA 1
ATOM 2660 C C . PHE A 1 343 ? -3.441 0.484 5.147 1.00 88.56 343 PHE A C 1
ATOM 2662 O O . PHE A 1 343 ? -3.975 1.162 6.021 1.00 88.56 343 PHE A O 1
ATOM 2669 N N . LEU A 1 344 ? -3.551 -0.842 5.082 1.00 88.19 344 LEU A N 1
ATOM 2670 C CA . LEU A 1 344 ? -4.312 -1.649 6.024 1.00 88.19 344 LEU A CA 1
ATOM 2671 C C . LEU A 1 344 ? -3.733 -1.539 7.446 1.00 88.19 344 LEU A C 1
ATOM 2673 O O . LEU A 1 344 ? -4.461 -1.142 8.346 1.00 88.19 344 LEU A O 1
ATOM 2677 N N . THR A 1 345 ? -2.412 -1.657 7.623 1.00 84.44 345 THR A N 1
ATOM 2678 C CA . THR A 1 345 ? -1.754 -1.494 8.937 1.00 84.44 345 THR A CA 1
ATOM 2679 C C . THR A 1 345 ? -1.911 -0.099 9.549 1.00 84.44 345 THR A C 1
ATOM 2681 O O . THR A 1 345 ? -1.758 0.057 10.754 1.00 84.44 345 THR A O 1
ATOM 2684 N N . VAL A 1 346 ? -2.200 0.944 8.763 1.00 87.81 346 VAL A N 1
ATOM 2685 C CA . VAL A 1 346 ? -2.543 2.280 9.298 1.00 87.81 346 VAL A CA 1
ATOM 2686 C C . VAL A 1 346 ? -3.995 2.339 9.764 1.00 87.81 346 VAL A C 1
ATOM 2688 O O . VAL A 1 346 ? -4.315 3.041 10.721 1.00 87.81 346 VAL A O 1
ATOM 2691 N N . ILE A 1 347 ? -4.884 1.633 9.074 1.00 89.31 347 ILE A N 1
ATOM 2692 C CA . ILE A 1 347 ? -6.319 1.642 9.348 1.00 89.31 347 ILE A CA 1
ATOM 2693 C C . ILE A 1 347 ? -6.692 0.682 10.479 1.00 89.31 347 ILE A C 1
ATOM 2695 O O . ILE A 1 347 ? -7.620 0.979 11.229 1.00 89.31 347 ILE A O 1
ATOM 2699 N N . ASN A 1 348 ? -5.981 -0.434 10.627 1.00 88.50 348 ASN A N 1
ATOM 2700 C CA . ASN A 1 348 ? -6.334 -1.479 11.581 1.00 88.50 348 ASN A CA 1
ATOM 2701 C C . ASN A 1 348 ? -6.402 -0.970 13.032 1.00 88.50 348 ASN A C 1
ATOM 2703 O O . ASN A 1 348 ? -7.477 -1.060 13.630 1.00 88.50 348 ASN A O 1
ATOM 2707 N N . PRO A 1 349 ? -5.368 -0.275 13.556 1.00 87.31 349 PRO A N 1
ATOM 2708 C CA . PRO A 1 349 ? -5.414 0.267 14.914 1.00 87.31 349 PRO A CA 1
ATOM 2709 C C . PRO A 1 349 ? -6.558 1.266 15.127 1.00 87.31 349 PRO A C 1
ATOM 2711 O O . PRO A 1 349 ? -7.098 1.387 16.222 1.00 87.31 349 PRO A O 1
ATOM 2714 N N . PHE A 1 350 ? -6.957 1.999 14.080 1.00 88.00 350 PHE A N 1
ATOM 2715 C CA . PHE A 1 350 ? -8.070 2.943 14.174 1.00 88.00 350 PHE A CA 1
ATOM 2716 C C . PHE A 1 350 ? -9.392 2.222 14.461 1.00 88.00 350 PHE A C 1
ATOM 2718 O O . PHE A 1 350 ? -10.136 2.638 15.349 1.00 88.00 350 PHE A O 1
ATOM 2725 N N . PHE A 1 351 ? -9.676 1.132 13.745 1.00 89.19 351 PHE A N 1
ATOM 2726 C CA . PHE A 1 351 ? -10.869 0.329 14.009 1.00 89.19 351 PHE A CA 1
ATOM 2727 C C . PHE A 1 351 ? -10.753 -0.479 15.304 1.00 89.19 351 PHE A C 1
ATOM 2729 O O . PHE A 1 351 ? -11.752 -0.585 16.014 1.00 89.19 351 PHE A O 1
ATOM 2736 N N . GLY A 1 352 ? -9.555 -0.955 15.654 1.00 90.00 352 GLY A N 1
ATOM 2737 C CA . GLY A 1 352 ? -9.282 -1.604 16.936 1.00 90.00 352 GLY A CA 1
ATOM 2738 C C . GLY A 1 352 ? -9.703 -0.734 18.124 1.00 90.00 352 GLY A C 1
ATOM 2739 O O . GLY A 1 352 ? -10.471 -1.182 18.976 1.00 90.00 352 GLY A O 1
ATOM 2740 N N . PHE A 1 353 ? -9.348 0.558 18.125 1.00 91.81 353 PHE A N 1
ATOM 2741 C CA . PHE A 1 353 ? -9.816 1.493 19.160 1.00 91.81 353 PHE A CA 1
ATOM 2742 C C . PHE A 1 353 ? -11.321 1.749 19.135 1.00 91.81 353 PHE A C 1
ATOM 2744 O O . PHE A 1 353 ? -11.916 1.864 20.201 1.00 91.81 353 PHE A O 1
ATOM 2751 N N . ILE A 1 354 ? -11.958 1.822 17.963 1.00 89.81 354 ILE A N 1
ATOM 2752 C CA . ILE A 1 354 ? -13.422 1.967 17.894 1.00 89.81 354 ILE A CA 1
ATOM 2753 C C . ILE A 1 354 ? -14.103 0.765 18.557 1.00 89.81 354 ILE A C 1
ATOM 2755 O O . ILE A 1 354 ? -15.038 0.941 19.336 1.00 89.81 354 ILE A O 1
ATOM 2759 N N . ILE A 1 355 ? -13.616 -0.449 18.294 1.00 90.31 355 ILE A N 1
ATOM 2760 C CA . ILE A 1 355 ? -14.125 -1.663 18.937 1.00 90.31 355 ILE A CA 1
ATOM 2761 C C . ILE A 1 355 ? -13.828 -1.656 20.437 1.00 90.31 355 ILE A C 1
ATOM 2763 O O . ILE A 1 355 ? -14.710 -1.984 21.228 1.00 90.31 355 ILE A O 1
ATOM 2767 N N . ALA A 1 356 ? -12.636 -1.219 20.845 1.00 90.50 356 ALA A N 1
ATOM 2768 C CA . ALA A 1 356 ? -12.302 -1.050 22.253 1.00 90.50 356 ALA A CA 1
ATOM 2769 C C . ALA A 1 356 ? -13.263 -0.072 22.950 1.00 90.50 356 ALA A C 1
ATOM 2771 O O . ALA A 1 356 ? -13.726 -0.358 24.049 1.00 90.50 356 ALA A O 1
ATOM 2772 N N . TRP A 1 357 ? -13.632 1.042 22.306 1.00 89.44 357 TRP A N 1
ATOM 2773 C CA . TRP A 1 357 ? -14.620 1.984 22.844 1.00 89.44 357 TRP A CA 1
ATOM 2774 C C . TRP A 1 357 ? -15.981 1.340 23.009 1.00 89.44 357 TRP A C 1
ATOM 2776 O O . TRP A 1 357 ? -16.618 1.514 24.037 1.00 89.44 357 TRP A O 1
ATOM 2786 N N . MET A 1 358 ? -16.418 0.560 22.027 1.00 87.38 358 MET A N 1
ATOM 2787 C CA . MET A 1 358 ? -17.677 -0.166 22.141 1.00 87.38 358 MET A CA 1
ATOM 2788 C C . MET A 1 358 ? -17.659 -1.177 23.283 1.00 87.38 358 MET A C 1
ATOM 2790 O O . MET A 1 358 ? -18.623 -1.266 24.037 1.00 87.38 358 MET A O 1
ATOM 2794 N N . LEU A 1 359 ? -16.543 -1.882 23.454 1.00 86.94 359 LEU A N 1
ATOM 2795 C CA . LEU A 1 359 ? -16.351 -2.824 24.548 1.00 86.94 359 LEU A CA 1
ATOM 2796 C C . LEU A 1 359 ? -16.327 -2.141 25.917 1.00 86.94 359 LEU A C 1
ATOM 2798 O O . LEU A 1 359 ? -16.811 -2.739 26.870 1.00 86.94 359 LEU A O 1
ATOM 2802 N N . ILE A 1 360 ? -15.860 -0.895 26.032 1.00 86.31 360 ILE A N 1
ATOM 2803 C CA . ILE A 1 360 ? -15.982 -0.125 27.283 1.00 86.31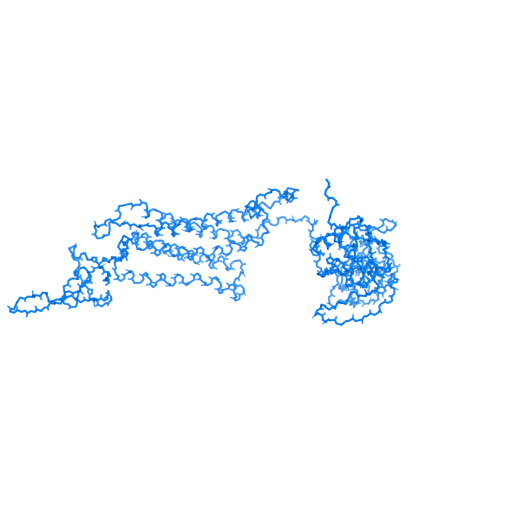 360 ILE A CA 1
ATOM 2804 C C . ILE A 1 360 ? -17.452 -0.007 27.723 1.00 86.31 360 ILE A C 1
ATOM 2806 O O . ILE A 1 360 ? -17.727 -0.066 28.915 1.00 86.31 360 ILE A O 1
ATOM 2810 N N . TYR A 1 361 ? -18.394 0.099 26.781 1.00 82.19 361 TYR A N 1
ATOM 2811 C CA . TYR A 1 361 ? -19.824 0.237 27.088 1.00 82.19 361 TYR A CA 1
ATOM 2812 C C . TYR A 1 361 ? -20.592 -1.090 27.177 1.00 82.19 361 TYR A C 1
ATOM 2814 O O . TYR A 1 361 ? -21.753 -1.095 27.587 1.00 82.19 361 TYR A O 1
ATOM 2822 N N . GLN A 1 362 ? -19.994 -2.196 26.723 1.00 82.69 362 GLN A N 1
ATOM 2823 C CA . GLN A 1 362 ? -20.697 -3.471 26.504 1.00 82.69 362 GLN A CA 1
ATOM 2824 C C . GLN A 1 362 ? -20.046 -4.676 27.182 1.00 82.69 362 GLN A C 1
ATOM 2826 O O . GLN A 1 362 ? -20.670 -5.732 27.276 1.00 82.69 362 GLN A O 1
ATOM 2831 N N . SER A 1 363 ? -18.799 -4.542 27.633 1.00 83.38 363 SER A N 1
ATOM 2832 C CA . SER A 1 363 ? -18.037 -5.615 28.266 1.00 83.38 363 SER A CA 1
ATOM 2833 C C . SER A 1 363 ? -17.695 -5.301 29.720 1.00 83.38 363 SER A C 1
ATOM 2835 O O . SER A 1 363 ? -17.995 -4.223 30.230 1.00 83.38 363 SER A O 1
ATOM 2837 N N . ASP A 1 364 ? -17.078 -6.266 30.400 1.00 82.19 364 ASP A N 1
ATOM 2838 C CA . ASP A 1 364 ? -16.688 -6.093 31.790 1.00 82.19 364 ASP A CA 1
ATOM 2839 C C . ASP A 1 364 ? -15.496 -5.150 31.818 1.00 82.19 364 ASP A C 1
ATOM 2841 O O . ASP A 1 364 ? -14.647 -5.176 30.927 1.00 82.19 364 ASP A O 1
ATOM 2845 N N . GLU A 1 365 ? -15.383 -4.369 32.885 1.00 82.75 365 GLU A N 1
ATOM 2846 C CA . GLU A 1 365 ? -14.303 -3.404 33.074 1.00 82.75 365 GLU A CA 1
ATOM 2847 C C . GLU A 1 365 ? -12.913 -4.026 32.805 1.00 82.75 365 GLU A C 1
ATOM 2849 O O . GLU A 1 365 ? -12.078 -3.450 32.106 1.00 82.75 365 GLU A O 1
ATOM 2854 N N . GLN A 1 366 ? -12.685 -5.259 33.274 1.00 87.81 366 GLN A N 1
ATOM 2855 C CA . GLN A 1 366 ? -11.435 -5.989 33.037 1.00 87.81 366 GLN A CA 1
ATOM 2856 C C . GLN A 1 366 ? -11.210 -6.351 31.562 1.00 87.81 366 GLN A C 1
ATOM 2858 O O . GLN A 1 366 ? -10.080 -6.254 31.083 1.00 87.81 366 GLN A O 1
ATOM 2863 N N . GLU A 1 367 ? -12.257 -6.767 30.844 1.00 88.00 367 GLU A N 1
ATOM 2864 C CA . GLU A 1 367 ? -12.176 -7.106 29.418 1.00 88.00 367 GLU A CA 1
ATOM 2865 C C . GLU A 1 367 ? -11.916 -5.844 28.588 1.00 88.00 367 GLU A C 1
ATOM 2867 O O . GLU A 1 367 ? -11.015 -5.836 27.746 1.00 88.00 367 GLU A O 1
ATOM 2872 N N . ALA A 1 368 ? -12.622 -4.753 28.892 1.00 87.25 368 ALA A N 1
ATOM 2873 C CA . ALA A 1 368 ? -12.431 -3.460 28.251 1.00 87.25 368 ALA A CA 1
ATOM 2874 C C . ALA A 1 368 ? -11.000 -2.931 28.445 1.00 87.25 368 ALA A C 1
ATOM 2876 O O . ALA A 1 368 ? -10.336 -2.580 27.467 1.00 87.25 368 ALA A O 1
ATOM 2877 N N . TYR A 1 369 ? -10.471 -2.930 29.677 1.00 90.06 369 TYR A N 1
ATOM 2878 C CA . TYR A 1 369 ? -9.086 -2.511 29.932 1.00 90.06 369 TYR A CA 1
ATOM 2879 C C . TYR A 1 369 ? -8.062 -3.411 29.258 1.00 90.06 369 TYR A C 1
ATOM 2881 O O . TYR A 1 369 ? -7.048 -2.919 28.757 1.00 90.06 369 TYR A O 1
ATOM 2889 N N . PHE A 1 370 ? -8.308 -4.720 29.246 1.00 92.75 370 PHE A N 1
ATOM 2890 C CA . PHE A 1 370 ? -7.430 -5.664 28.573 1.00 92.75 370 PHE A CA 1
ATOM 2891 C C . PHE A 1 370 ? -7.356 -5.367 27.072 1.00 92.75 370 PHE A C 1
ATOM 2893 O O . PHE A 1 370 ? -6.257 -5.272 26.523 1.00 92.75 370 PHE A O 1
ATOM 2900 N N . VAL A 1 371 ? -8.503 -5.136 26.428 1.00 92.06 371 VAL A N 1
ATOM 2901 C CA . VAL A 1 371 ? -8.579 -4.777 25.007 1.00 92.06 371 VAL A CA 1
ATOM 2902 C C . VAL A 1 371 ? -7.918 -3.430 24.729 1.00 92.06 371 VAL A C 1
ATOM 2904 O O . VAL A 1 371 ? -7.029 -3.365 23.886 1.00 92.06 371 VAL A O 1
ATOM 2907 N N . VAL A 1 372 ? -8.235 -2.377 25.488 1.00 92.25 372 VAL A N 1
ATOM 2908 C CA . VAL A 1 372 ? -7.568 -1.067 25.353 1.00 92.25 372 VAL A CA 1
ATOM 2909 C C . VAL A 1 372 ? -6.047 -1.191 25.521 1.00 92.25 372 VAL A C 1
ATOM 2911 O O . VAL A 1 372 ? -5.277 -0.555 24.794 1.00 92.25 372 VAL A O 1
ATOM 2914 N N . GLY A 1 373 ? -5.592 -2.028 26.456 1.00 93.38 373 GLY A N 1
ATOM 2915 C CA . GLY A 1 373 ? -4.179 -2.330 26.664 1.00 93.38 373 GLY A CA 1
ATOM 2916 C C . GLY A 1 373 ? -3.531 -3.011 25.456 1.00 93.38 373 GLY A C 1
ATOM 2917 O O . GLY A 1 373 ? -2.450 -2.596 25.039 1.00 93.38 373 GLY A O 1
ATOM 2918 N N . MET A 1 374 ? -4.188 -4.011 24.861 1.00 93.81 374 MET A N 1
ATOM 2919 C CA . MET A 1 374 ? -3.706 -4.676 23.643 1.00 93.81 374 MET A CA 1
ATOM 2920 C C . MET A 1 374 ? -3.618 -3.712 22.460 1.00 93.81 374 MET A C 1
ATOM 2922 O O . MET A 1 374 ? -2.568 -3.653 21.823 1.00 93.81 374 MET A O 1
ATOM 2926 N N . GLU A 1 375 ? -4.651 -2.899 22.226 1.00 92.56 375 GLU A N 1
ATOM 2927 C CA . GLU A 1 375 ? -4.648 -1.883 21.164 1.00 92.56 375 GLU A CA 1
ATOM 2928 C C . GLU A 1 375 ? -3.522 -0.859 21.373 1.00 92.56 375 GLU A C 1
ATOM 2930 O O . GLU A 1 375 ? -2.811 -0.480 20.444 1.00 92.56 375 GLU A O 1
ATOM 2935 N N . SER A 1 376 ? -3.258 -0.470 22.623 1.00 93.50 376 SER A N 1
ATOM 2936 C CA . SER A 1 376 ? -2.129 0.409 22.959 1.00 93.50 376 SER A CA 1
ATOM 2937 C C . SER A 1 376 ? -0.775 -0.218 22.598 1.00 93.50 376 SER A C 1
ATOM 2939 O O . SER A 1 376 ? 0.122 0.470 22.104 1.00 93.50 376 SER A O 1
ATOM 2941 N N . ILE A 1 377 ? -0.613 -1.528 22.812 1.00 93.88 377 ILE A N 1
ATOM 2942 C CA . ILE A 1 377 ? 0.592 -2.260 22.400 1.00 93.88 377 ILE A CA 1
ATOM 2943 C C . ILE A 1 377 ? 0.646 -2.380 20.870 1.00 93.88 377 ILE A C 1
ATOM 2945 O O . ILE A 1 377 ? 1.728 -2.212 20.303 1.00 93.88 377 ILE A O 1
ATOM 2949 N N . ALA A 1 378 ? -0.486 -2.602 20.195 1.00 92.94 378 ALA A N 1
ATOM 2950 C CA . ALA A 1 378 ? -0.575 -2.633 18.734 1.00 92.94 378 ALA A CA 1
ATOM 2951 C C . ALA A 1 378 ? -0.066 -1.320 18.113 1.00 92.94 378 ALA A C 1
ATOM 2953 O O . ALA A 1 378 ? 0.772 -1.357 17.215 1.00 92.94 378 ALA A O 1
ATOM 2954 N N . VAL A 1 379 ? -0.418 -0.156 18.678 1.00 93.06 379 VAL A N 1
ATOM 2955 C CA . VAL A 1 379 ? 0.138 1.147 18.254 1.00 93.06 379 VAL A CA 1
ATOM 2956 C C . VAL A 1 379 ? 1.663 1.197 18.379 1.00 93.06 379 VAL A C 1
ATOM 2958 O O . VAL A 1 379 ? 2.354 1.698 17.489 1.00 93.06 379 VAL A O 1
ATOM 2961 N N . ILE A 1 380 ? 2.223 0.680 19.475 1.00 94.19 380 ILE A N 1
ATOM 2962 C CA . ILE A 1 380 ? 3.680 0.639 19.663 1.00 94.19 380 ILE A CA 1
ATOM 2963 C C . ILE A 1 380 ? 4.323 -0.262 18.599 1.00 94.19 380 ILE A C 1
ATOM 2965 O O . ILE A 1 380 ? 5.316 0.132 17.979 1.00 94.19 380 ILE A O 1
ATOM 2969 N N . LEU A 1 381 ? 3.752 -1.447 18.356 1.00 92.19 381 LEU A N 1
ATOM 2970 C CA . LEU A 1 381 ? 4.220 -2.379 17.327 1.00 92.19 381 LEU A CA 1
ATOM 2971 C C . LEU A 1 381 ? 4.139 -1.766 15.925 1.00 92.19 381 LEU A C 1
ATOM 2973 O O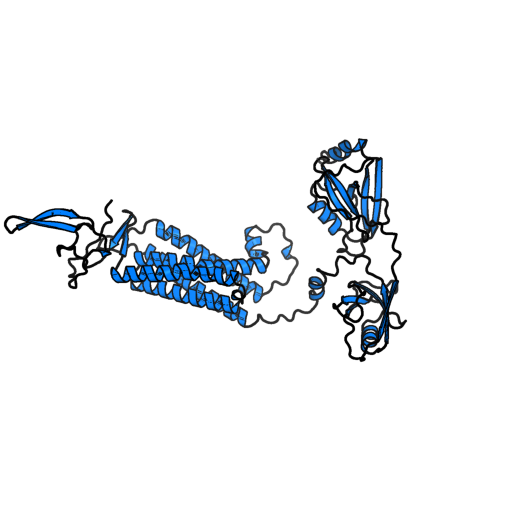 . LEU A 1 381 ? 5.105 -1.890 15.168 1.00 92.19 381 LEU A O 1
ATOM 2977 N N . HIS A 1 382 ? 3.071 -1.025 15.626 1.00 91.12 382 HIS A N 1
ATOM 2978 C CA . HIS A 1 382 ? 2.904 -0.276 14.385 1.00 91.12 382 HIS A CA 1
ATOM 2979 C C . HIS A 1 382 ? 4.081 0.685 14.160 1.00 91.12 382 HIS A C 1
ATOM 2981 O O . HIS A 1 382 ? 4.766 0.618 13.138 1.00 91.12 382 HIS A O 1
ATOM 2987 N N . PHE A 1 383 ? 4.406 1.537 15.140 1.00 92.62 383 PHE A N 1
ATOM 2988 C CA . PHE A 1 383 ? 5.523 2.482 15.002 1.00 92.62 383 PHE A CA 1
ATOM 2989 C C . PHE A 1 383 ? 6.886 1.794 14.875 1.00 92.62 383 PHE A C 1
ATOM 2991 O O . PHE A 1 383 ? 7.750 2.276 14.132 1.00 92.62 383 PHE A O 1
ATOM 2998 N N . ILE A 1 384 ? 7.086 0.661 15.554 1.00 92.62 384 ILE A N 1
ATOM 2999 C CA . ILE A 1 384 ? 8.296 -0.152 15.392 1.00 92.62 384 ILE A CA 1
ATOM 3000 C C . ILE A 1 384 ? 8.363 -0.705 13.959 1.00 92.62 384 ILE A C 1
ATOM 3002 O O . ILE A 1 384 ? 9.404 -0.581 13.310 1.00 92.62 384 ILE A O 1
ATOM 3006 N N . SER A 1 385 ? 7.263 -1.249 13.434 1.00 90.06 385 SER A N 1
ATOM 3007 C CA . SER A 1 385 ? 7.167 -1.775 12.066 1.00 90.06 385 SER A CA 1
ATOM 3008 C C . SER A 1 385 ? 7.494 -0.700 11.019 1.00 90.06 385 SER A C 1
ATOM 3010 O O . SER A 1 385 ? 8.411 -0.874 10.209 1.00 90.06 385 SER A O 1
ATOM 3012 N N . VAL A 1 386 ? 6.863 0.475 11.121 1.00 88.88 386 VAL A N 1
ATOM 3013 C CA . VAL A 1 386 ? 7.091 1.637 10.238 1.00 88.88 386 VAL A CA 1
ATOM 3014 C C . VAL A 1 386 ? 8.545 2.119 10.286 1.00 88.88 386 VAL A C 1
ATOM 3016 O O . VAL A 1 386 ? 9.120 2.524 9.265 1.00 88.88 386 VAL A O 1
ATOM 3019 N N . HIS A 1 387 ? 9.172 2.074 11.467 1.00 89.69 387 HIS A N 1
ATOM 3020 C CA . HIS A 1 387 ? 10.583 2.413 11.625 1.00 89.69 387 HIS A CA 1
ATOM 3021 C C . HIS A 1 387 ? 11.490 1.437 10.861 1.00 89.69 387 HIS A C 1
ATOM 3023 O O . HIS A 1 387 ? 12.373 1.881 10.119 1.00 89.69 387 HIS A O 1
ATOM 3029 N N . TYR A 1 388 ? 11.258 0.127 10.997 1.00 88.50 388 TYR A N 1
ATOM 3030 C CA . TYR A 1 388 ? 12.040 -0.906 10.309 1.00 88.50 388 TYR A CA 1
ATOM 3031 C C . TYR A 1 388 ? 11.831 -0.913 8.793 1.00 88.50 388 TYR A C 1
ATOM 3033 O O . TYR A 1 388 ? 12.780 -1.177 8.051 1.00 88.50 388 TYR A O 1
ATOM 3041 N N . GLU A 1 389 ? 10.632 -0.581 8.316 1.00 84.94 389 GLU A N 1
ATOM 3042 C CA . GLU A 1 389 ? 10.354 -0.468 6.882 1.00 84.94 389 GLU A CA 1
ATOM 3043 C C . GLU A 1 389 ? 11.042 0.760 6.249 1.00 84.94 389 GLU A C 1
ATOM 3045 O O . GLU A 1 389 ? 11.314 0.806 5.048 1.00 84.94 389 GLU A O 1
ATOM 3050 N N . GLY A 1 390 ? 11.386 1.766 7.061 1.00 84.44 390 GLY A N 1
ATOM 3051 C CA . GLY A 1 390 ? 12.047 2.988 6.608 1.00 84.44 390 GLY A CA 1
ATOM 3052 C C . GLY A 1 390 ? 11.105 4.001 5.951 1.00 84.44 390 GLY A C 1
ATOM 3053 O O . GLY A 1 390 ? 11.581 4.993 5.387 1.00 84.44 390 GLY A O 1
ATOM 3054 N N . GLN A 1 391 ? 9.787 3.805 6.050 1.00 78.62 391 GLN A N 1
ATOM 3055 C CA . GLN A 1 391 ? 8.780 4.743 5.536 1.00 78.62 391 GLN A CA 1
ATOM 3056 C C . GLN A 1 391 ? 8.746 6.065 6.308 1.00 78.62 391 GLN A C 1
ATOM 3058 O O . GLN A 1 391 ? 8.480 7.124 5.732 1.00 78.62 391 GLN A O 1
ATOM 3063 N N . ALA A 1 392 ? 9.177 6.045 7.573 1.00 80.56 392 ALA A N 1
ATOM 3064 C CA . ALA A 1 392 ? 9.356 7.233 8.409 1.00 80.56 392 ALA A CA 1
ATOM 3065 C C . ALA A 1 392 ? 10.451 8.208 7.916 1.00 80.56 392 ALA A C 1
ATOM 3067 O O . ALA A 1 392 ? 10.772 9.175 8.606 1.00 80.56 392 ALA A O 1
ATOM 3068 N N . ARG A 1 393 ? 11.067 7.992 6.746 1.00 85.50 393 ARG A N 1
ATOM 3069 C CA . ARG A 1 393 ? 12.055 8.926 6.175 1.00 85.50 393 ARG A CA 1
ATOM 3070 C C . ARG A 1 393 ? 11.426 10.186 5.590 1.00 85.50 393 ARG A C 1
ATOM 3072 O O . ARG A 1 393 ? 12.088 11.220 5.558 1.00 85.50 393 ARG A O 1
ATOM 3079 N N . THR A 1 394 ? 10.179 10.117 5.127 1.00 89.94 394 THR A N 1
ATOM 3080 C CA . THR A 1 394 ? 9.481 11.273 4.544 1.00 89.94 394 THR A CA 1
ATOM 3081 C C . THR A 1 394 ? 8.551 11.926 5.564 1.00 89.94 394 THR A C 1
ATOM 3083 O O . THR A 1 394 ? 7.990 11.246 6.419 1.00 89.94 394 THR A O 1
ATOM 3086 N N . ILE A 1 395 ? 8.375 13.249 5.480 1.00 92.00 395 ILE A N 1
ATOM 3087 C CA . ILE A 1 395 ? 7.458 13.990 6.368 1.00 92.00 395 ILE A CA 1
ATOM 3088 C C . ILE A 1 395 ? 6.017 13.505 6.171 1.00 92.00 395 ILE A C 1
ATOM 3090 O O . ILE A 1 395 ? 5.316 13.271 7.148 1.00 92.00 395 ILE A O 1
ATOM 3094 N N . VAL A 1 396 ? 5.604 13.294 4.917 1.00 90.06 396 VAL A N 1
ATOM 3095 C CA . VAL A 1 396 ? 4.262 12.795 4.577 1.00 90.06 396 VAL A CA 1
ATOM 3096 C C . VAL A 1 396 ? 4.023 11.413 5.182 1.00 90.06 396 VAL A C 1
ATOM 3098 O O . VAL A 1 396 ? 2.998 11.211 5.821 1.00 90.06 396 VAL A O 1
ATOM 3101 N N . GLY A 1 397 ? 4.989 10.494 5.061 1.00 88.62 397 GLY A N 1
ATOM 3102 C CA . GLY A 1 397 ? 4.895 9.174 5.688 1.00 88.62 397 GLY A CA 1
ATOM 3103 C C . GLY A 1 397 ? 4.723 9.273 7.204 1.00 88.62 397 GLY A C 1
ATOM 3104 O O . GLY A 1 397 ? 3.804 8.677 7.752 1.00 88.62 397 GLY A O 1
ATOM 3105 N N . LYS A 1 398 ? 5.534 10.098 7.882 1.00 91.06 398 LYS A N 1
ATOM 3106 C CA . LYS A 1 398 ? 5.382 10.322 9.331 1.00 91.06 398 LYS A CA 1
ATOM 3107 C C . LYS A 1 398 ? 3.984 10.818 9.695 1.00 91.06 398 LYS A C 1
ATOM 3109 O O . LYS A 1 398 ? 3.396 10.283 10.622 1.00 91.06 398 LYS A O 1
ATOM 3114 N N . LEU A 1 399 ? 3.454 11.803 8.966 1.00 92.88 399 LEU A N 1
ATOM 3115 C CA . LEU A 1 399 ? 2.124 12.355 9.236 1.00 92.88 399 LEU A CA 1
ATOM 3116 C C . LEU A 1 399 ? 1.016 11.311 9.060 1.00 92.88 399 LEU A C 1
ATOM 3118 O O . LEU A 1 399 ? 0.137 11.232 9.911 1.00 92.88 399 LEU A O 1
ATOM 3122 N N . ILE A 1 400 ? 1.078 10.496 8.002 1.00 90.75 400 ILE A N 1
ATOM 3123 C CA . ILE A 1 400 ? 0.088 9.440 7.749 1.00 90.75 400 ILE A CA 1
ATOM 3124 C C . ILE A 1 400 ? 0.115 8.394 8.870 1.00 90.75 400 ILE A C 1
ATOM 3126 O O . ILE A 1 400 ? -0.929 8.093 9.438 1.00 90.75 400 ILE A O 1
ATOM 3130 N N . HIS A 1 401 ? 1.293 7.894 9.250 1.00 89.75 401 HIS A N 1
ATOM 3131 C CA . HIS A 1 401 ? 1.409 6.901 10.328 1.00 89.75 401 HIS A CA 1
ATOM 3132 C C . HIS A 1 401 ? 1.097 7.478 11.717 1.00 89.75 401 HIS A C 1
ATOM 3134 O O . HIS A 1 401 ? 0.683 6.756 12.619 1.00 89.75 401 HIS A O 1
ATOM 3140 N N . SER A 1 402 ? 1.237 8.792 11.904 1.00 93.38 402 SER A N 1
ATOM 3141 C CA . SER A 1 402 ? 0.821 9.473 13.132 1.00 93.38 402 SER A CA 1
ATOM 3142 C C . SER A 1 402 ? -0.697 9.592 13.296 1.00 93.38 402 SER A C 1
ATOM 3144 O O . SER A 1 402 ? -1.134 9.892 14.404 1.00 93.38 402 SER A O 1
ATOM 3146 N N . LEU A 1 403 ? -1.511 9.327 12.264 1.00 92.12 403 LEU A N 1
ATOM 3147 C CA . LEU A 1 403 ? -2.976 9.355 12.388 1.00 92.12 403 LEU A CA 1
ATOM 3148 C C . LEU A 1 403 ? -3.501 8.359 13.430 1.00 92.12 403 LEU A C 1
ATOM 3150 O O . LEU A 1 403 ? -4.485 8.658 14.099 1.00 92.12 403 LEU A O 1
ATOM 3154 N N . VAL A 1 404 ? -2.802 7.239 13.637 1.00 91.81 404 VAL A N 1
ATOM 3155 C CA . VAL A 1 404 ? -3.127 6.226 14.657 1.00 91.81 404 VAL A CA 1
ATOM 3156 C C . VAL A 1 404 ? -3.048 6.779 16.093 1.00 91.81 404 VAL A C 1
ATOM 3158 O O . VAL A 1 404 ? -3.705 6.270 16.996 1.00 91.81 404 VAL A O 1
ATOM 3161 N N . ILE A 1 405 ? -2.308 7.868 16.328 1.00 92.75 405 ILE A N 1
ATOM 3162 C CA . ILE A 1 405 ? -2.211 8.495 17.658 1.00 92.75 405 ILE A CA 1
ATOM 3163 C C . ILE A 1 405 ? -3.528 9.182 18.050 1.00 92.75 405 ILE A C 1
ATOM 3165 O O . ILE A 1 405 ? -3.838 9.270 19.234 1.00 92.75 405 ILE A O 1
ATOM 3169 N N . ILE A 1 406 ? -4.314 9.661 17.080 1.00 92.69 406 ILE A N 1
ATOM 3170 C CA . ILE A 1 406 ? -5.573 10.371 17.342 1.00 92.69 406 ILE A CA 1
ATOM 3171 C C . ILE A 1 406 ? -6.570 9.488 18.114 1.00 92.69 406 ILE A C 1
ATOM 3173 O O . ILE A 1 406 ? -6.966 9.899 19.208 1.00 92.69 406 ILE A O 1
ATOM 3177 N N . PRO A 1 407 ? -6.962 8.290 17.624 1.00 90.31 407 PRO A N 1
ATOM 3178 C CA . PRO A 1 407 ? -7.861 7.419 18.375 1.00 90.31 407 PRO A CA 1
ATOM 3179 C C . PRO A 1 407 ? -7.238 6.957 19.698 1.00 90.31 407 PRO A C 1
ATOM 3181 O O . PRO A 1 407 ? -7.947 6.880 20.695 1.00 90.31 407 PRO A O 1
ATOM 3184 N N . PHE A 1 408 ? -5.920 6.749 19.775 1.00 92.44 408 PHE A N 1
ATOM 3185 C CA . PHE A 1 408 ? -5.252 6.418 21.039 1.00 92.44 408 PHE A CA 1
ATOM 3186 C C . PHE A 1 408 ? -5.420 7.520 22.104 1.00 92.44 408 PHE A C 1
ATOM 3188 O O . PHE A 1 408 ? -5.827 7.243 23.231 1.00 92.44 408 PHE A O 1
ATOM 3195 N N . LEU A 1 409 ? -5.171 8.787 21.752 1.00 93.19 409 LEU A N 1
ATOM 3196 C CA . LEU A 1 409 ? -5.360 9.914 22.673 1.00 93.19 409 LEU A CA 1
ATOM 3197 C C . LEU A 1 409 ? -6.832 10.097 23.055 1.00 93.19 409 LEU A C 1
ATOM 3199 O O . LEU A 1 409 ? -7.132 10.317 24.228 1.00 93.19 409 LEU A O 1
ATOM 3203 N N . ALA A 1 410 ? -7.746 9.966 22.088 1.00 91.94 410 ALA A N 1
ATOM 3204 C CA . ALA A 1 410 ? -9.182 10.002 22.350 1.00 91.94 410 ALA A CA 1
ATOM 3205 C C . ALA A 1 410 ? -9.606 8.882 23.316 1.00 91.94 410 ALA A C 1
ATOM 3207 O O . ALA A 1 410 ? -10.373 9.136 24.240 1.00 91.94 410 ALA A O 1
ATOM 3208 N N . THR A 1 411 ? -9.029 7.683 23.180 1.00 88.75 411 THR A N 1
ATOM 3209 C CA . THR A 1 411 ? -9.231 6.569 24.118 1.00 88.75 411 THR A CA 1
ATOM 3210 C C . THR A 1 411 ? -8.775 6.938 25.519 1.00 88.75 411 THR A C 1
ATOM 3212 O O . THR A 1 411 ? -9.503 6.693 26.468 1.00 88.75 411 THR A O 1
ATOM 3215 N N . GLY A 1 412 ? -7.606 7.567 25.672 1.00 86.50 412 GLY A N 1
ATOM 3216 C CA . GLY A 1 412 ? -7.125 8.006 26.984 1.00 86.50 412 GLY A CA 1
ATOM 3217 C C . GLY A 1 412 ? -8.076 8.994 27.671 1.00 86.50 412 GLY A C 1
ATOM 3218 O O . GLY A 1 412 ? -8.311 8.887 28.875 1.00 86.50 412 GLY A O 1
ATOM 3219 N N . VAL A 1 413 ? -8.669 9.920 26.908 1.00 87.62 413 VAL A N 1
ATOM 3220 C CA . VAL A 1 413 ? -9.680 10.862 27.419 1.00 87.62 413 VAL A CA 1
ATOM 3221 C C . VAL A 1 413 ? -10.967 10.129 27.801 1.00 87.62 413 VAL A C 1
ATOM 3223 O O . VAL A 1 413 ? -11.449 10.304 28.917 1.00 87.62 413 VAL A O 1
ATOM 3226 N N . LEU A 1 414 ? -11.485 9.270 26.917 1.00 84.38 414 LEU A N 1
ATOM 3227 C CA . LEU A 1 414 ? -12.689 8.472 27.172 1.00 84.38 414 LEU A CA 1
ATOM 3228 C C . LEU A 1 414 ? -12.522 7.562 28.389 1.00 84.38 414 LEU A C 1
ATOM 3230 O O . LEU A 1 414 ? -13.415 7.490 29.222 1.00 84.38 414 LEU A O 1
ATOM 3234 N N . LEU A 1 415 ? -11.366 6.917 28.534 1.00 84.00 415 LEU A N 1
ATOM 3235 C CA . LEU A 1 415 ? -11.059 6.041 29.658 1.00 84.00 415 LEU A CA 1
ATOM 3236 C C . LEU A 1 415 ? -10.942 6.817 30.970 1.00 84.00 415 LEU A C 1
ATOM 3238 O O . LEU A 1 415 ? -11.400 6.343 32.004 1.00 84.00 415 LEU A O 1
ATOM 3242 N N . SER A 1 416 ? -10.348 8.016 30.929 1.00 82.00 416 SER A N 1
ATOM 3243 C CA . SER A 1 416 ? -10.281 8.908 32.092 1.00 82.00 416 SER A CA 1
ATOM 3244 C C . SER A 1 416 ? -11.680 9.324 32.540 1.00 82.00 416 SER A C 1
ATOM 3246 O O . SER A 1 416 ? -11.950 9.360 33.736 1.00 82.00 416 SER A O 1
ATOM 3248 N N . TRP A 1 417 ? -12.575 9.590 31.585 1.00 79.75 417 TRP A N 1
ATOM 3249 C CA . TRP A 1 417 ? -13.969 9.898 31.880 1.00 79.75 417 TRP A CA 1
ATOM 3250 C C . TRP A 1 417 ? -14.721 8.670 32.412 1.00 79.75 417 TRP A C 1
ATOM 3252 O O . TRP A 1 417 ? -15.365 8.752 33.451 1.00 79.75 417 TRP A O 1
ATOM 3262 N N . PHE A 1 418 ? -14.564 7.509 31.777 1.00 77.00 418 PHE A N 1
ATOM 3263 C CA . PHE A 1 418 ? -15.173 6.251 32.214 1.00 77.00 418 PHE A CA 1
ATOM 3264 C C . PHE A 1 418 ? -14.759 5.866 33.644 1.00 77.00 418 PHE A C 1
ATOM 3266 O O . PHE A 1 418 ? -15.607 5.522 34.462 1.00 77.00 418 PHE A O 1
ATOM 3273 N N . LEU A 1 419 ? -13.469 6.004 33.976 1.00 75.94 419 LEU A N 1
ATOM 3274 C CA . LEU A 1 419 ? -12.924 5.745 35.314 1.00 75.94 419 LEU A CA 1
ATOM 3275 C C . LEU A 1 419 ? -13.532 6.637 36.401 1.00 75.94 419 LEU A C 1
ATOM 3277 O O . LEU A 1 419 ? -13.676 6.197 37.539 1.00 75.94 419 LEU A O 1
ATOM 3281 N N . GLN A 1 420 ? -13.871 7.887 36.075 1.00 74.56 420 GLN A N 1
ATOM 3282 C CA . GLN A 1 420 ? -14.517 8.788 37.032 1.00 74.56 420 GLN A CA 1
ATOM 3283 C C . GLN A 1 420 ? -15.941 8.339 37.366 1.00 74.56 420 GLN A C 1
ATOM 3285 O O . GLN A 1 420 ? -16.383 8.517 38.499 1.00 74.56 420 GLN A O 1
ATOM 3290 N N . VAL A 1 421 ? -16.619 7.728 36.394 1.00 68.19 421 VAL A N 1
ATOM 3291 C CA . VAL A 1 421 ? -18.050 7.415 36.447 1.00 68.19 421 VAL A CA 1
ATOM 3292 C C . VAL A 1 421 ? -18.332 5.965 36.877 1.00 68.19 421 VAL A C 1
ATOM 3294 O O . VAL A 1 421 ? -19.480 5.584 37.034 1.00 68.19 421 VAL A O 1
ATOM 3297 N N . LYS A 1 422 ? -17.296 5.146 37.118 1.00 68.81 422 LYS A N 1
ATOM 3298 C CA . LYS A 1 422 ? -17.395 3.757 37.630 1.00 68.81 422 LYS A CA 1
ATOM 3299 C C . LYS A 1 422 ? -18.281 2.788 36.826 1.00 68.81 422 LYS A C 1
ATOM 3301 O O . LYS A 1 422 ? -18.584 1.700 37.308 1.00 68.81 422 LYS A O 1
ATOM 3306 N N . GLY A 1 423 ? -18.601 3.119 35.578 1.00 65.50 423 GLY A N 1
ATOM 3307 C CA . GLY A 1 423 ? -19.306 2.230 34.659 1.00 65.50 423 GLY A CA 1
ATOM 3308 C C . GLY A 1 423 ? -20.372 2.966 33.862 1.00 65.50 423 GLY A C 1
ATOM 3309 O O . GLY A 1 423 ? -21.271 3.591 34.419 1.00 65.50 423 GLY A O 1
ATOM 3310 N N . ILE A 1 424 ? -20.267 2.882 32.537 1.00 71.75 424 ILE A N 1
ATOM 3311 C CA . ILE A 1 424 ? -21.257 3.401 31.594 1.00 71.75 424 ILE A CA 1
ATOM 3312 C C . ILE A 1 424 ? -21.746 2.220 30.763 1.00 71.75 424 ILE A C 1
ATOM 3314 O O . ILE A 1 424 ? -20.940 1.543 30.132 1.00 71.75 424 ILE A O 1
ATOM 3318 N N . CYS A 1 425 ? -23.051 2.006 30.719 1.00 76.19 425 CYS A N 1
ATOM 3319 C CA . CYS A 1 425 ? -23.700 1.068 29.815 1.00 76.19 425 CYS A CA 1
ATOM 3320 C C . CYS A 1 425 ? -24.469 1.839 28.742 1.00 76.19 425 CYS A C 1
ATOM 3322 O O . CYS A 1 425 ? -24.885 2.973 28.962 1.00 76.19 425 CYS A O 1
ATOM 3324 N N . TYR A 1 426 ? -24.714 1.227 27.589 1.00 77.25 426 TYR A N 1
ATOM 3325 C CA . TYR A 1 426 ? -25.563 1.809 26.548 1.00 77.25 426 TYR A CA 1
ATOM 3326 C C . TYR A 1 426 ? -26.739 0.881 26.248 1.00 77.25 426 TYR A C 1
ATOM 3328 O O . TYR A 1 426 ? -26.522 -0.271 25.874 1.00 77.25 426 TYR A O 1
ATOM 3336 N N . ASN A 1 427 ? -27.971 1.379 26.392 1.00 75.19 427 ASN A N 1
ATOM 3337 C CA . ASN A 1 427 ? -29.177 0.657 26.000 1.00 75.19 427 ASN A CA 1
ATOM 3338 C C . ASN A 1 427 ? -29.631 1.128 24.609 1.00 75.19 427 ASN A C 1
ATOM 3340 O O . ASN A 1 427 ? -30.010 2.287 24.419 1.00 75.19 427 ASN A O 1
ATOM 3344 N N . SER A 1 428 ? -29.591 0.214 23.636 1.00 78.00 428 SER A N 1
ATOM 3345 C CA . SER A 1 428 ? -29.893 0.528 22.238 1.00 78.00 428 SER A CA 1
ATOM 3346 C C . SER A 1 428 ? -31.387 0.691 21.938 1.00 78.00 428 SER A C 1
ATOM 3348 O O . SER A 1 428 ? -31.725 1.414 21.002 1.00 78.00 428 SER A O 1
ATOM 3350 N N . GLU A 1 429 ? -32.285 0.087 22.726 1.00 78.12 429 GLU A N 1
ATOM 3351 C CA . GLU A 1 429 ? -33.735 0.213 22.512 1.00 78.12 429 GLU A CA 1
ATOM 3352 C C . GLU A 1 429 ? -34.203 1.646 22.767 1.00 78.12 429 GLU A C 1
ATOM 3354 O O . GLU A 1 429 ? -34.981 2.205 21.993 1.00 78.12 429 GLU A O 1
ATOM 3359 N N . VAL A 1 430 ? -33.685 2.253 23.837 1.00 76.81 430 VAL A N 1
ATOM 3360 C CA . VAL A 1 430 ? -34.016 3.627 24.237 1.00 76.81 430 VAL A CA 1
ATOM 3361 C C . VAL A 1 430 ? -33.015 4.663 23.717 1.00 76.81 430 VAL A C 1
ATOM 3363 O O . VAL A 1 430 ? -33.296 5.851 23.775 1.00 76.81 430 VAL A O 1
ATOM 3366 N N . ASN A 1 431 ? -31.877 4.238 23.155 1.00 74.69 431 ASN A N 1
ATOM 3367 C CA . ASN A 1 431 ? -30.757 5.100 22.746 1.00 74.69 431 ASN A CA 1
ATOM 3368 C C . ASN A 1 431 ? -30.177 5.957 23.888 1.00 74.69 431 ASN A C 1
ATOM 3370 O O . ASN A 1 431 ? -29.727 7.080 23.658 1.00 74.69 431 ASN A O 1
ATOM 3374 N N . LEU A 1 432 ? -30.155 5.423 25.110 1.00 73.00 432 LEU A N 1
ATOM 3375 C CA . LEU A 1 432 ? -29.703 6.138 26.305 1.00 73.00 432 LEU A CA 1
ATOM 3376 C C . LEU A 1 432 ? -28.497 5.443 26.942 1.00 73.00 432 LEU A C 1
ATOM 3378 O O . LEU A 1 432 ? -28.392 4.215 26.948 1.00 73.00 432 LEU A O 1
ATOM 3382 N N . PHE A 1 433 ? -27.589 6.248 27.495 1.00 72.94 433 PHE A N 1
ATOM 3383 C CA . PHE A 1 433 ? -26.498 5.758 28.333 1.00 72.94 433 PHE A CA 1
ATOM 3384 C C . PHE A 1 433 ? -26.975 5.646 29.771 1.00 72.94 433 PHE A C 1
ATOM 3386 O O . PHE A 1 433 ? -27.555 6.591 30.297 1.00 72.94 433 PHE A O 1
ATOM 3393 N N . TRP A 1 434 ? -26.709 4.506 30.389 1.00 72.94 434 TRP A N 1
ATOM 3394 C CA . TRP A 1 434 ? -26.931 4.269 31.805 1.00 72.94 434 TRP A CA 1
ATOM 3395 C C . TRP A 1 434 ? -25.602 4.357 32.530 1.00 72.94 434 TRP A C 1
ATOM 3397 O O . TRP A 1 434 ? -24.564 3.956 32.008 1.00 72.94 434 TRP A O 1
ATOM 3407 N N . PHE A 1 435 ? -25.642 4.872 33.742 1.00 71.38 435 PHE A N 1
ATOM 3408 C CA . PHE A 1 435 ? -24.463 5.096 34.559 1.00 71.38 435 PHE A CA 1
ATOM 3409 C C . PHE A 1 435 ? -24.652 4.326 35.857 1.00 71.38 435 PHE A C 1
ATOM 3411 O O . PHE A 1 435 ? -25.746 4.348 36.408 1.00 71.38 435 PHE A O 1
ATOM 3418 N N . GLU A 1 436 ? -23.628 3.614 36.318 1.00 66.06 436 GLU A N 1
ATOM 3419 C CA . GLU A 1 436 ? -23.644 2.997 37.644 1.00 66.06 436 GLU A CA 1
ATOM 3420 C C . GLU A 1 436 ? -22.727 3.810 38.553 1.00 66.06 436 GLU A C 1
ATOM 3422 O O . GLU A 1 436 ? -21.510 3.636 38.546 1.00 66.06 436 GLU A O 1
ATOM 3427 N N . GLY A 1 437 ? -23.317 4.721 39.323 1.00 70.62 437 GLY A N 1
ATOM 3428 C CA . GLY A 1 437 ? -22.547 5.630 40.155 1.00 70.62 437 GLY A CA 1
ATOM 3429 C C . GLY A 1 437 ? -23.238 6.022 41.456 1.00 70.62 437 GLY A C 1
ATOM 3430 O O . GLY A 1 437 ? -24.350 5.594 41.765 1.00 70.62 437 GLY A O 1
ATOM 3431 N N . CYS A 1 438 ? -22.489 6.771 42.262 1.00 77.12 438 CYS A N 1
ATOM 3432 C CA . CYS A 1 438 ? -22.806 7.136 43.648 1.00 77.12 438 CYS A CA 1
ATOM 3433 C C . CYS A 1 438 ? -23.071 8.637 43.781 1.00 77.12 438 CYS A C 1
ATOM 3435 O O . CYS A 1 438 ? -22.846 9.231 44.844 1.00 77.12 438 CYS A O 1
ATOM 3437 N N . GLU A 1 439 ? -23.422 9.261 42.663 1.00 81.44 439 GLU A N 1
ATOM 3438 C CA . GLU A 1 439 ? -23.653 10.683 42.549 1.00 81.44 439 GLU A CA 1
ATOM 3439 C C . GLU A 1 439 ? -24.971 11.048 43.236 1.00 81.44 439 GLU A C 1
ATOM 3441 O O . GLU A 1 439 ? -26.007 10.413 43.033 1.00 81.44 439 GLU A O 1
ATOM 3446 N N . VAL A 1 440 ? -24.935 12.093 44.058 1.00 84.50 440 VAL A N 1
ATOM 3447 C CA . VAL A 1 440 ? -26.128 12.707 44.637 1.00 84.50 440 VAL A CA 1
ATOM 3448 C C . VAL A 1 440 ? -26.314 14.104 44.083 1.00 84.50 440 VAL A C 1
ATOM 3450 O O . VAL A 1 440 ? -25.369 14.801 43.706 1.00 84.50 440 VAL A O 1
ATOM 3453 N N . CYS A 1 441 ? -27.569 14.520 44.058 1.00 86.44 441 CYS A N 1
ATOM 3454 C CA . CYS A 1 441 ? -27.942 15.883 43.745 1.00 86.44 441 CYS A CA 1
ATOM 3455 C C . CYS A 1 441 ? -27.366 16.855 44.781 1.00 86.44 441 CYS A C 1
ATOM 3457 O O . CYS A 1 441 ? -27.074 16.440 45.904 1.00 86.44 441 CYS A O 1
ATOM 3459 N N . PRO A 1 442 ? -27.291 18.164 44.481 1.00 87.69 442 PRO A N 1
ATOM 3460 C CA . PRO A 1 442 ? -26.848 19.172 45.454 1.00 87.69 442 PRO A CA 1
ATOM 3461 C C . PRO A 1 442 ? -27.660 19.176 46.763 1.00 87.69 442 PRO A C 1
ATOM 3463 O O . PRO A 1 442 ? -27.213 19.662 47.797 1.00 87.69 442 PRO A O 1
ATOM 3466 N N . THR A 1 443 ? -28.870 18.618 46.726 1.00 86.25 443 THR A N 1
ATOM 3467 C CA . THR A 1 443 ? -29.757 18.399 47.874 1.00 86.25 443 THR A CA 1
ATOM 3468 C C . THR A 1 443 ? -29.343 17.218 48.766 1.00 86.25 443 THR A C 1
ATOM 3470 O O . THR A 1 443 ? -29.952 17.005 49.813 1.00 86.25 443 THR A O 1
ATOM 3473 N N . GLY A 1 444 ? -28.328 16.443 48.375 1.00 85.81 444 GLY A N 1
ATOM 3474 C CA . GLY A 1 444 ? -27.836 15.253 49.074 1.00 85.81 444 GLY A CA 1
ATOM 3475 C C . GLY A 1 444 ? -28.698 14.003 48.882 1.00 85.81 444 GLY A C 1
ATOM 3476 O O . GLY A 1 444 ? -28.392 12.959 49.456 1.00 85.81 444 GLY A O 1
ATOM 3477 N N . VAL A 1 445 ? -29.771 14.094 48.093 1.00 84.06 445 VAL A N 1
ATOM 3478 C CA . VAL A 1 445 ? -30.598 12.946 47.709 1.00 84.06 445 VAL A CA 1
ATOM 3479 C C . VAL A 1 445 ? -30.192 12.433 46.335 1.00 84.06 445 VAL A C 1
ATOM 3481 O O . VAL A 1 445 ? -29.682 13.195 45.509 1.00 84.06 445 VAL A O 1
ATOM 3484 N N . PRO A 1 446 ? -30.396 11.141 46.076 1.00 80.19 446 PRO A N 1
ATOM 3485 C CA . PRO A 1 446 ? -29.985 10.560 44.818 1.00 80.19 446 PRO A CA 1
ATOM 3486 C C . PRO A 1 446 ? -31.013 10.902 43.706 1.00 80.19 446 PRO A C 1
ATOM 3488 O O . PRO A 1 446 ? -32.190 11.130 44.003 1.00 80.19 446 PRO A O 1
ATOM 3491 N N . PRO A 1 447 ? -30.578 11.022 42.443 1.00 79.75 447 PRO A N 1
ATOM 3492 C CA . PRO A 1 447 ? -31.422 11.489 41.341 1.00 79.75 447 PRO A CA 1
ATOM 3493 C C . PRO A 1 447 ? -32.490 10.463 40.936 1.00 79.75 447 PRO A C 1
ATOM 3495 O O . PRO A 1 447 ? -32.185 9.319 40.622 1.00 79.75 447 PRO A O 1
ATOM 3498 N N . GLU A 1 448 ? -33.754 10.873 40.842 1.00 79.94 448 GLU A N 1
ATOM 3499 C CA . GLU A 1 448 ? -34.832 10.003 40.356 1.00 79.94 448 GLU A CA 1
ATOM 3500 C C . GLU A 1 448 ? -34.926 10.093 38.831 1.00 79.94 448 GLU A C 1
ATOM 3502 O O . GLU A 1 448 ? -35.197 11.157 38.275 1.00 79.94 448 GLU A O 1
ATOM 3507 N N . ASN A 1 449 ? -34.704 8.972 38.138 1.00 72.31 449 ASN A N 1
ATOM 3508 C CA . ASN A 1 449 ? -34.693 8.899 36.671 1.00 72.31 449 ASN A CA 1
ATOM 3509 C C . ASN A 1 449 ? -33.739 9.914 36.007 1.00 72.31 449 ASN A C 1
ATOM 3511 O O . ASN A 1 449 ? -34.052 10.481 34.963 1.00 72.31 449 ASN A O 1
ATOM 3515 N N . GLY A 1 450 ? -32.577 10.162 36.616 1.00 70.38 450 GLY A N 1
ATOM 3516 C CA . GLY A 1 450 ? -31.598 11.128 36.107 1.00 70.38 450 GLY A CA 1
ATOM 3517 C C . GLY A 1 450 ? -31.974 12.599 36.317 1.00 70.38 450 GLY A C 1
ATOM 3518 O O . GLY A 1 450 ? -31.301 13.481 35.792 1.00 70.38 450 GLY A O 1
ATOM 3519 N N . LEU A 1 451 ? -33.024 12.885 37.089 1.00 81.75 451 LEU A N 1
ATOM 3520 C CA . LEU A 1 451 ? -33.400 14.242 37.462 1.00 81.75 451 LEU A CA 1
ATOM 3521 C C . LEU A 1 451 ? -33.231 14.456 38.962 1.00 81.75 451 LEU A C 1
ATOM 3523 O O . LEU A 1 451 ? -33.566 13.596 39.779 1.00 81.75 451 LEU A O 1
ATOM 3527 N N . CYS A 1 452 ? -32.749 15.637 39.336 1.00 86.69 452 CYS A N 1
ATOM 3528 C CA . CYS A 1 452 ? -32.575 15.977 40.735 1.00 86.69 452 CYS A CA 1
ATOM 3529 C C . CYS A 1 452 ? -33.849 16.571 41.324 1.00 86.69 452 CYS A C 1
ATOM 3531 O O . CYS A 1 452 ? -34.314 17.602 40.833 1.00 86.69 452 CYS A O 1
ATOM 3533 N N . PRO A 1 453 ? -34.425 15.969 42.379 1.00 89.50 453 PRO A N 1
ATOM 3534 C CA . PRO A 1 453 ? -35.604 16.526 43.020 1.00 89.50 453 PRO A CA 1
ATOM 3535 C C . PRO A 1 453 ? -35.256 17.849 43.717 1.00 89.50 453 PRO A C 1
ATOM 3537 O O . PRO A 1 453 ? -34.317 17.939 44.515 1.00 89.50 453 PRO A O 1
ATOM 3540 N N . ILE A 1 454 ? -36.058 18.875 43.440 1.00 92.06 454 ILE A N 1
ATOM 3541 C CA . ILE A 1 454 ? -36.035 20.149 44.155 1.00 92.06 454 ILE A CA 1
ATOM 3542 C C . ILE A 1 454 ? -36.849 19.950 45.432 1.00 92.06 454 ILE A C 1
ATOM 3544 O O . ILE A 1 454 ? -38.069 19.763 45.384 1.00 92.06 454 ILE A O 1
ATOM 3548 N N . ILE A 1 455 ? -36.169 19.958 46.577 1.00 91.56 455 ILE A N 1
ATOM 3549 C CA . ILE A 1 455 ? -36.791 19.749 47.884 1.00 91.56 455 ILE A CA 1
ATOM 3550 C C . ILE A 1 455 ? -37.041 21.106 48.539 1.00 91.56 455 ILE A C 1
ATOM 3552 O O . ILE A 1 455 ? -36.097 21.826 48.858 1.00 91.56 455 ILE A O 1
ATOM 3556 N N . GLU A 1 456 ? -38.308 21.423 48.806 1.00 92.12 456 GLU A N 1
ATOM 3557 C CA . GLU A 1 456 ? -38.685 22.526 49.693 1.00 92.12 456 GLU A CA 1
ATOM 3558 C C . GLU A 1 456 ? -39.171 21.980 51.035 1.00 92.12 456 GLU A C 1
ATOM 3560 O O . GLU A 1 456 ? -39.973 21.044 51.105 1.00 92.12 456 GLU A O 1
ATOM 3565 N N . THR A 1 457 ? -38.696 22.580 52.125 1.00 91.62 457 THR A N 1
ATOM 3566 C CA . THR A 1 457 ? -39.140 22.234 53.476 1.00 91.62 457 THR A CA 1
ATOM 3567 C C . THR A 1 457 ? -40.337 23.106 53.855 1.00 91.62 457 THR A C 1
ATOM 3569 O O . THR A 1 457 ? -40.178 24.272 54.218 1.00 91.62 457 THR A O 1
ATOM 3572 N N . SER A 1 458 ? -41.545 22.538 53.816 1.00 93.19 458 SER A N 1
ATOM 3573 C CA . SER A 1 458 ? -42.782 23.199 54.254 1.00 93.19 458 SER A CA 1
ATOM 3574 C C . SER A 1 458 ? -43.286 22.553 55.545 1.00 93.19 458 SER A C 1
ATOM 3576 O O . SER A 1 458 ? -43.479 21.338 55.608 1.00 93.19 458 SER A O 1
ATOM 3578 N N . ASN A 1 459 ? -43.456 23.347 56.610 1.00 93.50 459 ASN A N 1
ATOM 3579 C CA . ASN A 1 459 ? -43.868 22.887 57.949 1.00 93.50 459 ASN A CA 1
ATOM 3580 C C . ASN A 1 459 ? -42.997 21.761 58.555 1.00 93.50 459 ASN A C 1
ATOM 3582 O O . ASN A 1 459 ? -43.487 20.940 59.326 1.00 93.50 459 ASN A O 1
ATOM 3586 N N . GLY A 1 460 ? -41.701 21.719 58.226 1.00 90.00 460 GLY A N 1
ATOM 3587 C CA . GLY A 1 460 ? -40.770 20.699 58.731 1.00 90.00 460 GLY A CA 1
ATOM 3588 C C . GLY A 1 460 ? -40.831 19.353 57.998 1.00 90.00 460 GLY A C 1
ATOM 3589 O O . GLY A 1 460 ? -40.094 18.438 58.353 1.00 90.00 460 GLY A O 1
ATOM 3590 N N . THR A 1 461 ? -41.665 19.237 56.965 1.00 90.31 461 THR A N 1
ATOM 3591 C CA . THR A 1 461 ? -41.685 18.107 56.027 1.00 90.31 461 THR A CA 1
ATOM 3592 C C . THR A 1 461 ? -41.015 18.504 54.718 1.00 90.31 461 THR A C 1
ATOM 3594 O O . THR A 1 461 ? -41.326 19.550 54.150 1.00 90.31 461 THR A O 1
ATOM 3597 N N . ASN A 1 462 ? -40.098 17.664 54.241 1.00 91.31 462 ASN A N 1
ATOM 3598 C CA . ASN A 1 462 ? -39.475 17.819 52.931 1.00 91.31 462 ASN A CA 1
ATOM 3599 C C . ASN A 1 462 ? -40.464 17.363 51.855 1.00 91.31 462 ASN A C 1
ATOM 3601 O O . ASN A 1 462 ? -40.893 16.210 51.859 1.00 91.31 462 ASN A O 1
ATOM 3605 N N . THR A 1 463 ? -40.832 18.270 50.957 1.00 89.19 463 THR A N 1
ATOM 3606 C CA . THR A 1 463 ? -41.720 17.997 49.823 1.00 89.19 463 THR A CA 1
ATOM 3607 C C . THR A 1 463 ? -40.992 18.274 48.517 1.00 89.19 463 THR A C 1
ATOM 3609 O O . THR A 1 463 ? -40.397 19.339 48.356 1.00 89.19 463 THR A O 1
ATOM 3612 N N . THR A 1 464 ? -41.057 17.327 47.582 1.00 92.69 464 THR A N 1
ATOM 3613 C CA . THR A 1 464 ? -40.555 17.512 46.218 1.00 92.69 464 THR A CA 1
ATOM 3614 C C . THR A 1 464 ? -41.500 18.446 45.467 1.00 92.69 464 THR A C 1
ATOM 3616 O O . THR A 1 464 ? -42.659 18.104 45.238 1.00 92.69 464 THR A O 1
ATOM 3619 N N . VAL A 1 465 ? -41.023 19.638 45.116 1.00 92.50 465 VAL A N 1
ATOM 3620 C CA . VAL A 1 465 ? -41.798 20.664 44.387 1.00 92.50 465 VAL A CA 1
ATOM 3621 C C . VAL A 1 465 ? -41.528 20.650 42.887 1.00 92.50 465 VAL A C 1
ATOM 3623 O O . VAL A 1 465 ? -42.306 21.206 42.114 1.00 92.50 465 VAL A O 1
ATOM 3626 N N . GLY A 1 466 ? -40.454 19.993 42.460 1.00 90.62 466 GLY A N 1
ATOM 3627 C CA . GLY A 1 466 ? -40.093 19.871 41.058 1.00 90.62 466 GLY A CA 1
ATOM 3628 C C . GLY A 1 466 ? -38.847 19.023 40.866 1.00 90.62 466 GLY A C 1
ATOM 3629 O O . GLY A 1 466 ? -38.330 18.434 41.814 1.00 90.62 466 GLY A O 1
ATOM 3630 N N . TYR A 1 467 ? -38.371 18.995 39.629 1.00 88.94 467 TYR A N 1
ATOM 3631 C CA . TYR A 1 467 ? -37.164 18.297 39.222 1.00 88.94 467 TYR A CA 1
ATOM 3632 C C . TYR A 1 467 ? -36.313 19.241 38.376 1.00 88.94 467 TYR A C 1
ATOM 3634 O O . TYR A 1 467 ? -36.853 20.022 37.590 1.00 88.94 467 TYR A O 1
ATOM 3642 N N . GLU A 1 468 ? -35.000 19.170 38.536 1.00 87.44 468 GLU A N 1
ATOM 3643 C CA . GLU A 1 468 ? -34.038 19.965 37.780 1.00 87.44 468 GLU A CA 1
ATOM 3644 C C . GLU A 1 468 ? -33.023 19.045 37.098 1.00 87.44 468 GLU A C 1
ATOM 3646 O O . GLU A 1 468 ? -32.627 18.006 37.637 1.00 87.44 468 GLU A O 1
ATOM 3651 N N . GLN A 1 469 ? -32.651 19.411 35.873 1.00 83.69 469 GLN A N 1
ATOM 3652 C CA . GLN A 1 469 ? -31.655 18.686 35.095 1.00 83.69 469 GLN A CA 1
ATOM 3653 C C . GLN A 1 469 ? -30.262 19.115 35.539 1.00 83.69 469 GLN A C 1
ATOM 3655 O O . GLN A 1 469 ? -29.960 20.306 35.559 1.00 83.69 469 GLN A O 1
ATOM 3660 N N . TYR A 1 470 ? -29.420 18.132 35.836 1.00 75.75 470 TYR A N 1
ATOM 3661 C CA . TYR A 1 470 ? -28.003 18.333 36.112 1.00 75.75 470 TYR A CA 1
ATOM 3662 C C . TYR A 1 470 ? -27.192 17.502 35.134 1.00 75.75 470 TYR A C 1
ATOM 3664 O O . TYR A 1 470 ? -27.553 16.367 34.810 1.00 75.75 470 TYR A O 1
ATOM 3672 N N . TYR A 1 471 ? -26.073 18.054 34.680 1.00 75.88 471 TYR A N 1
ATOM 3673 C CA . TYR A 1 471 ? -25.080 17.246 33.994 1.00 75.88 471 TYR A CA 1
ATOM 3674 C C . TYR A 1 471 ? -24.360 16.348 35.002 1.00 75.88 471 TYR A C 1
ATOM 3676 O O . TYR A 1 471 ? -24.155 16.723 36.153 1.00 75.88 471 TYR A O 1
ATOM 3684 N N . LEU A 1 472 ? -23.908 15.171 34.564 1.00 70.56 472 LEU A N 1
ATOM 3685 C CA . LEU A 1 472 ? -23.276 14.188 35.451 1.00 70.56 472 LEU A CA 1
ATOM 3686 C C . LEU A 1 472 ? -22.067 14.758 36.228 1.00 70.56 472 LEU A C 1
ATOM 3688 O O . LEU A 1 472 ? -21.827 14.387 37.369 1.00 70.56 472 LEU A O 1
ATOM 3692 N N . TRP A 1 473 ? -21.319 15.690 35.625 1.00 75.00 473 TRP A N 1
ATOM 3693 C CA . TRP A 1 473 ? -20.169 16.354 36.256 1.00 75.00 473 TRP A CA 1
ATOM 3694 C C . TRP A 1 473 ? -20.540 17.458 37.262 1.00 75.00 473 TRP A C 1
ATOM 3696 O O . TRP A 1 473 ? -19.647 18.027 37.885 1.00 75.00 473 TRP A O 1
ATOM 3706 N N . GLU A 1 474 ? -21.821 17.805 37.393 1.00 80.44 474 GLU A N 1
ATOM 3707 C CA . GLU A 1 474 ? -22.329 18.790 38.362 1.00 80.44 474 GLU A CA 1
ATOM 3708 C C . GLU A 1 474 ? -22.811 18.137 39.661 1.00 80.44 474 GLU A C 1
ATOM 3710 O O . GLU A 1 474 ? -23.081 18.835 40.637 1.00 80.44 474 GLU A O 1
ATOM 3715 N N . LEU A 1 475 ? -22.918 16.809 39.678 1.00 80.38 475 LEU A N 1
ATOM 3716 C CA . LEU A 1 475 ? -23.366 16.049 40.836 1.00 80.38 475 LEU A CA 1
ATOM 3717 C C . LEU A 1 475 ? -22.210 15.793 41.806 1.00 80.38 475 LEU A C 1
ATOM 3719 O O . LEU A 1 475 ? -21.056 15.619 41.404 1.00 80.38 475 LEU A O 1
ATOM 3723 N N . GLU A 1 476 ? -22.522 15.735 43.099 1.00 82.25 476 GLU A N 1
ATOM 3724 C CA . GLU A 1 476 ? -21.526 15.447 44.128 1.00 82.25 476 GLU A CA 1
ATOM 3725 C C . GLU A 1 476 ? -21.353 13.935 44.295 1.00 82.25 476 GLU A C 1
ATOM 3727 O O . GLU A 1 476 ? -22.319 13.188 44.438 1.00 82.25 476 GLU A O 1
ATOM 3732 N N . GLN A 1 477 ? -20.106 13.461 44.306 1.00 80.06 477 GLN A N 1
ATOM 3733 C CA . GLN A 1 477 ? -19.814 12.044 44.506 1.00 80.06 477 GLN A CA 1
ATOM 3734 C C . GLN A 1 477 ? -19.832 11.712 46.002 1.00 80.06 477 GLN A C 1
ATOM 3736 O O . GLN A 1 477 ? -19.050 12.265 46.782 1.00 80.06 477 GLN A O 1
ATOM 3741 N N . THR A 1 478 ? -20.705 10.796 46.424 1.00 78.94 478 THR A N 1
ATOM 3742 C CA . THR A 1 478 ? -20.746 10.371 47.829 1.00 78.94 478 THR A CA 1
ATOM 3743 C C . THR A 1 478 ? -19.707 9.293 48.124 1.00 78.94 478 THR A C 1
ATOM 3745 O O . THR A 1 478 ? -19.394 8.438 47.296 1.00 78.94 478 THR A O 1
ATOM 3748 N N . ASN A 1 479 ? -19.187 9.292 49.354 1.00 77.06 479 ASN A N 1
ATOM 3749 C CA . ASN A 1 479 ? -18.284 8.239 49.831 1.00 77.06 479 ASN A CA 1
ATOM 3750 C C . ASN A 1 479 ? -19.024 6.958 50.264 1.00 77.06 479 ASN A C 1
ATOM 3752 O O . ASN A 1 479 ? -18.368 5.977 50.615 1.00 77.06 479 ASN A O 1
ATOM 3756 N N . TYR A 1 480 ? -20.362 6.968 50.297 1.00 74.25 480 TYR A N 1
ATOM 3757 C CA . TYR A 1 480 ? -21.177 5.886 50.847 1.00 74.25 480 TYR A CA 1
ATOM 3758 C C . TYR A 1 480 ? -22.171 5.399 49.800 1.00 74.25 480 TYR A C 1
ATOM 3760 O O . TYR A 1 480 ? -23.243 5.963 49.620 1.00 74.25 480 TYR A O 1
ATOM 3768 N N . CYS A 1 481 ? -21.773 4.347 49.098 1.00 67.69 481 CYS A N 1
ATOM 3769 C CA . CYS A 1 481 ? -22.545 3.750 48.024 1.00 67.69 481 CYS A CA 1
ATOM 3770 C C . CYS A 1 481 ? -22.996 2.369 48.483 1.00 67.69 481 CYS A C 1
ATOM 3772 O O . CYS A 1 481 ? -22.359 1.357 48.183 1.00 67.69 481 CYS A O 1
ATOM 3774 N N . ASP A 1 482 ? -24.020 2.346 49.333 1.00 66.88 482 ASP A N 1
ATOM 3775 C CA . ASP A 1 482 ? -24.642 1.087 49.730 1.00 66.88 482 ASP A CA 1
ATOM 3776 C C . ASP A 1 482 ? -25.393 0.505 48.525 1.00 66.88 482 ASP A C 1
ATOM 3778 O O . ASP A 1 482 ? -25.901 1.251 47.688 1.00 66.88 482 ASP A O 1
ATOM 3782 N N . GLY A 1 483 ? -25.458 -0.824 48.414 1.00 58.44 483 GLY A N 1
ATOM 3783 C CA . GLY A 1 483 ? -25.967 -1.529 47.223 1.00 58.44 483 GLY A CA 1
ATOM 3784 C C . GLY A 1 483 ? -27.414 -1.206 46.809 1.00 58.44 483 GLY A C 1
ATOM 3785 O O . GLY A 1 483 ? -27.842 -1.650 45.747 1.00 58.44 483 GLY A O 1
ATOM 3786 N N . GLU A 1 484 ? -28.149 -0.434 47.612 1.00 55.56 484 GLU A N 1
ATOM 3787 C CA . GLU A 1 484 ? -29.482 0.096 47.300 1.00 55.56 484 GLU A CA 1
ATOM 3788 C C . GLU A 1 484 ? -29.456 1.350 46.401 1.00 55.56 484 GLU A C 1
ATOM 3790 O O . GLU A 1 484 ? -30.469 1.669 45.786 1.00 55.56 484 GLU A O 1
ATOM 3795 N N . PHE A 1 485 ? -28.315 2.037 46.261 1.00 54.12 485 PHE A N 1
ATOM 3796 C CA . PHE A 1 485 ? -28.184 3.287 45.497 1.00 54.12 485 PHE A CA 1
ATOM 3797 C C . PHE A 1 485 ? -27.539 3.089 44.117 1.00 54.12 485 PHE A C 1
ATOM 3799 O O . PHE A 1 485 ? -26.698 3.878 43.700 1.00 54.12 485 PHE A O 1
ATOM 3806 N N . ARG A 1 486 ? -27.914 2.034 43.385 1.00 54.94 486 ARG A N 1
ATOM 3807 C CA . ARG A 1 486 ? -27.585 1.940 41.952 1.00 54.94 486 ARG A CA 1
ATOM 3808 C C . ARG A 1 486 ? -28.637 2.705 41.165 1.00 54.94 486 ARG A C 1
ATOM 3810 O O . ARG A 1 486 ? -29.773 2.252 41.067 1.00 54.94 486 ARG A O 1
ATOM 3817 N N . MET A 1 487 ? -28.270 3.862 40.627 1.00 58.91 487 MET A N 1
ATOM 3818 C CA . MET A 1 487 ? -29.191 4.704 39.866 1.00 58.91 487 MET A CA 1
ATOM 3819 C C . MET A 1 487 ? -28.748 4.813 38.424 1.00 58.91 487 MET A C 1
ATOM 3821 O O . MET A 1 487 ? -27.669 5.320 38.157 1.00 58.91 487 MET A O 1
ATOM 3825 N N . CYS A 1 488 ? -29.597 4.376 37.498 1.00 60.12 488 CYS A N 1
ATOM 3826 C CA . CYS A 1 488 ? -29.348 4.567 36.078 1.00 60.12 488 CYS A CA 1
ATOM 3827 C C . CYS A 1 488 ? -29.799 5.981 35.708 1.00 60.12 488 CYS A C 1
ATOM 3829 O O . CYS A 1 488 ? -30.977 6.327 35.820 1.00 60.12 488 CYS A O 1
ATOM 3831 N N . PHE A 1 489 ? -28.857 6.815 35.286 1.00 58.41 489 PHE A N 1
ATOM 3832 C CA . PHE A 1 489 ? -29.188 8.100 34.685 1.00 58.41 489 PHE A CA 1
ATOM 3833 C C . PHE A 1 489 ? -29.870 7.890 33.333 1.00 58.41 489 PHE A C 1
ATOM 3835 O O . PHE A 1 489 ? -29.419 7.076 32.529 1.00 58.41 489 PHE A O 1
ATOM 3842 N N . PHE A 1 490 ? -30.923 8.661 33.072 1.00 57.53 490 PHE A N 1
ATOM 3843 C CA . PHE A 1 490 ? -31.538 8.770 31.756 1.00 57.53 490 PHE A CA 1
ATOM 3844 C C . PHE A 1 490 ? -31.237 10.179 31.228 1.00 57.53 490 PHE A C 1
ATOM 3846 O O . PHE A 1 490 ? -31.546 11.154 31.914 1.00 57.53 490 PHE A O 1
ATOM 3853 N N . PRO A 1 491 ? -30.613 10.333 30.048 1.00 48.66 491 PRO A N 1
ATOM 3854 C CA . PRO A 1 491 ? -30.638 11.600 29.330 1.00 48.66 491 PRO A CA 1
ATOM 3855 C C . PRO A 1 491 ? -32.100 12.029 29.167 1.00 48.66 491 PRO A C 1
ATOM 3857 O O . PRO A 1 491 ? -32.913 11.259 28.665 1.00 48.66 491 PRO A O 1
ATOM 3860 N N . SER A 1 492 ? -32.444 13.222 29.644 1.00 46.44 492 SER A N 1
ATOM 3861 C CA . SER A 1 492 ? -33.788 13.770 29.479 1.00 46.44 492 SER A CA 1
ATOM 3862 C C . SER A 1 492 ? -34.070 14.054 28.001 1.00 46.44 492 SER A C 1
ATOM 3864 O O . SER A 1 492 ? -33.236 14.701 27.361 1.00 46.44 492 SER A O 1
ATOM 3866 N N . ASP A 1 493 ? -35.226 13.604 27.506 1.00 48.41 493 ASP A N 1
ATOM 3867 C CA . ASP A 1 493 ? -35.740 13.891 26.154 1.00 48.41 493 ASP A CA 1
ATOM 3868 C C . ASP A 1 493 ? -35.818 15.392 25.817 1.00 48.41 493 ASP A C 1
ATOM 3870 O O . ASP A 1 493 ? -36.199 16.195 26.708 1.00 48.41 493 ASP A O 1
#